Protein AF-A0AAU4EL22-F1 (afdb_monomer_lite)

Sequence (476 aa):
MTEDTVTTLRSELAGLSGSARVAPLSRLAQALAERYWRAGPGRPEALPILNDAIAAWQECLGYLREGDSVRGQVAAQLGWLLGARYGTHTEDERDREAGMRVLTEALDSPHLSKVLREMSRLQLGQLCLGRVTKVLQTPGTGMQLLSGGLAPDIRADVDRAVGCFRQVLAEGPSSDDLRSAAGSLLSAAEIMQTMVSGTGDAGIDLQGMMAAMAKLQDLQDRFGKISGAGQGRRGTASFLSFADMQSIMNVAPIDRPVAVVEQAEPSSEPALPEPPVVPEPAGGAGLRSSLHEKLSGPDPDQPVWARAADLLLPDAPGLPIDVVDELVALATMVVEAEDGDNAAAAVDRFVLAVTLNLRDRLDDDGDRADAVAGAECLLAAVRDLPTGHPGATTMLLCLGAFLDEERPFGGPLEVVAGEFADRVDAVIAAGVTDAADLAALHALRCLCRAAEAVAELRRAAVPPDYPWRNALKAAG

Radius of gyration: 27.38 Å; chains: 1; bounding box: 68×55×82 Å

Secondary structure (DSSP, 8-state):
--HHHHHHHHHHHTT--GGGGHHHHHHHHHHHHHHHHHH-TT-GGGHHHHHHHHHHHHHHHHHPPTT-TTHHHHHHHHHHHHHHHIIIII--HHHHHHHHHHHHHHHH-TT--HHHHHHHHHHHHHHHHHHHHHHHHSTTHHHHHHHH---HHHHHHHHHHHHHHHHHHHT--SSHHHHHHHHHHHHHHHHHHHHHT--TTS---HHHHHHHHHHHHHHHHHHHHHS-S---------SS-HHHHHHHHHS-GGGS-------PPPP-PPPPPPPP-PPPP--HHHHHHHHHHHT--S-TTS-HHHHHHHTTSTTSPPPPHHHHHHHHHHHHHHHHT--S-HHHHHHHHHHHHHHHHHHHTT-TT--SHHHHHHHHHHHHHHHHS-TT-TTHHHHHHGGGGG--SS-TTSTHHHHHHHHHHHHHHHHHHHH---HHHHHHHHHHHHHHHHHHHHHHHHHS---TT-TTHHHHHHH-

Foldseek 3Di:
DDPVLLVVLVVVLVPDDAQRNQVSLVVNLVVLVVVLLVVPQLDPVSLVSLVSSLVSLVVNLVRDDVPDLCNLVSLLSSLVSLLSCCQRPDVDVVSLVSSLVSLVVSLPHPNRDPQSNLVSLQSNLVSLVSVLVVCVPDPCSVVVLQPFADDPSNLVSLVSSLVSLVVCCVVPHPDPVSNVSSVLSNLLSVLSNLSRPQDPPDGGPVVSPVVSVVSVVVSVVVLVVVVPDDDDDPDPRDSDSCSVVVVVVVPDPVPDDDDDDDDDDDDDDDDDDDDPDDPPDDQLVVLVVVLQVLLDDPDNPDDSLVSLLLCLDPPHPQDDLVSLVVSLVSLVVNLVNPPDDLLVNLSSLLSNLSSLLSNLVVCPPDPLPSLQSSLVSLLSSLVSHDLPDPCNLSSLLSNVSSADPVCRLDDNLLPRLPSSLVSLVSNVVVPDPDPVSNVSSVVSSVSSVLSVVLNVLCVDPDDPPRPCVVVSVVSD

pLDDT: mean 84.06, std 18.64, range [29.12, 98.69]

Structure (mmCIF, N/CA/C/O backbone):
data_AF-A0AAU4EL22-F1
#
_entry.id   AF-A0AAU4EL22-F1
#
loop_
_atom_site.group_PDB
_atom_site.id
_atom_site.type_symbol
_atom_site.label_atom_id
_atom_site.label_alt_id
_atom_site.label_comp_id
_atom_site.label_asym_id
_atom_site.label_entity_id
_atom_site.label_seq_id
_atom_site.pdbx_PDB_ins_code
_atom_site.Cartn_x
_atom_site.Cartn_y
_atom_site.Cartn_z
_atom_site.occupancy
_atom_site.B_iso_or_equiv
_atom_site.auth_seq_id
_atom_site.auth_comp_id
_atom_site.auth_asym_id
_atom_site.auth_atom_id
_atom_site.pdbx_PDB_model_num
ATOM 1 N N . MET A 1 1 ? 13.832 -0.454 10.434 1.00 53.97 1 MET A N 1
ATOM 2 C CA . MET A 1 1 ? 13.878 -1.930 10.559 1.00 53.97 1 MET A CA 1
ATOM 3 C C . MET A 1 1 ? 15.265 -2.402 10.973 1.00 53.97 1 MET A C 1
ATOM 5 O O . MET A 1 1 ? 16.235 -2.055 10.302 1.00 53.97 1 MET A O 1
ATOM 9 N N . THR A 1 2 ? 15.352 -3.155 12.070 1.00 69.25 2 THR A N 1
ATOM 10 C CA . THR A 1 2 ? 16.604 -3.584 12.717 1.00 69.25 2 THR A CA 1
ATOM 11 C C . THR A 1 2 ? 17.014 -5.002 12.294 1.00 69.25 2 THR A C 1
ATOM 13 O O . THR A 1 2 ? 16.204 -5.778 11.789 1.00 69.25 2 THR A O 1
ATOM 16 N N . GLU A 1 3 ? 18.289 -5.350 12.488 1.00 74.25 3 GLU A N 1
ATOM 17 C CA . GLU A 1 3 ? 18.831 -6.708 12.281 1.00 74.25 3 GLU A CA 1
ATOM 18 C C . GLU A 1 3 ? 18.100 -7.775 13.122 1.00 74.25 3 GLU A C 1
ATOM 20 O O . GLU A 1 3 ? 17.961 -8.929 12.704 1.00 74.25 3 GLU A O 1
ATOM 25 N N . ASP A 1 4 ? 17.527 -7.346 14.247 1.00 84.44 4 ASP A N 1
ATOM 26 C CA . ASP A 1 4 ? 16.685 -8.158 15.120 1.00 84.44 4 ASP A CA 1
ATOM 27 C C . ASP A 1 4 ? 15.428 -8.674 14.399 1.00 84.44 4 ASP A C 1
ATOM 29 O O . ASP A 1 4 ? 15.065 -9.835 14.569 1.00 84.44 4 ASP A O 1
ATOM 33 N N . THR A 1 5 ? 14.793 -7.879 13.524 1.00 88.50 5 THR A N 1
ATOM 34 C CA . THR A 1 5 ? 13.556 -8.291 12.832 1.00 88.50 5 THR A CA 1
ATOM 35 C C . THR A 1 5 ? 13.778 -9.483 11.896 1.00 88.50 5 THR A C 1
ATOM 37 O O . THR A 1 5 ? 12.993 -10.429 11.896 1.00 88.50 5 THR A O 1
ATOM 40 N N . VAL A 1 6 ? 14.868 -9.476 11.119 1.00 93.81 6 VAL A N 1
ATOM 41 C CA . VAL A 1 6 ? 15.204 -10.578 10.194 1.00 93.81 6 VAL A CA 1
ATOM 42 C C . VAL A 1 6 ? 15.520 -11.857 10.970 1.00 93.81 6 VAL A C 1
ATOM 44 O O . VAL A 1 6 ? 15.107 -12.945 10.569 1.00 93.81 6 VAL A O 1
ATOM 47 N N . THR A 1 7 ? 16.231 -11.730 12.091 1.00 94.75 7 THR A N 1
ATOM 48 C CA . THR A 1 7 ? 16.591 -12.867 12.947 1.00 94.75 7 THR A CA 1
ATOM 49 C C . THR A 1 7 ? 15.349 -13.503 13.572 1.00 94.75 7 THR A C 1
ATOM 51 O O . THR A 1 7 ? 15.194 -14.723 13.513 1.00 94.75 7 THR A O 1
ATOM 54 N N . THR A 1 8 ? 14.425 -12.687 14.085 1.00 93.94 8 THR A N 1
ATOM 55 C CA . THR A 1 8 ? 13.147 -13.150 14.642 1.00 93.94 8 THR A CA 1
ATOM 56 C C . THR A 1 8 ? 12.303 -13.886 13.602 1.00 93.94 8 THR A C 1
ATOM 58 O O . THR A 1 8 ? 11.876 -15.008 13.860 1.00 93.94 8 THR A O 1
ATOM 61 N N . LEU A 1 9 ? 12.133 -13.323 12.400 1.00 93.88 9 LEU A N 1
ATOM 62 C CA . LEU A 1 9 ? 11.343 -13.956 11.333 1.00 93.88 9 LEU A CA 1
ATOM 63 C C . LEU A 1 9 ? 11.946 -15.291 10.869 1.00 93.88 9 LEU A C 1
ATOM 65 O O . LEU A 1 9 ? 11.223 -16.251 10.611 1.00 93.88 9 LEU A O 1
ATOM 69 N N . ARG A 1 10 ? 13.281 -15.394 10.808 1.00 97.06 10 ARG A N 1
ATOM 70 C CA . ARG A 1 10 ? 13.962 -16.668 10.518 1.00 97.06 10 ARG A CA 1
ATOM 71 C C . ARG A 1 10 ? 13.730 -17.707 11.614 1.00 97.06 10 ARG A C 1
ATOM 73 O O . ARG A 1 10 ? 13.537 -18.878 11.299 1.00 97.06 10 ARG A O 1
ATOM 80 N N . SER A 1 11 ? 13.739 -17.286 12.879 1.00 96.25 11 SER A N 1
ATOM 81 C CA . SER A 1 11 ? 13.439 -18.168 14.010 1.00 96.25 11 SER A CA 1
ATOM 82 C C . SER A 1 11 ? 11.989 -18.654 13.983 1.00 96.25 11 SER A C 1
ATOM 84 O O . SER A 1 11 ? 11.747 -19.836 14.207 1.00 96.25 11 SER A O 1
ATOM 86 N N . GLU A 1 12 ? 11.035 -17.771 13.687 1.00 94.62 12 GLU A N 1
ATOM 87 C CA . GLU A 1 12 ? 9.615 -18.110 13.532 1.00 94.62 12 GLU A CA 1
ATOM 88 C C . GLU A 1 12 ? 9.422 -19.155 12.421 1.00 94.62 12 GLU A C 1
ATOM 90 O O . GLU A 1 12 ? 8.804 -20.199 12.630 1.00 94.62 12 GLU A O 1
ATOM 95 N N . LEU A 1 13 ? 10.056 -18.938 11.265 1.00 96.88 13 LEU A N 1
ATOM 96 C CA . LEU A 1 13 ? 10.000 -19.863 10.135 1.00 96.88 13 LEU A CA 1
ATOM 97 C C . LEU A 1 13 ? 10.575 -21.249 10.438 1.00 96.88 13 LEU A C 1
ATOM 99 O O . LEU A 1 13 ? 10.161 -22.212 9.800 1.00 96.88 13 LEU A O 1
ATOM 103 N N . ALA A 1 14 ? 11.505 -21.400 11.383 1.00 95.81 14 ALA A N 1
ATOM 104 C CA . ALA A 1 14 ? 12.099 -22.704 11.686 1.00 95.81 14 ALA A CA 1
ATOM 105 C C . ALA A 1 14 ? 11.075 -23.728 12.219 1.00 95.81 14 ALA A C 1
ATOM 107 O O . ALA A 1 14 ? 11.281 -24.930 12.058 1.00 95.81 14 ALA A O 1
ATOM 108 N N . GLY A 1 15 ? 9.974 -23.265 12.824 1.00 92.25 15 GLY A N 1
ATOM 109 C CA . GLY A 1 15 ? 8.902 -24.118 13.352 1.00 92.25 15 GLY A CA 1
ATOM 110 C C . GLY A 1 15 ? 7.734 -24.361 12.391 1.00 92.25 15 GLY A C 1
ATOM 111 O O . GLY A 1 15 ? 6.829 -25.123 12.724 1.00 92.25 15 GLY A O 1
ATOM 112 N N . LEU A 1 16 ? 7.726 -23.723 11.218 1.00 95.75 16 LEU A N 1
ATOM 113 C CA . LEU A 1 16 ? 6.578 -23.704 10.308 1.00 95.75 16 LEU A CA 1
ATOM 114 C C . LEU A 1 16 ? 6.835 -24.530 9.044 1.00 95.75 16 LEU A C 1
ATOM 116 O O . LEU A 1 16 ? 7.954 -24.592 8.534 1.00 95.75 16 LEU A O 1
ATOM 120 N N . SER A 1 17 ? 5.777 -25.126 8.491 1.00 94.75 17 SER A N 1
ATOM 121 C CA . SER A 1 17 ? 5.811 -25.914 7.250 1.00 94.75 17 SER A CA 1
ATOM 122 C C . SER A 1 17 ? 4.607 -25.604 6.353 1.00 94.75 17 SER A C 1
ATOM 124 O O . SER A 1 17 ? 3.568 -25.158 6.840 1.00 94.75 17 SER A O 1
ATOM 126 N N . GLY A 1 18 ? 4.747 -25.820 5.040 1.00 93.62 18 GLY A N 1
ATOM 127 C CA . GLY A 1 18 ? 3.657 -25.636 4.075 1.00 93.62 18 GLY A CA 1
ATOM 128 C C . GLY A 1 18 ? 3.116 -24.203 4.015 1.00 93.62 18 GLY A C 1
ATOM 129 O O . GLY A 1 18 ? 3.867 -23.239 4.160 1.00 93.62 18 GLY A O 1
ATOM 130 N N . SER A 1 19 ? 1.800 -24.065 3.830 1.00 92.12 19 SER A N 1
ATOM 131 C CA . SER A 1 19 ? 1.116 -22.770 3.687 1.00 92.12 19 SER A CA 1
ATOM 132 C C . SER A 1 19 ? 1.254 -21.856 4.907 1.00 92.12 19 SER A C 1
ATOM 134 O O . SER A 1 19 ? 1.268 -20.640 4.748 1.00 92.12 19 SER A O 1
ATOM 136 N N . ALA A 1 20 ? 1.454 -22.408 6.111 1.00 93.38 20 ALA A N 1
ATOM 137 C CA . ALA A 1 20 ? 1.692 -21.614 7.319 1.00 93.38 20 ALA A CA 1
ATOM 138 C C . ALA A 1 20 ? 2.962 -20.744 7.224 1.00 93.38 20 ALA A C 1
ATOM 140 O O . ALA A 1 20 ? 3.120 -19.782 7.971 1.00 93.38 20 ALA A O 1
ATOM 141 N N . ARG A 1 21 ? 3.877 -21.057 6.294 1.00 97.38 21 ARG A N 1
ATOM 142 C CA . ARG A 1 21 ? 5.093 -20.271 6.051 1.00 97.38 21 ARG A CA 1
ATOM 143 C C . ARG A 1 21 ? 4.857 -19.029 5.194 1.00 97.38 21 ARG A C 1
ATOM 145 O O . ARG A 1 21 ? 5.726 -18.165 5.195 1.00 97.38 21 ARG A O 1
ATOM 152 N N . VAL A 1 22 ? 3.732 -18.916 4.481 1.00 94.19 22 VAL A N 1
ATOM 153 C CA . VAL A 1 22 ? 3.486 -17.846 3.493 1.00 94.19 22 VAL A CA 1
ATOM 154 C C . VAL A 1 22 ? 3.603 -16.458 4.124 1.00 94.19 22 VAL A C 1
ATOM 156 O O . VAL A 1 22 ? 4.443 -15.669 3.699 1.00 94.19 22 VAL A O 1
ATOM 159 N N . ALA A 1 23 ? 2.828 -16.160 5.171 1.00 92.56 23 ALA A N 1
ATOM 160 C CA . ALA A 1 23 ? 2.832 -14.823 5.770 1.00 92.56 23 ALA A CA 1
ATOM 161 C C . ALA A 1 23 ? 4.192 -14.441 6.405 1.00 92.56 23 ALA A C 1
ATOM 163 O O . ALA A 1 23 ? 4.689 -13.342 6.135 1.00 92.56 23 ALA A O 1
ATOM 164 N N . PRO A 1 24 ? 4.868 -15.308 7.191 1.00 94.19 24 PRO A N 1
ATOM 165 C CA . PRO A 1 24 ? 6.204 -14.995 7.704 1.00 94.19 24 PRO A CA 1
ATOM 166 C C . PRO A 1 24 ? 7.282 -14.906 6.609 1.00 94.19 24 PRO A C 1
ATOM 168 O O . PRO A 1 24 ? 8.168 -14.057 6.714 1.00 94.19 24 PRO A O 1
ATOM 171 N N . LEU A 1 25 ? 7.203 -15.711 5.537 1.00 97.50 25 LEU A N 1
ATOM 172 C CA . LEU A 1 25 ? 8.111 -15.600 4.385 1.00 97.50 25 LEU A CA 1
ATOM 173 C C . LEU A 1 25 ? 7.936 -14.270 3.658 1.00 97.50 25 LEU A C 1
ATOM 175 O O . LEU A 1 25 ? 8.937 -13.626 3.357 1.00 97.50 25 LEU A O 1
ATOM 179 N N . SER A 1 26 ? 6.697 -13.833 3.424 1.00 94.62 26 SER A N 1
ATOM 180 C CA . SER A 1 26 ? 6.417 -12.535 2.805 1.00 94.62 26 SER A CA 1
ATOM 181 C C . SER A 1 26 ? 7.006 -11.385 3.625 1.00 94.62 26 SER A C 1
ATOM 183 O O . SER A 1 26 ? 7.714 -10.537 3.082 1.00 94.62 26 SER A O 1
ATOM 185 N N . ARG A 1 27 ? 6.814 -11.396 4.954 1.00 94.38 27 ARG A N 1
ATOM 186 C CA . ARG A 1 27 ? 7.414 -10.402 5.865 1.00 94.38 27 ARG A CA 1
ATOM 187 C C . ARG A 1 27 ? 8.945 -10.443 5.839 1.00 94.38 27 ARG A C 1
ATOM 189 O O . ARG A 1 27 ? 9.586 -9.394 5.789 1.00 94.38 27 ARG A O 1
ATOM 196 N N . LEU A 1 28 ? 9.547 -11.636 5.842 1.00 97.38 28 LEU A N 1
ATOM 197 C CA . LEU A 1 28 ? 11.003 -11.799 5.760 1.00 97.38 28 LEU A CA 1
ATOM 198 C C . LEU A 1 28 ? 11.554 -11.274 4.430 1.00 97.38 28 LEU A C 1
ATOM 200 O O . LEU A 1 28 ? 12.569 -10.578 4.409 1.00 97.38 28 LEU A O 1
ATOM 204 N N . ALA A 1 29 ? 10.895 -11.601 3.325 1.00 96.69 29 ALA A N 1
ATOM 205 C CA . ALA A 1 29 ? 11.317 -11.200 1.997 1.00 96.69 29 ALA A CA 1
ATOM 206 C C . ALA A 1 29 ? 11.227 -9.676 1.814 1.00 96.69 29 ALA A C 1
ATOM 208 O O . ALA A 1 29 ? 12.183 -9.066 1.333 1.00 96.69 29 ALA A O 1
ATOM 209 N N . GLN A 1 30 ? 10.146 -9.050 2.296 1.00 94.12 30 GLN A N 1
ATOM 210 C CA . GLN A 1 30 ? 9.985 -7.593 2.358 1.00 94.12 30 GLN A CA 1
ATOM 211 C C . GLN A 1 30 ? 11.117 -6.940 3.172 1.00 94.12 30 GLN A C 1
ATOM 213 O O . GLN A 1 30 ? 11.813 -6.048 2.685 1.00 94.12 30 GLN A O 1
ATOM 218 N N . ALA A 1 31 ? 11.369 -7.446 4.384 1.00 92.25 31 ALA A N 1
ATOM 219 C CA . ALA A 1 31 ? 12.418 -6.963 5.280 1.00 92.25 31 ALA A CA 1
ATOM 220 C C . ALA A 1 31 ? 13.816 -6.990 4.639 1.00 92.25 31 ALA A C 1
ATOM 222 O O . ALA A 1 31 ? 14.610 -6.052 4.782 1.00 92.25 31 ALA A O 1
ATOM 223 N N . LEU A 1 32 ? 14.129 -8.082 3.937 1.00 96.62 32 LEU A N 1
ATOM 224 C CA . LEU A 1 32 ? 15.395 -8.257 3.232 1.00 96.62 32 LEU A CA 1
ATOM 225 C C . LEU A 1 32 ? 15.481 -7.353 1.998 1.00 96.62 32 LEU A C 1
ATOM 227 O O . LEU A 1 32 ? 16.521 -6.730 1.789 1.00 96.62 32 LEU A O 1
ATOM 231 N N . ALA A 1 33 ? 14.400 -7.219 1.225 1.00 93.56 33 ALA A N 1
ATOM 232 C CA . ALA A 1 33 ? 14.339 -6.318 0.077 1.00 93.56 33 ALA A CA 1
ATOM 233 C C . ALA A 1 33 ? 14.597 -4.860 0.492 1.00 93.56 33 ALA A C 1
ATOM 235 O O . ALA A 1 33 ? 15.442 -4.188 -0.096 1.00 93.56 33 ALA A O 1
ATOM 236 N N . GLU A 1 34 ? 13.969 -4.377 1.564 1.00 89.81 34 GLU A N 1
ATOM 237 C CA . GLU A 1 34 ? 14.242 -3.032 2.078 1.00 89.81 34 GLU A CA 1
ATOM 238 C C . GLU A 1 34 ? 15.695 -2.853 2.539 1.00 89.81 34 GLU A C 1
ATOM 240 O O . GLU A 1 34 ? 16.305 -1.805 2.311 1.00 89.81 34 GLU A O 1
ATOM 245 N N . ARG A 1 35 ? 16.271 -3.867 3.202 1.00 91.94 35 ARG A N 1
ATOM 246 C CA . ARG A 1 35 ? 17.680 -3.832 3.622 1.00 91.94 35 ARG A CA 1
ATOM 247 C C . ARG A 1 35 ? 18.609 -3.793 2.405 1.00 91.94 35 ARG A C 1
ATOM 249 O O . ARG A 1 35 ? 19.608 -3.080 2.449 1.00 91.94 35 ARG A O 1
ATOM 256 N N . TYR A 1 36 ? 18.272 -4.507 1.332 1.00 93.94 36 TYR A N 1
ATOM 257 C CA . TYR A 1 36 ? 18.989 -4.458 0.061 1.00 93.94 36 TYR A CA 1
ATOM 258 C C . TYR A 1 36 ? 18.979 -3.045 -0.542 1.00 93.94 36 TYR A C 1
ATOM 260 O O . TYR A 1 36 ? 20.046 -2.501 -0.836 1.00 93.94 36 TYR A O 1
ATOM 268 N N . TRP A 1 37 ? 17.806 -2.413 -0.654 1.00 89.06 37 TRP A N 1
ATOM 269 C CA . TRP A 1 37 ? 17.695 -1.055 -1.197 1.00 89.06 37 TRP A CA 1
ATOM 270 C C . TRP A 1 37 ? 18.460 -0.030 -0.354 1.00 89.06 37 TRP A C 1
ATOM 272 O O . TRP A 1 37 ? 19.157 0.817 -0.910 1.00 89.06 37 TRP A O 1
ATOM 282 N N . ARG A 1 38 ? 18.427 -0.165 0.980 1.00 86.88 38 ARG A N 1
ATOM 283 C CA . ARG A 1 38 ? 19.215 0.670 1.904 1.00 86.88 38 ARG A CA 1
ATOM 284 C C . ARG A 1 38 ? 20.723 0.450 1.790 1.00 86.88 38 ARG A C 1
ATOM 286 O O . ARG A 1 38 ? 21.483 1.409 1.891 1.00 86.88 38 ARG A O 1
ATOM 293 N N . ALA A 1 39 ? 21.170 -0.791 1.594 1.00 89.44 39 ALA A N 1
ATOM 294 C CA . ALA A 1 39 ? 22.585 -1.088 1.362 1.00 89.44 39 ALA A CA 1
ATOM 295 C C . ALA A 1 39 ? 23.075 -0.485 0.032 1.00 89.44 39 ALA A C 1
ATOM 297 O O . ALA A 1 39 ? 24.229 -0.071 -0.074 1.00 89.44 39 ALA A O 1
ATOM 298 N N . GLY A 1 40 ? 22.177 -0.373 -0.948 1.00 84.50 40 GLY A N 1
ATOM 299 C CA . GLY A 1 40 ? 22.418 0.259 -2.235 1.00 84.50 40 GLY A CA 1
ATOM 300 C C . GLY A 1 40 ? 22.636 -0.775 -3.346 1.00 84.50 40 GLY A C 1
ATOM 301 O O . GLY A 1 40 ? 23.567 -1.582 -3.257 1.00 84.50 40 GLY A O 1
ATOM 302 N N . PRO A 1 41 ? 21.839 -0.737 -4.430 1.00 85.69 41 PRO A N 1
ATOM 303 C CA . PRO A 1 41 ? 22.018 -1.611 -5.588 1.00 85.69 41 PRO A CA 1
ATOM 304 C C . PRO A 1 41 ? 23.427 -1.562 -6.191 1.00 85.69 41 PRO A C 1
ATOM 306 O O . PRO A 1 41 ? 24.105 -0.528 -6.179 1.00 85.69 41 PRO A O 1
ATOM 309 N N . GLY A 1 42 ? 23.878 -2.708 -6.706 1.00 86.56 42 GLY A N 1
ATOM 310 C CA . GLY A 1 42 ? 25.212 -2.894 -7.286 1.00 86.56 42 GLY A CA 1
ATOM 311 C C . GLY A 1 42 ? 26.382 -2.840 -6.298 1.00 86.56 42 GLY A C 1
ATOM 312 O O . GLY A 1 42 ? 27.538 -2.907 -6.717 1.00 86.56 42 GLY A O 1
ATOM 313 N N . ARG A 1 43 ? 26.135 -2.707 -4.987 1.00 91.94 43 ARG A N 1
ATOM 314 C CA . ARG A 1 43 ? 27.192 -2.881 -3.984 1.00 91.94 43 ARG A CA 1
ATOM 315 C C . ARG A 1 43 ? 27.424 -4.371 -3.693 1.00 91.94 43 ARG A C 1
ATOM 317 O O . ARG A 1 43 ? 26.441 -5.072 -3.441 1.00 91.94 43 ARG A O 1
ATOM 324 N N . PRO A 1 44 ? 28.680 -4.862 -3.671 1.00 95.12 44 PRO A N 1
ATOM 325 C CA . PRO A 1 44 ? 28.969 -6.273 -3.405 1.00 95.12 44 PRO A CA 1
ATOM 326 C C . PRO A 1 44 ? 28.371 -6.788 -2.089 1.00 95.12 44 PRO A C 1
ATOM 328 O O . PRO A 1 44 ? 27.863 -7.905 -2.038 1.00 95.12 44 PRO A O 1
ATOM 331 N N . GLU A 1 45 ? 28.367 -5.965 -1.038 1.00 94.25 45 GLU A N 1
ATOM 332 C CA . GLU A 1 45 ? 27.791 -6.300 0.268 1.00 94.25 45 GLU A CA 1
ATOM 333 C C . GLU A 1 45 ? 26.258 -6.435 0.260 1.00 94.25 45 GLU A C 1
ATOM 335 O O . GLU A 1 45 ? 25.692 -7.070 1.150 1.00 94.25 45 GLU A O 1
ATOM 340 N N . ALA A 1 46 ? 25.577 -5.871 -0.742 1.00 93.56 46 ALA A N 1
ATOM 341 C CA . ALA A 1 46 ? 24.125 -5.928 -0.870 1.00 93.56 46 ALA A CA 1
ATOM 342 C C . ALA A 1 46 ? 23.647 -7.215 -1.573 1.00 93.56 46 ALA A C 1
ATOM 344 O O . ALA A 1 46 ? 22.511 -7.642 -1.366 1.00 93.56 46 ALA A O 1
ATOM 345 N N . LEU A 1 47 ? 24.504 -7.864 -2.372 1.00 96.88 47 LEU A N 1
ATOM 346 C CA . LEU A 1 47 ? 24.145 -9.054 -3.152 1.00 96.88 47 LEU A CA 1
ATOM 347 C C . LEU A 1 47 ? 23.680 -10.247 -2.290 1.00 96.88 47 LEU A C 1
ATOM 349 O O . LEU A 1 47 ? 22.657 -10.841 -2.631 1.00 96.88 47 LEU A O 1
ATOM 353 N N . PRO A 1 48 ? 24.340 -10.609 -1.169 1.00 98.12 48 PRO A N 1
ATOM 354 C CA . PRO A 1 48 ? 23.846 -11.687 -0.310 1.00 98.12 48 PRO A CA 1
ATOM 355 C C . PRO A 1 48 ? 22.439 -11.409 0.237 1.00 98.12 48 PRO A C 1
ATOM 357 O O . PRO A 1 48 ? 21.605 -12.306 0.271 1.00 98.12 48 PRO A O 1
ATOM 360 N N . ILE A 1 49 ? 22.147 -10.152 0.587 1.00 97.56 49 ILE A N 1
ATOM 361 C CA . ILE A 1 49 ? 20.838 -9.729 1.106 1.00 97.56 49 ILE A CA 1
ATOM 362 C C . ILE A 1 49 ? 19.761 -9.879 0.023 1.00 97.56 49 ILE A C 1
ATOM 364 O O . ILE A 1 49 ? 18.677 -10.393 0.293 1.00 97.56 49 ILE A O 1
ATOM 368 N N . LEU A 1 50 ? 20.075 -9.477 -1.213 1.00 97.81 50 LEU A N 1
ATOM 369 C CA . LEU A 1 50 ? 19.189 -9.654 -2.364 1.00 97.81 50 LEU A CA 1
ATOM 370 C C . LEU A 1 50 ? 18.916 -11.133 -2.654 1.00 97.81 50 LEU A C 1
ATOM 372 O O . LEU A 1 50 ? 17.777 -11.507 -2.921 1.00 97.81 50 LEU A O 1
ATOM 376 N N . ASN A 1 51 ? 19.945 -11.980 -2.587 1.00 98.56 51 ASN A N 1
ATOM 377 C CA . ASN A 1 51 ? 19.797 -13.419 -2.793 1.00 98.56 51 ASN A CA 1
ATOM 378 C C . ASN A 1 51 ? 18.870 -14.048 -1.748 1.00 98.56 51 ASN A C 1
ATOM 380 O O . ASN A 1 51 ? 17.997 -14.830 -2.119 1.00 98.56 51 ASN A O 1
ATOM 384 N N . ASP A 1 52 ? 19.016 -13.665 -0.478 1.00 98.38 52 ASP A N 1
ATOM 385 C CA . ASP A 1 52 ? 18.138 -14.132 0.596 1.00 98.38 52 ASP A CA 1
ATOM 386 C C . ASP A 1 52 ? 16.686 -13.660 0.385 1.00 98.38 52 ASP A C 1
ATOM 388 O O . ASP A 1 52 ? 15.751 -14.434 0.595 1.00 98.38 52 ASP A O 1
ATOM 392 N N . ALA A 1 53 ? 16.478 -12.416 -0.067 1.00 98.25 53 ALA A N 1
ATOM 393 C CA . ALA A 1 53 ? 15.146 -11.885 -0.375 1.00 98.25 53 ALA A CA 1
ATOM 394 C C . ALA A 1 53 ? 14.477 -12.641 -1.538 1.00 98.25 53 ALA A C 1
ATOM 396 O O . ALA A 1 53 ? 13.308 -13.015 -1.449 1.00 98.25 53 ALA A O 1
ATOM 397 N N . ILE A 1 54 ? 15.230 -12.904 -2.613 1.00 98.62 54 ILE A N 1
ATOM 398 C CA . ILE A 1 54 ? 14.767 -13.689 -3.766 1.00 98.62 54 ILE A CA 1
ATOM 399 C C . ILE A 1 54 ? 14.395 -15.106 -3.327 1.00 98.62 54 ILE A C 1
ATOM 401 O O . ILE A 1 54 ? 13.327 -15.584 -3.696 1.00 98.62 54 ILE A O 1
ATOM 405 N N . ALA A 1 55 ? 15.235 -15.760 -2.520 1.00 98.62 55 ALA A N 1
ATOM 406 C CA . ALA A 1 55 ? 14.965 -17.108 -2.027 1.00 98.62 55 ALA A CA 1
ATOM 407 C C . ALA A 1 55 ? 13.677 -17.162 -1.187 1.00 98.62 55 ALA A C 1
ATOM 409 O O . ALA A 1 55 ? 12.856 -18.056 -1.385 1.00 98.62 55 ALA A O 1
ATOM 410 N N . ALA A 1 56 ? 13.460 -16.181 -0.305 1.00 98.44 56 ALA A N 1
ATOM 411 C CA . ALA A 1 56 ? 12.251 -16.104 0.511 1.00 98.44 56 ALA A CA 1
ATOM 412 C C . ALA A 1 56 ? 10.981 -15.888 -0.336 1.00 98.44 56 ALA A C 1
ATOM 414 O O . ALA A 1 56 ? 9.981 -16.574 -0.120 1.00 98.44 56 ALA A O 1
ATOM 415 N N . TRP A 1 57 ? 11.019 -15.003 -1.342 1.00 98.38 57 TRP A N 1
ATOM 416 C CA . TRP A 1 57 ? 9.885 -14.819 -2.257 1.00 98.38 57 TRP A CA 1
ATOM 417 C C . TRP A 1 57 ? 9.635 -16.030 -3.162 1.00 98.38 57 TRP A C 1
ATOM 419 O O . TRP A 1 57 ? 8.481 -16.368 -3.410 1.00 98.38 57 TRP A O 1
ATOM 429 N N . GLN A 1 58 ? 10.688 -16.706 -3.631 1.00 98.69 58 GLN A N 1
ATOM 430 C CA . GLN A 1 58 ? 10.564 -17.950 -4.398 1.00 98.69 58 GLN A CA 1
ATOM 431 C C . GLN A 1 58 ? 9.894 -19.049 -3.578 1.00 98.69 58 GLN A C 1
ATOM 433 O O . GLN A 1 58 ? 8.998 -19.726 -4.079 1.00 98.69 58 GLN A O 1
ATOM 438 N N . GLU A 1 59 ? 10.303 -19.211 -2.318 1.00 98.31 59 GLU A N 1
ATOM 439 C CA . GLU A 1 59 ? 9.684 -20.179 -1.417 1.00 98.31 59 GLU A CA 1
ATOM 440 C C . GLU A 1 59 ? 8.216 -19.817 -1.148 1.00 98.31 59 GLU A C 1
ATOM 442 O O . GLU A 1 59 ? 7.345 -20.678 -1.255 1.00 98.31 59 GLU A O 1
ATOM 447 N N . CYS A 1 60 ? 7.928 -18.537 -0.885 1.00 97.94 60 CYS A N 1
ATOM 448 C CA . CYS A 1 60 ? 6.566 -18.043 -0.680 1.00 97.94 60 CYS A CA 1
ATOM 449 C C . CYS A 1 60 ? 5.664 -18.352 -1.886 1.00 97.94 60 CYS A C 1
ATOM 451 O O . CYS A 1 60 ? 4.609 -18.967 -1.731 1.00 97.94 60 CYS A O 1
ATOM 453 N N . LEU A 1 61 ? 6.116 -18.019 -3.102 1.00 97.75 61 LEU A N 1
ATOM 454 C CA . LEU A 1 61 ? 5.381 -18.290 -4.340 1.00 97.75 61 LEU A CA 1
ATOM 455 C C . LEU A 1 61 ? 5.136 -19.792 -4.566 1.00 97.75 61 LEU A C 1
ATOM 457 O O . LEU A 1 61 ? 4.123 -20.169 -5.156 1.00 97.75 61 LEU A O 1
ATOM 461 N N . GLY A 1 62 ? 6.044 -20.649 -4.089 1.00 97.88 62 GLY A N 1
ATOM 462 C CA . GLY A 1 62 ? 5.925 -22.105 -4.169 1.00 97.88 62 GLY A CA 1
ATOM 463 C C . GLY A 1 62 ? 4.814 -22.703 -3.299 1.00 97.88 62 GLY A C 1
ATOM 464 O O . GLY A 1 62 ? 4.357 -23.807 -3.590 1.00 97.88 62 GLY A O 1
ATOM 465 N N . TYR A 1 63 ? 4.357 -21.993 -2.261 1.00 97.69 63 TYR A N 1
ATOM 466 C CA . TYR A 1 63 ? 3.245 -22.438 -1.410 1.00 97.69 63 TYR A CA 1
ATOM 467 C C . TYR A 1 63 ? 1.875 -21.920 -1.854 1.00 97.69 63 TYR A C 1
ATOM 469 O O . TYR A 1 63 ? 0.860 -22.463 -1.418 1.00 97.69 63 TYR A O 1
ATOM 477 N N . LEU A 1 64 ? 1.838 -20.894 -2.705 1.00 95.94 64 LEU A N 1
ATOM 478 C CA . LEU A 1 64 ? 0.600 -20.305 -3.211 1.00 95.94 64 LEU A CA 1
ATOM 479 C C . LEU A 1 64 ? 0.042 -21.125 -4.379 1.00 95.94 64 LEU A C 1
ATOM 481 O O . LEU A 1 64 ? 0.794 -21.630 -5.211 1.00 95.94 64 LEU A O 1
ATOM 485 N N . ARG A 1 65 ? -1.278 -21.235 -4.483 1.00 95.25 65 ARG A N 1
ATOM 486 C CA . ARG A 1 65 ? -1.989 -21.908 -5.578 1.00 95.25 65 ARG A CA 1
ATOM 487 C C . ARG A 1 65 ? -2.393 -20.922 -6.667 1.00 95.25 65 ARG A C 1
ATOM 489 O O . ARG A 1 65 ? -2.505 -19.720 -6.436 1.00 95.25 65 ARG A O 1
ATOM 496 N N . GLU A 1 66 ? -2.643 -21.446 -7.863 1.00 92.69 66 GLU A N 1
ATOM 497 C CA . GLU A 1 66 ? -3.334 -20.688 -8.908 1.00 92.69 66 GLU A CA 1
ATOM 498 C C . GLU A 1 66 ? -4.703 -20.231 -8.376 1.00 92.69 66 GLU A C 1
ATOM 500 O O . GLU A 1 66 ? -5.484 -21.047 -7.889 1.00 92.69 66 GLU A O 1
ATOM 505 N N . GLY A 1 67 ? -4.966 -18.924 -8.432 1.00 88.94 67 GLY A N 1
ATOM 506 C CA . GLY A 1 67 ? -6.186 -18.306 -7.901 1.00 88.94 67 GLY A CA 1
ATOM 507 C C . GLY A 1 67 ? -6.049 -17.658 -6.519 1.00 88.94 67 GLY A C 1
ATOM 508 O O . GLY A 1 67 ? -6.926 -16.880 -6.156 1.00 88.94 67 GLY A O 1
ATOM 509 N N . ASP A 1 68 ? -4.962 -17.895 -5.773 1.00 91.56 68 ASP A N 1
ATOM 510 C CA . ASP A 1 68 ? -4.740 -17.188 -4.505 1.00 91.56 68 ASP A CA 1
ATOM 511 C C . ASP A 1 68 ? -4.588 -15.678 -4.760 1.00 91.56 68 ASP A C 1
ATOM 513 O O . ASP A 1 68 ? -3.768 -15.252 -5.583 1.00 91.56 68 ASP A O 1
ATOM 517 N N . SER A 1 69 ? -5.344 -14.857 -4.023 1.00 91.56 69 SER A N 1
ATOM 518 C CA . SER A 1 69 ? -5.435 -13.402 -4.239 1.00 91.56 69 SER A CA 1
ATOM 519 C C . SER A 1 69 ? -4.077 -12.695 -4.180 1.00 91.56 69 SER A C 1
ATOM 521 O O . SER A 1 69 ? -3.789 -11.804 -4.979 1.00 91.56 69 SER A O 1
ATOM 523 N N . VAL A 1 70 ? -3.194 -13.151 -3.292 1.00 92.56 70 VAL A N 1
ATOM 524 C CA . VAL A 1 70 ? -1.860 -12.571 -3.075 1.00 92.56 70 VAL A CA 1
ATOM 525 C C . VAL A 1 70 ? -0.794 -13.074 -4.056 1.00 92.56 70 VAL A C 1
ATOM 527 O O . VAL A 1 70 ? 0.295 -12.500 -4.124 1.00 92.56 70 VAL A O 1
ATOM 530 N N . ARG A 1 71 ? -1.070 -14.119 -4.854 1.00 97.06 71 ARG A N 1
ATOM 531 C CA . ARG A 1 71 ? -0.070 -14.745 -5.741 1.00 97.06 71 ARG A CA 1
ATOM 532 C C . ARG A 1 71 ? 0.502 -13.771 -6.761 1.00 97.06 71 ARG A C 1
ATOM 534 O O . ARG A 1 71 ? 1.717 -13.726 -6.945 1.00 97.06 71 ARG A O 1
ATOM 541 N N . GLY A 1 72 ? -0.356 -12.953 -7.370 1.00 96.31 72 GLY A N 1
ATOM 542 C CA . GLY A 1 72 ? 0.073 -11.943 -8.340 1.00 96.31 72 GLY A CA 1
ATOM 543 C C . GLY A 1 72 ? 1.036 -10.920 -7.732 1.00 96.31 72 GLY A C 1
ATOM 544 O O . GLY A 1 72 ? 2.053 -10.589 -8.336 1.00 96.31 72 GLY A O 1
ATOM 545 N N . GLN A 1 73 ? 0.762 -10.466 -6.506 1.00 96.69 73 GLN A N 1
ATOM 546 C CA . GLN A 1 73 ? 1.627 -9.525 -5.794 1.00 96.69 73 GLN A CA 1
ATOM 547 C C . GLN A 1 73 ? 2.985 -10.150 -5.458 1.00 96.69 73 GLN A C 1
ATOM 549 O O . GLN A 1 73 ? 4.019 -9.527 -5.694 1.00 96.69 73 GLN A O 1
ATOM 554 N N . VAL A 1 74 ? 3.004 -11.390 -4.961 1.00 97.50 74 VAL A N 1
ATOM 555 C CA . VAL A 1 74 ? 4.250 -12.115 -4.663 1.00 97.50 74 VAL A CA 1
ATOM 556 C C . VAL A 1 74 ? 5.090 -12.325 -5.927 1.00 97.50 74 VAL A C 1
ATOM 558 O O . VAL A 1 74 ? 6.300 -12.082 -5.914 1.00 97.50 74 VAL A O 1
ATOM 561 N N . ALA A 1 75 ? 4.458 -12.714 -7.036 1.00 98.44 75 ALA A N 1
ATOM 562 C CA . ALA A 1 75 ? 5.126 -12.888 -8.323 1.00 98.44 75 ALA A CA 1
ATOM 563 C C . ALA A 1 75 ? 5.720 -11.567 -8.852 1.00 98.44 75 ALA A C 1
ATOM 565 O O . ALA A 1 75 ? 6.859 -11.556 -9.330 1.00 98.44 75 ALA A O 1
ATOM 566 N N . ALA A 1 76 ? 5.007 -10.443 -8.693 1.00 97.44 76 ALA A N 1
ATOM 567 C CA . ALA A 1 76 ? 5.505 -9.116 -9.058 1.00 97.44 76 ALA A CA 1
ATOM 568 C C . ALA A 1 76 ? 6.766 -8.739 -8.262 1.00 97.44 76 ALA A C 1
ATOM 570 O O . ALA A 1 76 ? 7.788 -8.385 -8.855 1.00 97.44 76 ALA A O 1
ATOM 571 N N . GLN A 1 77 ? 6.725 -8.884 -6.932 1.00 97.75 77 GLN A N 1
ATOM 572 C CA . GLN A 1 77 ? 7.859 -8.575 -6.052 1.00 97.75 77 GLN A CA 1
ATOM 573 C C . GLN A 1 77 ? 9.084 -9.440 -6.373 1.00 97.75 77 GLN A C 1
ATOM 575 O O . GLN A 1 77 ? 10.202 -8.931 -6.490 1.00 97.75 77 GLN A O 1
ATOM 580 N N . LEU A 1 78 ? 8.880 -10.744 -6.587 1.00 98.56 78 LEU A N 1
ATOM 581 C CA . LEU A 1 78 ? 9.949 -11.647 -7.005 1.00 98.56 78 LEU A CA 1
ATOM 582 C C . LEU A 1 78 ? 10.566 -11.212 -8.343 1.00 98.56 78 LEU A C 1
ATOM 584 O O . LEU A 1 78 ? 11.791 -11.165 -8.484 1.00 98.56 78 LEU A O 1
ATOM 588 N N . GLY A 1 79 ? 9.725 -10.864 -9.315 1.00 97.94 79 GLY A N 1
ATOM 589 C CA . GLY A 1 79 ? 10.151 -10.396 -10.630 1.00 97.94 79 GLY A CA 1
ATOM 590 C C . GLY A 1 79 ? 11.012 -9.141 -10.580 1.00 97.94 79 GLY A C 1
ATOM 591 O O . GLY A 1 79 ? 12.022 -9.052 -11.282 1.00 97.94 79 GLY A O 1
ATOM 592 N N . TRP A 1 80 ? 10.664 -8.197 -9.705 1.00 95.75 80 TRP A N 1
ATOM 593 C CA . TRP A 1 80 ? 11.446 -6.981 -9.486 1.00 95.75 80 TRP A CA 1
ATOM 594 C C . TRP A 1 80 ? 12.832 -7.276 -8.918 1.00 95.75 80 TRP A C 1
ATOM 596 O O . TRP A 1 80 ? 13.825 -6.763 -9.435 1.00 95.75 80 TRP A O 1
ATOM 606 N N . LEU A 1 81 ? 12.934 -8.135 -7.899 1.00 97.50 81 LEU A N 1
ATOM 607 C CA . LEU A 1 81 ? 14.229 -8.473 -7.301 1.00 97.50 81 LEU A CA 1
ATOM 608 C C . LEU A 1 81 ? 15.134 -9.254 -8.261 1.00 97.50 81 LEU A C 1
ATOM 610 O O . LEU A 1 81 ? 16.339 -8.997 -8.310 1.00 97.50 81 LEU A O 1
ATOM 614 N N . LEU A 1 82 ? 14.566 -10.156 -9.066 1.00 98.38 82 LEU A N 1
ATOM 615 C CA . LEU A 1 82 ? 15.300 -10.840 -10.136 1.00 98.38 82 LEU A CA 1
ATOM 616 C C . LEU A 1 82 ? 15.821 -9.841 -11.176 1.00 98.38 82 LEU A C 1
ATOM 618 O O . LEU A 1 82 ? 16.993 -9.894 -11.551 1.00 98.38 82 LEU A O 1
ATOM 622 N N . GLY A 1 83 ? 14.990 -8.874 -11.576 1.00 95.56 83 GLY A N 1
ATOM 623 C CA . GLY A 1 83 ? 15.405 -7.789 -12.461 1.00 95.56 83 GLY A CA 1
ATOM 624 C C . GLY A 1 83 ? 16.516 -6.919 -11.870 1.00 95.56 83 GLY A C 1
ATOM 625 O O . GLY A 1 83 ? 17.465 -6.573 -12.575 1.00 95.56 83 GLY A O 1
ATOM 626 N N . ALA A 1 84 ? 16.457 -6.627 -10.570 1.00 94.44 84 ALA A N 1
ATOM 627 C CA . ALA A 1 84 ? 17.509 -5.904 -9.863 1.00 94.44 84 ALA A CA 1
ATOM 628 C C . ALA A 1 84 ? 18.826 -6.696 -9.830 1.00 94.44 84 ALA A C 1
ATOM 630 O O . ALA A 1 84 ? 19.888 -6.119 -10.082 1.00 94.44 84 ALA A O 1
ATOM 631 N N . ARG A 1 85 ? 18.777 -8.011 -9.566 1.00 96.88 85 ARG A N 1
ATOM 632 C CA . ARG A 1 85 ? 19.972 -8.872 -9.561 1.00 96.88 85 ARG A CA 1
ATOM 633 C C . ARG A 1 85 ? 20.622 -8.926 -10.939 1.00 96.88 85 ARG A C 1
ATOM 635 O O . ARG A 1 85 ? 21.824 -8.679 -11.042 1.00 96.88 85 ARG A O 1
ATOM 642 N N . TYR A 1 86 ? 19.811 -9.132 -11.977 1.00 95.19 86 TYR A N 1
ATOM 643 C CA . TYR A 1 86 ? 20.251 -9.092 -13.368 1.00 95.19 86 TYR A CA 1
ATOM 644 C C . TYR A 1 86 ? 20.906 -7.749 -13.719 1.00 95.19 86 TYR A C 1
ATOM 646 O O . TYR A 1 86 ? 22.053 -7.722 -14.153 1.00 95.19 86 TYR A O 1
ATOM 654 N N . GLY A 1 87 ? 20.213 -6.630 -13.495 1.00 89.12 87 GLY A N 1
ATOM 655 C CA . GLY A 1 87 ? 20.658 -5.319 -13.975 1.00 89.12 87 GLY A CA 1
ATOM 656 C C . GLY A 1 87 ? 21.804 -4.685 -13.185 1.00 89.12 87 GLY A C 1
ATOM 657 O O . GLY A 1 87 ? 22.462 -3.786 -13.703 1.00 89.12 87 GLY A O 1
ATOM 658 N N . THR A 1 88 ? 22.035 -5.104 -11.935 1.00 91.12 88 THR A N 1
ATOM 659 C CA . THR A 1 88 ? 22.996 -4.417 -11.050 1.00 91.12 88 THR A CA 1
ATOM 660 C C . THR A 1 88 ? 24.105 -5.297 -10.481 1.00 91.12 88 THR A C 1
ATOM 662 O O . THR A 1 88 ? 25.093 -4.741 -10.008 1.00 91.12 88 THR A O 1
ATOM 665 N N . HIS A 1 89 ? 23.993 -6.632 -10.540 1.00 91.25 89 HIS A N 1
ATOM 666 C CA . HIS A 1 89 ? 24.984 -7.530 -9.926 1.00 91.25 89 HIS A CA 1
ATOM 667 C C . HIS A 1 89 ? 25.549 -8.586 -10.867 1.00 91.25 89 HIS A C 1
ATOM 669 O O . HIS A 1 89 ? 26.764 -8.755 -10.912 1.00 91.25 89 HIS A O 1
ATOM 675 N N . THR A 1 90 ? 24.692 -9.345 -11.555 1.00 90.44 90 THR A N 1
ATOM 676 C CA . THR A 1 90 ? 25.121 -10.590 -12.215 1.00 90.44 90 THR A CA 1
ATOM 677 C C . THR A 1 90 ? 25.121 -10.508 -13.733 1.00 90.44 90 THR A C 1
ATOM 679 O O . THR A 1 90 ? 25.939 -11.172 -14.365 1.00 90.44 90 THR A O 1
ATOM 682 N N . GLU A 1 91 ? 24.195 -9.744 -14.320 1.00 89.44 91 GLU A N 1
ATOM 683 C CA . GLU A 1 91 ? 23.836 -9.826 -15.741 1.00 89.44 91 GLU A CA 1
ATOM 684 C C . GLU A 1 91 ? 23.583 -11.268 -16.230 1.00 89.44 91 GLU A C 1
ATOM 686 O O . GLU A 1 91 ? 23.780 -11.574 -17.412 1.00 89.44 91 GLU A O 1
ATOM 691 N N . ASP A 1 92 ? 23.179 -12.164 -15.319 1.00 93.88 92 ASP A N 1
ATOM 692 C CA . ASP A 1 92 ? 22.887 -13.563 -15.622 1.00 93.88 92 ASP A CA 1
ATOM 693 C C . ASP A 1 92 ? 21.529 -13.660 -16.316 1.00 93.88 92 ASP A C 1
ATOM 695 O O . ASP A 1 92 ? 20.487 -13.317 -15.754 1.00 93.88 92 ASP A O 1
ATOM 699 N N . GLU A 1 93 ? 21.540 -14.160 -17.545 1.00 94.38 93 GLU A N 1
ATOM 700 C CA . GLU A 1 93 ? 20.354 -14.283 -18.386 1.00 94.38 93 GLU A CA 1
ATOM 701 C C . GLU A 1 93 ? 19.244 -15.120 -17.728 1.00 94.38 93 GLU A C 1
ATOM 703 O O . GLU A 1 93 ? 18.059 -14.857 -17.934 1.00 94.38 93 GLU A O 1
ATOM 708 N N . ARG A 1 94 ? 19.608 -16.070 -16.855 1.00 96.94 94 ARG A N 1
ATOM 709 C CA . ARG A 1 94 ? 18.640 -16.883 -16.105 1.00 96.94 94 ARG A CA 1
ATOM 710 C C . ARG A 1 94 ? 17.775 -16.039 -15.172 1.00 96.94 94 ARG A C 1
ATOM 712 O O . ARG A 1 94 ? 16.593 -16.343 -15.014 1.00 96.94 94 ARG A O 1
ATOM 719 N N . ASP A 1 95 ? 18.335 -14.985 -14.579 1.00 97.00 95 ASP A N 1
ATOM 720 C CA . ASP A 1 95 ? 17.586 -14.059 -13.724 1.00 97.00 95 ASP A CA 1
ATOM 721 C C . ASP A 1 95 ? 16.622 -13.210 -14.546 1.00 97.00 95 ASP A C 1
ATOM 723 O O . ASP A 1 95 ? 15.475 -13.016 -14.143 1.00 97.00 95 ASP A O 1
ATOM 727 N N . ARG A 1 96 ? 17.059 -12.755 -15.727 1.00 96.19 96 ARG A N 1
ATOM 728 C CA . ARG A 1 96 ? 16.212 -12.005 -16.660 1.00 96.19 96 ARG A CA 1
ATOM 729 C C . ARG A 1 96 ? 15.014 -12.842 -17.096 1.00 96.19 96 ARG A C 1
ATOM 731 O O . ARG A 1 96 ? 13.877 -12.400 -16.953 1.00 96.19 96 ARG A O 1
ATOM 738 N N . GLU A 1 97 ? 15.255 -14.060 -17.573 1.00 97.62 97 GLU A N 1
ATOM 739 C CA . GLU A 1 97 ? 14.200 -14.975 -18.016 1.00 97.62 97 GLU A CA 1
ATOM 740 C C . GLU A 1 97 ? 13.251 -15.354 -16.875 1.00 97.62 97 GLU A C 1
ATOM 742 O O . GLU A 1 97 ? 12.031 -15.328 -17.049 1.00 97.62 97 GLU A O 1
ATOM 747 N N . ALA A 1 98 ? 13.788 -15.674 -15.692 1.00 98.25 98 ALA A N 1
ATOM 748 C CA . ALA A 1 98 ? 12.971 -15.971 -14.520 1.00 98.25 98 ALA A CA 1
ATOM 749 C C . ALA A 1 98 ? 12.114 -14.766 -14.112 1.00 98.25 98 ALA A C 1
ATOM 751 O O . ALA A 1 98 ? 10.918 -14.938 -13.882 1.00 98.25 98 ALA A O 1
ATOM 752 N N . GLY A 1 99 ? 12.694 -13.561 -14.097 1.00 97.94 99 GLY A N 1
ATOM 753 C CA . GLY A 1 99 ? 11.994 -12.311 -13.809 1.00 97.94 99 GLY A CA 1
ATOM 754 C C . GLY A 1 99 ? 10.870 -12.033 -14.806 1.00 97.94 99 GLY A C 1
ATOM 755 O O . GLY A 1 99 ? 9.747 -11.743 -14.404 1.00 97.94 99 GLY A O 1
ATOM 756 N N . MET A 1 100 ? 11.127 -12.204 -16.106 1.00 98.31 100 MET A N 1
ATOM 757 C CA . MET A 1 100 ? 10.107 -12.041 -17.146 1.00 98.31 100 MET A CA 1
ATOM 758 C C . MET A 1 100 ? 8.947 -13.029 -16.987 1.00 98.31 100 MET A C 1
ATOM 760 O O . MET A 1 100 ? 7.794 -12.637 -17.173 1.00 98.31 100 MET A O 1
ATOM 764 N N . ARG A 1 101 ? 9.230 -14.294 -16.641 1.00 98.50 101 ARG A N 1
ATOM 765 C CA . ARG A 1 101 ? 8.184 -15.303 -16.406 1.00 98.50 101 ARG A CA 1
ATOM 766 C C . ARG A 1 101 ? 7.278 -14.912 -15.242 1.00 98.50 101 ARG A C 1
ATOM 768 O O . ARG A 1 101 ? 6.072 -14.840 -15.440 1.00 98.50 101 ARG A O 1
ATOM 775 N N . VAL A 1 102 ? 7.844 -14.599 -14.075 1.00 98.44 102 VAL A N 1
ATOM 776 C CA . VAL A 1 102 ? 7.033 -14.273 -12.886 1.00 98.44 102 VAL A CA 1
ATOM 777 C C . VAL A 1 102 ? 6.325 -12.918 -13.006 1.00 98.44 102 VAL A C 1
ATOM 779 O O . VAL A 1 102 ? 5.225 -12.764 -12.494 1.00 98.44 102 VAL A O 1
ATOM 782 N N . LEU A 1 103 ? 6.882 -11.945 -13.741 1.00 98.50 103 LEU A N 1
ATOM 783 C CA . LEU A 1 103 ? 6.165 -10.698 -14.046 1.00 98.50 103 LEU A CA 1
ATOM 784 C C . LEU A 1 103 ? 5.000 -10.925 -15.007 1.00 98.50 103 LEU A C 1
ATOM 786 O O . LEU A 1 103 ? 3.968 -10.282 -14.864 1.00 98.50 103 LEU A O 1
ATOM 790 N N . THR A 1 104 ? 5.152 -11.828 -15.978 1.00 98.44 104 THR A N 1
ATOM 791 C CA . THR A 1 104 ? 4.039 -12.206 -16.862 1.00 98.44 104 THR A CA 1
ATOM 792 C C . THR A 1 104 ? 2.929 -12.863 -16.042 1.00 98.44 104 THR A C 1
ATOM 794 O O . THR A 1 104 ? 1.789 -12.426 -16.116 1.00 98.44 104 THR A O 1
ATOM 797 N N . GLU A 1 105 ? 3.286 -13.809 -15.171 1.00 97.75 105 GLU A N 1
ATOM 798 C CA . GLU A 1 105 ? 2.346 -14.442 -14.239 1.00 97.75 105 GLU A CA 1
ATOM 799 C C . GLU A 1 105 ? 1.637 -13.422 -13.332 1.00 97.75 105 GLU A C 1
ATOM 801 O O . GLU A 1 105 ? 0.429 -13.503 -13.126 1.00 97.75 105 GLU A O 1
ATOM 806 N N . ALA A 1 106 ? 2.363 -12.426 -12.815 1.00 98.06 106 ALA A N 1
ATOM 807 C CA . ALA A 1 106 ? 1.768 -11.363 -12.016 1.00 98.06 106 ALA A CA 1
ATOM 808 C C . ALA A 1 106 ? 0.706 -10.575 -12.799 1.00 98.06 106 ALA A C 1
ATOM 810 O O . ALA A 1 106 ? -0.367 -10.293 -12.266 1.00 98.06 106 ALA A O 1
ATOM 811 N N . LEU A 1 107 ? 0.992 -10.235 -14.060 1.00 97.94 107 LEU A N 1
ATOM 812 C CA . LEU A 1 107 ? 0.094 -9.471 -14.932 1.00 97.94 107 LEU A CA 1
ATOM 813 C C . LEU A 1 107 ? -1.170 -10.244 -15.331 1.00 97.94 107 LEU A C 1
ATOM 815 O O . LEU A 1 107 ? -2.193 -9.610 -15.597 1.00 97.94 107 LEU A O 1
ATOM 819 N N . ASP A 1 108 ? -1.111 -11.575 -15.324 1.00 97.56 108 ASP A N 1
ATOM 820 C CA . ASP A 1 108 ? -2.264 -12.449 -15.564 1.00 97.56 108 ASP A CA 1
ATOM 821 C C . ASP A 1 108 ? -3.195 -12.547 -14.338 1.00 97.56 108 ASP A C 1
ATOM 823 O O . ASP A 1 108 ? -4.329 -13.014 -14.451 1.00 97.56 108 ASP A O 1
ATOM 827 N N . SER A 1 109 ? -2.762 -12.076 -13.160 1.00 96.31 109 SER A N 1
ATOM 828 C CA . SER A 1 109 ? -3.584 -12.110 -11.948 1.00 96.31 109 SER A CA 1
ATOM 829 C C . SER A 1 109 ? -4.726 -11.078 -11.989 1.00 96.31 109 SER A C 1
ATOM 831 O O . SER A 1 109 ? -4.479 -9.876 -12.169 1.00 96.31 109 SER A O 1
ATOM 833 N N . PRO A 1 110 ? -5.986 -11.490 -11.734 1.00 94.44 110 PRO A N 1
ATOM 834 C CA . PRO A 1 110 ? -7.113 -10.562 -11.649 1.00 94.44 110 PRO A CA 1
ATOM 835 C C . PRO A 1 110 ? -7.055 -9.680 -10.393 1.00 94.44 110 PRO A C 1
ATOM 837 O O . PRO A 1 110 ? -7.612 -8.588 -10.393 1.00 94.44 110 PRO A O 1
ATOM 840 N N . HIS A 1 111 ? -6.343 -10.117 -9.350 1.00 90.31 111 HIS A N 1
ATOM 841 C CA . HIS A 1 111 ? -6.260 -9.428 -8.058 1.00 90.31 111 HIS A CA 1
ATOM 842 C C . HIS A 1 111 ? -5.088 -8.440 -7.963 1.00 90.31 111 HIS A C 1
ATOM 844 O O . HIS A 1 111 ? -4.908 -7.790 -6.936 1.00 90.31 111 HIS A O 1
ATOM 850 N N . LEU A 1 112 ? -4.265 -8.314 -9.013 1.00 94.62 112 LEU A N 1
ATOM 851 C CA . LEU A 1 112 ? -3.148 -7.374 -8.997 1.00 94.62 112 LEU A CA 1
ATOM 852 C C . LEU A 1 112 ? -3.659 -5.932 -9.106 1.00 94.62 112 LEU A C 1
ATOM 854 O O . LEU A 1 112 ? -4.280 -5.571 -10.113 1.00 94.62 112 LEU A O 1
ATOM 858 N N . SER A 1 113 ? -3.341 -5.113 -8.098 1.00 92.50 113 SER A N 1
ATOM 859 C CA . SER A 1 113 ? -3.704 -3.693 -8.063 1.00 92.50 113 SER A CA 1
ATOM 860 C C . SER A 1 113 ? -3.187 -2.939 -9.293 1.00 92.50 113 SER A C 1
ATOM 862 O O . SER A 1 113 ? -2.167 -3.304 -9.890 1.00 92.50 113 SER A O 1
ATOM 864 N N . LYS A 1 114 ? -3.878 -1.856 -9.670 1.00 94.00 114 LYS A N 1
ATOM 865 C CA . LYS A 1 114 ? -3.538 -1.048 -10.853 1.00 94.00 114 LYS A CA 1
ATOM 866 C C . LYS A 1 114 ? -2.074 -0.591 -10.840 1.00 94.00 114 LYS A C 1
ATOM 868 O O . LYS A 1 114 ? -1.352 -0.834 -11.803 1.00 94.00 114 LYS A O 1
ATOM 873 N N . VAL A 1 115 ? -1.614 -0.023 -9.724 1.00 90.75 115 VAL A N 1
ATOM 874 C CA . VAL A 1 115 ? -0.233 0.467 -9.568 1.00 90.75 115 VAL A CA 1
ATOM 875 C C . VAL A 1 115 ? 0.787 -0.663 -9.747 1.00 90.75 115 VAL A C 1
ATOM 877 O O . VAL A 1 115 ? 1.753 -0.521 -10.497 1.00 90.75 115 VAL A O 1
ATOM 880 N N . LEU A 1 116 ? 0.570 -1.820 -9.108 1.00 92.62 116 LEU A N 1
ATOM 881 C CA . LEU A 1 116 ? 1.482 -2.961 -9.234 1.00 92.62 116 LEU A CA 1
ATOM 882 C C . LEU A 1 116 ? 1.496 -3.533 -10.653 1.00 92.62 116 LEU A C 1
ATOM 884 O O . LEU A 1 116 ? 2.546 -3.977 -11.124 1.00 92.62 116 LEU A O 1
ATOM 888 N N . ARG A 1 117 ? 0.360 -3.500 -11.354 1.00 97.50 117 ARG A N 1
ATOM 889 C CA . ARG A 1 117 ? 0.246 -3.914 -12.755 1.00 97.50 117 ARG A CA 1
ATOM 890 C C . ARG A 1 117 ? 1.042 -2.992 -13.675 1.00 97.50 117 ARG A C 1
ATOM 892 O O . ARG A 1 117 ? 1.833 -3.475 -14.483 1.00 97.50 117 ARG A O 1
ATOM 899 N N . GLU A 1 118 ? 0.890 -1.679 -13.527 1.00 95.94 118 GLU A N 1
ATOM 900 C CA . GLU A 1 118 ? 1.653 -0.681 -14.287 1.00 95.94 118 GLU A CA 1
ATOM 901 C C . GLU A 1 118 ? 3.162 -0.843 -14.064 1.00 95.94 118 GLU A C 1
ATOM 903 O O . GLU A 1 118 ? 3.929 -0.972 -15.022 1.00 95.94 118 GLU A O 1
ATOM 908 N N . MET A 1 119 ? 3.582 -0.955 -12.803 1.00 93.44 119 MET A N 1
ATOM 909 C CA . MET A 1 119 ? 4.981 -1.167 -12.430 1.00 93.44 119 MET A CA 1
ATOM 910 C C . MET A 1 119 ? 5.540 -2.496 -12.951 1.00 93.44 119 MET A C 1
ATOM 912 O O . MET A 1 119 ? 6.666 -2.550 -13.446 1.00 93.44 119 MET A O 1
ATOM 916 N N . SER A 1 120 ? 4.751 -3.573 -12.909 1.00 97.50 120 SER A N 1
ATOM 917 C CA . SER A 1 120 ? 5.155 -4.876 -13.450 1.00 97.50 120 SER A CA 1
ATOM 918 C C . SER A 1 120 ? 5.339 -4.833 -14.967 1.00 97.50 120 SER A C 1
ATOM 920 O O . SER A 1 120 ? 6.305 -5.406 -15.473 1.00 97.50 120 SER A O 1
ATOM 922 N N . ARG A 1 121 ? 4.488 -4.097 -15.700 1.00 98.06 121 ARG A N 1
ATOM 923 C CA . ARG A 1 121 ? 4.677 -3.863 -17.143 1.00 98.06 121 ARG A CA 1
ATOM 924 C C . ARG A 1 121 ? 5.927 -3.040 -17.429 1.00 98.06 121 ARG A C 1
ATOM 926 O O . ARG A 1 121 ? 6.680 -3.395 -18.336 1.00 98.06 121 ARG A O 1
ATOM 933 N N . LEU A 1 122 ? 6.175 -1.978 -16.659 1.00 95.81 122 LEU A N 1
ATOM 934 C CA . LEU A 1 122 ? 7.385 -1.167 -16.812 1.00 95.81 122 LEU A CA 1
ATOM 935 C C . LEU A 1 122 ? 8.643 -2.020 -16.607 1.00 95.81 122 LEU A C 1
ATOM 937 O O . LEU A 1 122 ? 9.526 -2.032 -17.467 1.00 95.81 122 LEU A O 1
ATOM 941 N N . GLN A 1 123 ? 8.694 -2.798 -15.524 1.00 96.31 123 GLN A N 1
ATOM 942 C CA . GLN A 1 123 ? 9.830 -3.670 -15.237 1.00 96.31 123 GLN A CA 1
ATOM 943 C C . GLN A 1 123 ? 10.003 -4.760 -16.305 1.00 96.31 123 GLN A C 1
ATOM 945 O O . GLN A 1 123 ? 11.128 -5.046 -16.721 1.00 96.31 123 GLN A O 1
ATOM 950 N N . LEU A 1 124 ? 8.908 -5.355 -16.786 1.00 98.00 124 LEU A N 1
ATOM 951 C CA . LEU A 1 124 ? 8.949 -6.352 -17.855 1.00 98.00 124 LEU A CA 1
ATOM 952 C C . LEU A 1 124 ? 9.540 -5.760 -19.142 1.00 98.00 124 LEU A C 1
ATOM 954 O O . LEU A 1 124 ? 10.418 -6.373 -19.756 1.00 98.00 124 LEU A O 1
ATOM 958 N N . GLY A 1 125 ? 9.117 -4.551 -19.520 1.00 97.31 125 GLY A N 1
ATOM 959 C CA . GLY A 1 125 ? 9.676 -3.833 -20.663 1.00 97.31 125 GLY A CA 1
ATOM 960 C C . GLY A 1 125 ? 11.166 -3.527 -20.489 1.00 97.31 125 GLY A C 1
ATOM 961 O O . GLY A 1 125 ? 11.953 -3.741 -21.410 1.00 97.31 125 GLY A O 1
ATOM 962 N N . GLN A 1 126 ? 11.591 -3.116 -19.291 1.00 95.19 126 GLN A N 1
ATOM 963 C CA . GLN A 1 126 ? 13.007 -2.885 -18.985 1.00 95.19 126 GLN A CA 1
ATOM 964 C C . GLN A 1 126 ? 13.852 -4.161 -19.075 1.00 95.19 126 GLN A C 1
ATOM 966 O O . GLN A 1 126 ? 14.950 -4.118 -19.631 1.00 95.19 126 GLN A O 1
ATOM 971 N N . LEU A 1 127 ? 13.353 -5.307 -18.594 1.00 95.88 127 LEU A N 1
ATOM 972 C CA . LEU A 1 127 ? 14.054 -6.590 -18.736 1.00 95.88 127 LEU A CA 1
ATOM 973 C C . LEU A 1 127 ? 14.212 -7.000 -20.204 1.00 95.88 127 LEU A C 1
ATOM 975 O O . LEU A 1 127 ? 15.252 -7.545 -20.578 1.00 95.88 127 LEU A O 1
ATOM 979 N N . CYS A 1 128 ? 13.228 -6.698 -21.053 1.00 96.12 128 CYS A N 1
ATOM 980 C CA . CYS A 1 128 ? 13.350 -6.906 -22.494 1.00 96.12 128 CYS A CA 1
ATOM 981 C C . CYS A 1 128 ? 14.453 -6.008 -23.090 1.00 96.12 128 CYS A C 1
ATOM 983 O O . CYS A 1 128 ? 15.348 -6.493 -23.782 1.00 96.12 128 CYS A O 1
ATOM 985 N N . LEU A 1 129 ? 14.467 -4.712 -22.750 1.00 93.62 129 LEU A N 1
ATOM 986 C CA . LEU A 1 129 ? 15.494 -3.777 -23.234 1.00 93.62 129 LEU A CA 1
ATOM 987 C C . LEU A 1 129 ? 16.898 -4.043 -22.675 1.00 93.62 129 LEU A C 1
ATOM 989 O O . LEU A 1 129 ? 17.891 -3.673 -23.307 1.00 93.62 129 LEU A O 1
ATOM 993 N N . GLY A 1 130 ? 17.014 -4.680 -21.509 1.00 89.19 130 GLY A N 1
ATOM 994 C CA . GLY A 1 130 ? 18.302 -4.975 -20.882 1.00 89.19 130 GLY A CA 1
ATOM 995 C C . GLY A 1 130 ? 19.210 -5.817 -21.781 1.00 89.19 130 GLY A C 1
ATOM 996 O O . GLY A 1 130 ? 20.391 -5.502 -21.938 1.00 89.19 130 GLY A O 1
ATOM 997 N N . ARG A 1 131 ? 18.656 -6.844 -22.440 1.00 88.38 131 ARG A N 1
ATOM 998 C CA . ARG A 1 131 ? 19.405 -7.685 -23.389 1.00 88.38 131 ARG A CA 1
ATOM 999 C C . ARG A 1 131 ? 19.837 -6.895 -24.626 1.00 88.38 131 ARG A C 1
ATOM 1001 O O . ARG A 1 131 ? 20.985 -6.992 -25.053 1.00 88.38 131 ARG A O 1
ATOM 1008 N N . VAL A 1 132 ? 18.939 -6.068 -25.161 1.00 87.81 132 VAL A N 1
ATOM 1009 C CA . VAL A 1 132 ? 19.196 -5.203 -26.326 1.00 87.81 132 VAL A CA 1
ATOM 1010 C C . VAL A 1 132 ? 20.352 -4.248 -26.034 1.00 87.81 132 VAL A C 1
ATOM 1012 O O . VAL A 1 132 ? 21.298 -4.146 -26.812 1.00 87.81 132 VAL A O 1
ATOM 1015 N N . THR A 1 133 ? 20.314 -3.599 -24.871 1.00 85.88 133 THR A N 1
ATOM 1016 C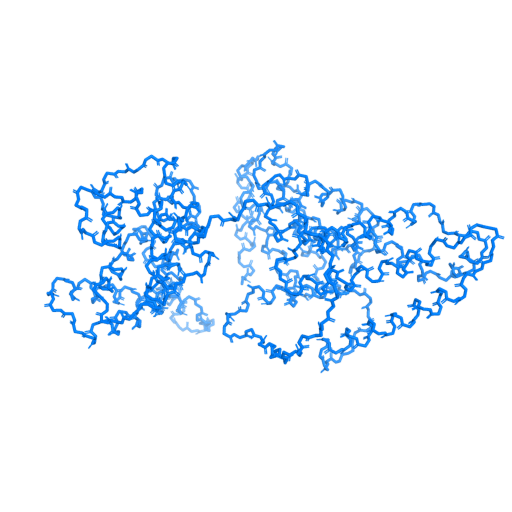 CA . THR A 1 133 ? 21.336 -2.642 -24.435 1.00 85.88 133 THR A CA 1
ATOM 1017 C C . THR A 1 133 ? 22.707 -3.309 -24.320 1.00 85.88 133 THR A C 1
ATOM 1019 O O . THR A 1 133 ? 23.691 -2.773 -24.826 1.00 85.88 133 THR A O 1
ATOM 1022 N N . LYS A 1 134 ? 22.775 -4.512 -23.736 1.00 85.00 134 LYS A N 1
ATOM 1023 C CA . LYS A 1 134 ? 24.018 -5.292 -23.619 1.00 85.00 134 LYS A CA 1
ATOM 1024 C C . LYS A 1 134 ? 24.603 -5.668 -24.981 1.00 85.00 134 LYS A C 1
ATOM 1026 O O . LYS A 1 134 ? 25.807 -5.538 -25.209 1.00 85.00 134 LYS A O 1
ATOM 1031 N N . VAL A 1 135 ? 23.749 -6.083 -25.915 1.00 85.75 135 VAL A N 1
ATOM 1032 C CA . VAL A 1 135 ? 24.163 -6.379 -27.292 1.00 85.75 135 VAL A CA 1
ATOM 1033 C C . VAL A 1 135 ? 24.739 -5.127 -27.954 1.00 85.75 135 VAL A C 1
ATOM 1035 O O . VAL A 1 135 ? 25.842 -5.187 -28.491 1.00 85.75 135 VAL A O 1
ATOM 1038 N N . LEU A 1 136 ? 24.071 -3.976 -27.843 1.00 82.19 136 LEU A N 1
ATOM 1039 C CA . LEU A 1 136 ? 24.551 -2.706 -28.405 1.00 82.19 136 LEU A CA 1
ATOM 1040 C C . LEU A 1 136 ? 25.876 -2.223 -27.793 1.00 82.19 136 LEU A C 1
ATOM 1042 O O . LEU A 1 136 ? 26.664 -1.578 -28.481 1.00 82.19 136 LEU A O 1
ATOM 1046 N N . GLN A 1 137 ? 26.144 -2.545 -26.526 1.00 82.12 137 GLN A N 1
ATOM 1047 C CA . GLN A 1 137 ? 27.402 -2.213 -25.848 1.00 82.12 137 GLN A CA 1
ATOM 1048 C C . GLN A 1 137 ? 28.562 -3.153 -26.207 1.00 82.12 137 GLN A C 1
ATOM 1050 O O . GLN A 1 137 ? 29.721 -2.831 -25.937 1.00 82.12 137 GLN A O 1
ATOM 1055 N N . THR A 1 138 ? 28.280 -4.310 -26.810 1.00 84.69 138 THR A N 1
ATOM 1056 C CA . THR A 1 138 ? 29.316 -5.284 -27.161 1.00 84.69 138 THR A CA 1
ATOM 1057 C C . THR A 1 138 ? 30.154 -4.762 -28.344 1.00 84.69 138 THR A C 1
ATOM 1059 O O . THR A 1 138 ? 29.600 -4.360 -29.373 1.00 84.69 138 THR A O 1
ATOM 1062 N N . PRO A 1 139 ? 31.498 -4.742 -28.246 1.00 83.50 139 PRO A N 1
ATOM 1063 C CA . PRO A 1 139 ? 32.352 -4.304 -29.347 1.00 83.50 139 PRO A CA 1
ATOM 1064 C C . PRO A 1 139 ? 32.102 -5.125 -30.618 1.00 83.50 139 PRO A C 1
ATOM 1066 O O . PRO A 1 139 ? 32.114 -6.352 -30.587 1.00 83.50 139 PRO A O 1
ATOM 1069 N N . GLY A 1 140 ? 31.901 -4.450 -31.751 1.00 79.31 140 GLY A N 1
ATOM 1070 C CA . GLY A 1 140 ? 31.663 -5.100 -33.045 1.00 79.31 140 GLY A CA 1
ATOM 1071 C C . GLY A 1 140 ? 30.188 -5.299 -33.408 1.00 79.31 140 GLY A C 1
ATOM 1072 O O . GLY A 1 140 ? 29.900 -5.492 -34.589 1.00 79.31 140 GLY A O 1
ATOM 1073 N N . THR A 1 141 ? 29.245 -5.131 -32.473 1.00 78.19 141 THR A N 1
ATOM 1074 C CA . THR A 1 141 ? 27.800 -5.175 -32.780 1.00 78.19 141 THR A CA 1
ATOM 1075 C C . THR A 1 141 ? 27.398 -4.108 -33.793 1.00 78.19 141 THR A C 1
ATOM 1077 O O . THR A 1 141 ? 26.553 -4.354 -34.647 1.00 78.19 141 THR A O 1
ATOM 1080 N N . GLY A 1 142 ? 28.068 -2.949 -33.774 1.00 69.88 142 GLY A N 1
ATOM 1081 C CA . GLY A 1 142 ? 27.916 -1.925 -34.807 1.00 69.88 142 GLY A CA 1
ATOM 1082 C C . GLY A 1 142 ? 28.129 -2.489 -36.215 1.00 69.88 142 GLY A C 1
ATOM 1083 O O . GLY A 1 142 ? 27.286 -2.295 -37.072 1.00 69.88 142 GLY A O 1
ATOM 1084 N N . MET A 1 143 ? 29.178 -3.284 -36.450 1.00 73.56 143 MET A N 1
ATOM 1085 C CA . MET A 1 143 ? 29.411 -3.920 -37.757 1.00 73.56 143 MET A CA 1
ATOM 1086 C C . MET A 1 143 ? 28.379 -5.008 -38.090 1.00 73.56 143 MET A C 1
ATOM 1088 O O . MET A 1 143 ? 28.041 -5.181 -39.259 1.00 73.56 143 MET A O 1
ATOM 1092 N N . GLN A 1 144 ? 27.842 -5.720 -37.093 1.00 72.69 144 GLN A N 1
ATOM 1093 C CA . GLN A 1 144 ? 26.755 -6.692 -37.301 1.00 72.69 144 GLN A CA 1
ATOM 1094 C C . GLN A 1 144 ? 25.437 -6.015 -37.694 1.00 72.69 144 GLN A C 1
ATOM 1096 O O . GLN A 1 144 ? 24.770 -6.456 -38.627 1.00 72.69 144 GLN A O 1
ATOM 1101 N N . LEU A 1 145 ? 25.109 -4.890 -37.056 1.00 73.25 145 LEU A N 1
ATOM 1102 C CA . LEU A 1 145 ? 23.982 -4.046 -37.448 1.00 73.25 145 LEU A CA 1
ATOM 1103 C C . LEU A 1 145 ? 24.116 -3.570 -38.902 1.00 73.25 145 LEU A C 1
ATOM 1105 O O . LEU A 1 145 ? 23.135 -3.610 -39.639 1.00 73.25 145 LEU A O 1
ATOM 1109 N N . LEU A 1 146 ? 25.329 -3.197 -39.333 1.00 68.62 146 LEU A N 1
ATOM 1110 C CA . LEU A 1 146 ? 25.603 -2.761 -40.710 1.00 68.62 146 LEU A CA 1
ATOM 1111 C C . LEU A 1 146 ? 25.546 -3.909 -41.747 1.00 68.62 146 LEU A C 1
ATOM 1113 O O . LEU A 1 146 ? 25.374 -3.628 -42.929 1.00 68.62 146 LEU A O 1
ATOM 1117 N N . SER A 1 147 ? 25.727 -5.175 -41.342 1.00 68.44 147 SER A N 1
ATOM 1118 C CA . SER A 1 147 ? 25.956 -6.315 -42.259 1.00 68.44 147 SER A CA 1
ATOM 1119 C C . SER A 1 147 ? 24.801 -7.309 -42.403 1.00 68.44 147 SER A C 1
ATOM 1121 O O . SER A 1 147 ? 24.883 -8.191 -43.256 1.00 68.44 147 SER A O 1
ATOM 1123 N N . GLY A 1 148 ? 23.720 -7.185 -41.632 1.00 63.53 148 GLY A N 1
ATOM 1124 C CA . GLY A 1 148 ? 22.579 -8.096 -41.798 1.00 63.53 148 GLY A CA 1
ATOM 1125 C C . GLY A 1 148 ? 21.479 -8.037 -40.742 1.00 63.53 148 GLY A C 1
ATOM 1126 O O . GLY A 1 148 ? 20.619 -8.914 -40.734 1.00 63.53 148 GLY A O 1
ATOM 1127 N N . GLY A 1 149 ? 21.477 -7.023 -39.871 1.00 66.50 149 GLY A N 1
ATOM 1128 C CA . GLY A 1 149 ? 20.486 -6.887 -38.804 1.00 66.50 149 GLY A CA 1
ATOM 1129 C C . GLY A 1 149 ? 20.772 -7.762 -37.576 1.00 66.50 149 GLY A C 1
ATOM 1130 O O . GLY A 1 149 ? 21.621 -8.650 -37.584 1.00 66.50 149 GLY A O 1
ATOM 1131 N N . LEU A 1 150 ? 20.080 -7.465 -36.474 1.00 74.56 150 LEU A N 1
ATOM 1132 C CA . LEU A 1 150 ? 20.181 -8.227 -35.223 1.00 74.56 150 LEU A CA 1
ATOM 1133 C C . LEU A 1 150 ? 19.370 -9.526 -35.285 1.00 74.56 150 LEU A C 1
ATOM 1135 O O . LEU A 1 150 ? 18.438 -9.655 -36.079 1.00 74.56 150 LEU A O 1
ATOM 1139 N N . ALA A 1 151 ? 19.701 -10.472 -34.399 1.00 81.88 151 ALA A N 1
ATOM 1140 C CA . ALA A 1 151 ? 18.959 -11.721 -34.258 1.00 81.88 151 ALA A CA 1
ATOM 1141 C C . ALA A 1 151 ? 17.450 -11.458 -34.026 1.00 81.88 151 ALA A C 1
ATOM 1143 O O . ALA A 1 151 ? 17.115 -10.527 -33.284 1.00 81.88 151 ALA A O 1
ATOM 1144 N N . PRO A 1 152 ? 16.542 -12.278 -34.598 1.00 85.50 152 PRO A N 1
ATOM 1145 C CA . PRO A 1 152 ? 15.090 -12.098 -34.480 1.00 85.50 152 PRO A CA 1
ATOM 1146 C C . PRO A 1 152 ? 14.598 -11.929 -33.038 1.00 85.50 152 PRO A C 1
ATOM 1148 O O . PRO A 1 152 ? 13.723 -11.107 -32.775 1.00 85.50 152 PRO A O 1
ATOM 1151 N N . ASP A 1 153 ? 15.218 -12.637 -32.094 1.00 87.12 153 ASP A N 1
ATOM 1152 C CA . ASP A 1 153 ? 14.852 -12.576 -30.679 1.00 87.12 153 ASP A CA 1
ATOM 1153 C C . ASP A 1 153 ? 15.091 -11.185 -30.070 1.00 87.12 153 ASP A C 1
ATOM 1155 O O . ASP A 1 153 ? 14.321 -10.740 -29.223 1.00 87.12 153 ASP A O 1
ATOM 1159 N N . ILE A 1 154 ? 16.130 -10.465 -30.513 1.00 89.75 154 ILE A N 1
ATOM 1160 C CA . ILE A 1 154 ? 16.421 -9.102 -30.038 1.00 89.75 154 ILE A CA 1
ATOM 1161 C C . ILE A 1 154 ? 15.341 -8.133 -30.515 1.00 89.75 154 ILE A C 1
ATOM 1163 O O . ILE A 1 154 ? 14.920 -7.262 -29.759 1.00 89.75 154 ILE A O 1
ATOM 1167 N N . ARG A 1 155 ? 14.855 -8.308 -31.749 1.00 89.94 155 ARG A N 1
ATOM 1168 C CA . ARG A 1 155 ? 13.730 -7.527 -32.273 1.00 89.94 155 ARG A CA 1
ATOM 1169 C C . ARG A 1 155 ? 12.453 -7.806 -31.482 1.00 89.94 155 ARG A C 1
ATOM 1171 O O . ARG A 1 155 ? 11.805 -6.860 -31.050 1.00 89.94 155 ARG A O 1
ATOM 1178 N N . ALA A 1 156 ? 12.157 -9.079 -31.220 1.00 93.44 156 ALA A N 1
ATOM 1179 C CA . ALA A 1 156 ? 10.991 -9.474 -30.433 1.00 93.44 156 ALA A CA 1
ATOM 1180 C C . ALA A 1 156 ? 11.001 -8.868 -29.016 1.00 93.44 156 ALA A C 1
ATOM 1182 O O . ALA A 1 156 ? 9.959 -8.430 -28.531 1.00 93.44 156 ALA A O 1
ATOM 1183 N N . ASP A 1 157 ? 12.167 -8.782 -28.369 1.00 94.44 157 ASP A N 1
ATOM 1184 C CA . ASP A 1 157 ? 12.293 -8.118 -27.066 1.00 94.44 157 ASP A CA 1
ATOM 1185 C C . ASP A 1 157 ? 11.996 -6.618 -27.148 1.00 94.44 157 ASP A C 1
ATOM 1187 O O . ASP A 1 157 ? 11.286 -6.084 -26.295 1.00 94.44 157 ASP A O 1
ATOM 1191 N N . VAL A 1 158 ? 12.510 -5.924 -28.167 1.00 95.19 158 VAL A N 1
ATOM 1192 C CA . VAL A 1 158 ? 12.217 -4.497 -28.347 1.00 95.19 158 VAL A CA 1
ATOM 1193 C C . VAL A 1 158 ? 10.726 -4.277 -28.589 1.00 95.19 158 VAL A C 1
ATOM 1195 O O . VAL A 1 158 ? 10.123 -3.434 -27.927 1.00 95.19 158 VAL A O 1
ATOM 1198 N N . ASP A 1 159 ? 10.113 -5.064 -29.472 1.00 95.69 159 ASP A N 1
ATOM 1199 C CA . ASP A 1 159 ? 8.681 -4.969 -29.768 1.00 95.69 159 ASP A CA 1
ATOM 1200 C C . ASP A 1 159 ? 7.836 -5.224 -28.512 1.00 95.69 159 ASP A C 1
ATOM 1202 O O . ASP A 1 159 ? 6.881 -4.493 -28.229 1.00 95.69 159 ASP A O 1
ATOM 1206 N N . ARG A 1 160 ? 8.231 -6.212 -27.699 1.00 97.25 160 ARG A N 1
ATOM 1207 C CA . ARG A 1 160 ? 7.584 -6.503 -26.418 1.00 97.25 160 ARG A CA 1
ATOM 1208 C C . ARG A 1 160 ? 7.736 -5.350 -25.425 1.00 97.25 160 ARG A C 1
ATOM 1210 O O . ARG A 1 160 ? 6.762 -5.009 -24.754 1.00 97.25 160 ARG A O 1
ATOM 1217 N N . ALA A 1 161 ? 8.911 -4.728 -25.344 1.00 97.44 161 ALA A N 1
ATOM 1218 C CA . ALA A 1 161 ? 9.133 -3.565 -24.487 1.00 97.44 161 ALA A CA 1
ATOM 1219 C C . ALA A 1 161 ? 8.245 -2.380 -24.892 1.00 97.44 161 ALA A C 1
ATOM 1221 O O . ALA A 1 161 ? 7.556 -1.808 -24.048 1.00 97.44 161 ALA A O 1
ATOM 1222 N N . VAL A 1 162 ? 8.205 -2.064 -26.191 1.00 97.62 162 VAL A N 1
ATOM 1223 C CA . VAL A 1 162 ? 7.336 -1.026 -26.767 1.00 97.62 162 VAL A CA 1
ATOM 1224 C C . VAL A 1 162 ? 5.871 -1.292 -26.411 1.00 97.62 162 VAL A C 1
ATOM 1226 O O . VAL A 1 162 ? 5.178 -0.386 -25.947 1.00 97.62 162 VAL A O 1
ATOM 1229 N N . GLY A 1 163 ? 5.408 -2.536 -26.575 1.00 98.00 163 GLY A N 1
ATOM 1230 C CA . GLY A 1 163 ? 4.053 -2.949 -26.205 1.00 98.00 163 GLY A CA 1
ATOM 1231 C C . GLY A 1 163 ? 3.742 -2.709 -24.725 1.00 98.00 163 GLY A C 1
ATOM 1232 O O . GLY A 1 163 ? 2.711 -2.116 -24.410 1.00 98.00 163 GLY A O 1
ATOM 1233 N N . CYS A 1 164 ? 4.659 -3.083 -23.825 1.00 97.94 164 CYS A N 1
ATOM 1234 C CA . CYS A 1 164 ? 4.493 -2.875 -22.384 1.00 97.94 164 CYS A CA 1
ATOM 1235 C C . CYS A 1 164 ? 4.333 -1.388 -22.033 1.00 97.94 164 CYS A C 1
ATOM 1237 O O . CYS A 1 164 ? 3.409 -1.025 -21.305 1.00 97.94 164 CYS A O 1
ATOM 1239 N N . PHE A 1 165 ? 5.201 -0.520 -22.562 1.00 97.81 165 PHE A N 1
ATOM 1240 C CA . PHE A 1 165 ? 5.172 0.909 -22.233 1.00 97.81 165 PHE A CA 1
ATOM 1241 C C . PHE A 1 165 ? 3.973 1.637 -22.852 1.00 97.81 165 PHE A C 1
ATOM 1243 O O . PHE A 1 165 ? 3.349 2.459 -22.182 1.00 97.81 165 PHE A O 1
ATOM 1250 N N . ARG A 1 166 ? 3.593 1.302 -24.095 1.00 98.31 166 ARG A N 1
ATOM 1251 C CA . ARG A 1 166 ? 2.374 1.845 -24.722 1.00 98.31 166 ARG A CA 1
ATOM 1252 C C . ARG A 1 166 ? 1.125 1.466 -23.947 1.00 98.31 166 ARG A C 1
ATOM 1254 O O . ARG A 1 166 ? 0.254 2.309 -23.778 1.00 98.31 166 ARG A O 1
ATOM 1261 N N . GLN A 1 167 ? 1.048 0.228 -23.464 1.00 97.81 167 GLN A N 1
ATOM 1262 C CA . GLN A 1 167 ? -0.105 -0.227 -22.697 1.00 97.81 167 GLN A CA 1
ATOM 1263 C C . GLN A 1 167 ? -0.278 0.567 -21.396 1.00 97.81 167 GLN A C 1
ATOM 1265 O O . GLN A 1 167 ? -1.393 0.975 -21.092 1.00 97.81 167 GLN A O 1
ATOM 1270 N N . VAL A 1 168 ? 0.811 0.858 -20.674 1.00 96.88 168 VAL A N 1
ATOM 1271 C CA . VAL A 1 168 ? 0.756 1.706 -19.466 1.00 96.88 168 VAL A CA 1
ATOM 1272 C C . VAL A 1 168 ? 0.216 3.102 -19.790 1.00 96.88 168 VAL A C 1
ATOM 1274 O O . VAL A 1 168 ? -0.646 3.607 -19.079 1.00 96.88 168 VAL A O 1
ATOM 1277 N N . LEU A 1 169 ? 0.673 3.719 -20.883 1.00 97.19 169 LEU A N 1
ATOM 1278 C CA . LEU A 1 169 ? 0.191 5.043 -21.292 1.00 97.19 169 LEU A CA 1
ATOM 1279 C C . LEU A 1 169 ? -1.271 5.026 -21.765 1.00 97.19 169 LEU A C 1
ATOM 1281 O O . LEU A 1 169 ? -2.008 5.966 -21.477 1.00 97.19 169 LEU A O 1
ATOM 1285 N N . ALA A 1 170 ? -1.692 3.973 -22.469 1.00 97.25 170 ALA A N 1
ATOM 1286 C CA . ALA A 1 170 ? -3.046 3.839 -23.002 1.00 97.2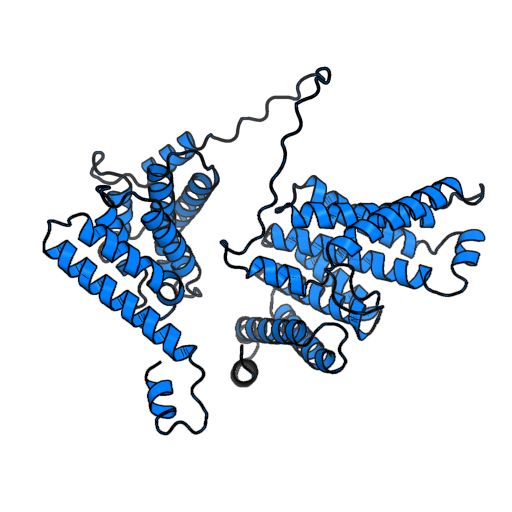5 170 ALA A CA 1
ATOM 1287 C C . ALA A 1 170 ? -4.104 3.598 -21.912 1.00 97.25 170 ALA A C 1
ATOM 1289 O O . ALA A 1 170 ? -5.226 4.074 -22.041 1.00 97.25 170 ALA A O 1
ATOM 1290 N N . GLU A 1 171 ? -3.753 2.886 -20.838 1.00 94.00 171 GLU A N 1
ATOM 1291 C CA . GLU A 1 171 ? -4.657 2.592 -19.714 1.00 94.00 171 GLU A CA 1
ATOM 1292 C C . GLU A 1 171 ? -4.813 3.773 -18.729 1.00 94.00 171 GLU A C 1
ATOM 1294 O O . GLU A 1 171 ? -5.600 3.691 -17.785 1.00 94.00 171 GLU A O 1
ATOM 1299 N N . GLY A 1 172 ? -4.097 4.882 -18.950 1.00 92.50 172 GLY A N 1
ATOM 1300 C CA . GLY A 1 172 ? -4.115 6.053 -18.073 1.00 92.50 172 GLY A CA 1
ATOM 1301 C C . GLY A 1 172 ? -3.319 5.812 -16.782 1.00 92.50 172 GLY A C 1
ATOM 1302 O O . GLY A 1 172 ? -3.906 5.335 -15.805 1.00 92.50 172 GLY A O 1
ATOM 1303 N N . PRO A 1 173 ? -2.014 6.164 -16.750 1.00 93.25 173 PRO A N 1
ATOM 1304 C CA . PRO A 1 173 ? -1.127 5.901 -15.613 1.00 93.25 173 PRO A CA 1
ATOM 1305 C C . PRO A 1 173 ? -1.663 6.471 -14.301 1.00 93.25 173 PRO A C 1
ATOM 1307 O O . PRO A 1 173 ? -2.212 7.576 -14.297 1.00 93.25 173 PRO A O 1
ATOM 1310 N N . SER A 1 174 ? -1.454 5.761 -13.189 1.00 86.69 174 SER A N 1
ATOM 1311 C CA . SER A 1 174 ? -1.968 6.168 -11.875 1.00 86.69 174 SER A CA 1
ATOM 1312 C C . SER A 1 174 ? -1.286 7.409 -11.286 1.00 86.69 174 SER A C 1
ATOM 1314 O O . SER A 1 174 ? -1.770 7.954 -10.299 1.00 86.69 174 SER A O 1
ATOM 1316 N N . SER A 1 175 ? -0.155 7.847 -11.846 1.00 87.38 175 SER A N 1
ATOM 1317 C CA . SER A 1 175 ? 0.539 9.074 -11.447 1.00 87.38 175 SER A CA 1
ATOM 1318 C C . SER A 1 175 ? 1.278 9.729 -12.616 1.00 87.38 175 SER A C 1
ATOM 1320 O O . SER A 1 175 ? 1.608 9.082 -13.617 1.00 87.38 175 SER A O 1
ATOM 1322 N N . ASP A 1 176 ? 1.582 11.019 -12.473 1.00 84.69 176 ASP A N 1
ATOM 1323 C CA . ASP A 1 176 ? 2.375 11.769 -13.453 1.00 84.69 176 ASP A CA 1
ATOM 1324 C C . ASP A 1 176 ? 3.810 11.242 -13.564 1.00 84.69 176 ASP A C 1
ATOM 1326 O O . ASP A 1 176 ? 4.357 11.174 -14.666 1.00 84.69 176 ASP A O 1
ATOM 1330 N N . ASP A 1 177 ? 4.390 10.778 -12.455 1.00 80.69 177 ASP A N 1
ATOM 1331 C CA . ASP A 1 177 ? 5.709 10.143 -12.445 1.00 80.69 177 ASP A CA 1
ATOM 1332 C C . ASP A 1 177 ? 5.718 8.863 -13.284 1.00 80.69 177 ASP A C 1
ATOM 1334 O O . ASP A 1 177 ? 6.621 8.658 -14.098 1.00 80.69 177 ASP A O 1
ATOM 1338 N N . LEU A 1 178 ? 4.688 8.018 -13.149 1.00 82.75 178 LEU A N 1
ATOM 1339 C CA . LEU A 1 178 ? 4.550 6.805 -13.957 1.00 82.75 178 LEU A CA 1
ATOM 1340 C C . LEU A 1 178 ? 4.313 7.133 -15.426 1.00 82.75 178 LEU A C 1
ATOM 1342 O O . LEU A 1 178 ? 4.910 6.495 -16.295 1.00 82.75 178 LEU A O 1
ATOM 1346 N N . ARG A 1 179 ? 3.509 8.161 -15.720 1.00 92.12 179 ARG A N 1
ATOM 1347 C CA . ARG A 1 179 ? 3.319 8.657 -17.089 1.00 92.12 179 ARG A CA 1
ATOM 1348 C C . ARG A 1 179 ? 4.639 9.122 -17.700 1.00 92.12 179 ARG A C 1
ATOM 1350 O O . ARG A 1 179 ? 4.968 8.733 -18.821 1.00 92.12 179 ARG A O 1
ATOM 1357 N N . SER A 1 180 ? 5.409 9.914 -16.960 1.00 83.06 180 SER A N 1
ATOM 1358 C CA . SER A 1 180 ? 6.711 10.437 -17.380 1.00 83.06 180 SER A CA 1
ATOM 1359 C C . SER A 1 180 ? 7.735 9.316 -17.597 1.00 83.06 180 SER A C 1
ATOM 1361 O O . SER A 1 180 ? 8.397 9.259 -18.641 1.00 83.06 180 SER A O 1
ATOM 1363 N N . ALA A 1 181 ? 7.819 8.368 -16.658 1.00 81.56 181 ALA A N 1
ATOM 1364 C CA . ALA A 1 181 ? 8.702 7.210 -16.748 1.00 81.56 181 ALA A CA 1
ATOM 1365 C C . ALA A 1 181 ? 8.342 6.312 -17.942 1.00 81.56 181 ALA A C 1
ATOM 1367 O O . ALA A 1 181 ? 9.216 5.980 -18.746 1.00 81.56 181 ALA A O 1
ATOM 1368 N N . ALA A 1 182 ? 7.060 5.972 -18.110 1.00 92.00 182 ALA A N 1
ATOM 1369 C CA . ALA A 1 182 ? 6.576 5.165 -19.228 1.00 92.00 182 ALA A CA 1
ATOM 1370 C C . ALA A 1 182 ? 6.818 5.852 -20.580 1.00 92.00 182 ALA A C 1
ATOM 1372 O O . ALA A 1 182 ? 7.292 5.205 -21.512 1.00 92.00 182 ALA A O 1
ATOM 1373 N N . GLY A 1 183 ? 6.572 7.163 -20.685 1.00 90.31 183 GLY A N 1
ATOM 1374 C CA . GLY A 1 183 ? 6.840 7.943 -21.898 1.00 90.31 183 GLY A CA 1
ATOM 1375 C C . GLY A 1 183 ? 8.325 7.995 -22.264 1.00 90.31 183 GLY A C 1
ATOM 1376 O O . GLY A 1 183 ? 8.692 7.835 -23.432 1.00 90.31 183 GLY A O 1
ATOM 1377 N N . SER A 1 184 ? 9.193 8.148 -21.262 1.00 84.69 184 SER A N 1
ATOM 1378 C CA . SER A 1 184 ? 10.648 8.155 -21.454 1.00 84.69 184 SER A CA 1
ATOM 1379 C C . SER A 1 184 ? 11.166 6.786 -21.903 1.00 84.69 184 SER A C 1
ATOM 1381 O O . SER A 1 184 ? 11.937 6.694 -22.861 1.00 84.69 184 SER A O 1
ATOM 1383 N N . LEU A 1 185 ? 10.704 5.710 -21.260 1.00 88.81 185 LEU A N 1
ATOM 1384 C CA . LEU A 1 185 ? 11.074 4.338 -21.613 1.00 88.81 185 LEU A CA 1
ATOM 1385 C C . LEU A 1 185 ? 10.519 3.921 -22.978 1.00 88.81 185 LEU A C 1
ATOM 1387 O O . LEU A 1 185 ? 11.238 3.285 -23.747 1.00 88.81 185 LEU A O 1
ATOM 1391 N N . LEU A 1 186 ? 9.293 4.328 -23.319 1.00 95.31 186 LEU A N 1
ATOM 1392 C CA . LEU A 1 186 ? 8.726 4.122 -24.650 1.00 95.31 186 LEU A CA 1
ATOM 1393 C C . LEU A 1 186 ? 9.574 4.810 -25.718 1.00 95.31 186 LEU A C 1
ATOM 1395 O O . LEU A 1 186 ? 9.952 4.177 -26.700 1.00 95.31 186 LEU A O 1
ATOM 1399 N N . SER A 1 187 ? 9.932 6.075 -25.494 1.00 88.62 187 SER A N 1
ATOM 1400 C CA . SER A 1 187 ? 10.774 6.831 -26.424 1.00 88.62 187 SER A CA 1
ATOM 1401 C C . SER A 1 187 ? 12.119 6.133 -26.650 1.00 88.62 187 SER A C 1
ATOM 1403 O O . SER A 1 187 ? 12.562 5.992 -27.791 1.00 88.62 187 SER A O 1
ATOM 1405 N N . ALA A 1 188 ? 12.752 5.638 -25.581 1.00 87.19 188 ALA A N 1
ATOM 1406 C CA . ALA A 1 188 ? 13.983 4.855 -25.674 1.00 87.19 188 ALA A CA 1
ATOM 1407 C C . ALA A 1 188 ? 13.782 3.528 -26.431 1.00 87.19 188 ALA A C 1
ATOM 1409 O O . ALA A 1 188 ? 14.606 3.169 -27.275 1.00 87.19 188 ALA A O 1
ATOM 1410 N N . ALA A 1 189 ? 12.682 2.818 -26.173 1.00 93.25 189 ALA A N 1
ATOM 1411 C CA . ALA A 1 189 ? 12.359 1.560 -26.840 1.00 93.25 189 ALA A CA 1
ATOM 1412 C C . ALA A 1 189 ? 12.120 1.751 -28.347 1.00 93.25 189 ALA A C 1
ATOM 1414 O O . ALA A 1 189 ? 12.626 0.968 -29.142 1.00 93.25 189 ALA A O 1
ATOM 1415 N N . GLU A 1 190 ? 11.422 2.811 -28.762 1.00 92.00 190 GLU A N 1
ATOM 1416 C CA . GLU A 1 190 ? 11.156 3.135 -30.175 1.00 92.00 190 GLU A CA 1
ATOM 1417 C C . GLU A 1 190 ? 12.424 3.540 -30.938 1.00 92.00 190 GLU A C 1
ATOM 1419 O O . GLU A 1 190 ? 12.599 3.200 -32.112 1.00 92.00 190 GLU A O 1
ATOM 1424 N N . ILE A 1 191 ? 13.355 4.220 -30.263 1.00 86.31 191 ILE A N 1
ATOM 1425 C CA . ILE A 1 191 ? 14.697 4.472 -30.798 1.00 86.31 191 ILE A CA 1
ATOM 1426 C C . ILE A 1 191 ? 15.411 3.143 -31.061 1.00 86.31 191 ILE A C 1
ATOM 1428 O O . ILE A 1 191 ? 15.916 2.921 -32.163 1.00 86.31 191 ILE A O 1
ATOM 1432 N N . MET A 1 192 ? 15.419 2.235 -30.079 1.00 87.38 192 MET A N 1
ATOM 1433 C CA . MET A 1 192 ? 16.003 0.902 -30.254 1.00 87.38 192 MET A CA 1
ATOM 1434 C C . MET A 1 192 ? 15.291 0.119 -31.359 1.00 87.38 192 MET A C 1
ATOM 1436 O O . MET A 1 192 ? 15.958 -0.509 -32.176 1.00 87.38 192 MET A O 1
ATOM 1440 N N . GLN A 1 193 ? 13.966 0.222 -31.454 1.00 88.94 193 GLN A N 1
ATOM 1441 C CA . GLN A 1 193 ? 13.163 -0.434 -32.484 1.00 88.94 193 GLN A CA 1
ATOM 1442 C C . GLN A 1 193 ? 13.577 0.033 -33.873 1.00 88.94 193 GLN A C 1
ATOM 1444 O O . GLN A 1 193 ? 13.775 -0.794 -34.758 1.00 88.94 193 GLN A O 1
ATOM 1449 N N . THR A 1 194 ? 13.791 1.336 -34.044 1.00 83.94 194 THR A N 1
ATOM 1450 C CA . THR A 1 194 ? 14.267 1.925 -35.302 1.00 83.94 194 THR A CA 1
ATOM 1451 C C . THR A 1 194 ? 15.658 1.401 -35.669 1.00 83.94 194 THR A C 1
ATOM 1453 O O . THR A 1 194 ? 15.880 0.987 -36.804 1.00 83.94 194 THR A O 1
ATOM 1456 N N . MET A 1 195 ? 16.581 1.330 -34.701 1.00 80.31 195 MET A N 1
ATOM 1457 C CA . MET A 1 195 ? 17.930 0.784 -34.917 1.00 80.31 195 MET A CA 1
ATOM 1458 C C . MET A 1 195 ? 17.920 -0.712 -35.280 1.00 80.31 195 MET A C 1
ATOM 1460 O O . MET A 1 195 ? 18.712 -1.153 -36.109 1.00 80.31 195 MET A O 1
ATOM 1464 N N . VAL A 1 196 ? 17.028 -1.500 -34.672 1.00 81.25 196 VAL A N 1
ATOM 1465 C CA . VAL A 1 196 ? 16.933 -2.960 -34.868 1.00 81.25 196 VAL A CA 1
ATOM 1466 C C . VAL A 1 196 ? 16.107 -3.336 -36.111 1.00 81.25 196 VAL A C 1
ATOM 1468 O O . VAL A 1 196 ? 16.270 -4.426 -36.672 1.00 81.25 196 VAL A O 1
ATOM 1471 N N . SER A 1 197 ? 15.225 -2.448 -36.570 1.00 76.62 197 SER A N 1
ATOM 1472 C CA . SER A 1 197 ? 14.336 -2.678 -37.720 1.00 76.62 197 SER A CA 1
ATOM 1473 C C . SER A 1 197 ? 14.968 -2.358 -39.071 1.00 76.62 197 SER A C 1
ATOM 1475 O O . SER A 1 197 ? 14.262 -2.471 -40.070 1.00 76.62 197 SER A O 1
ATOM 1477 N N . GLY A 1 198 ? 16.264 -2.002 -39.109 1.00 67.44 198 GLY A N 1
ATOM 1478 C CA . GLY A 1 198 ? 17.020 -1.701 -40.329 1.00 67.44 198 GLY A CA 1
ATOM 1479 C C . GLY A 1 198 ? 16.554 -2.549 -41.512 1.00 67.44 198 GLY A C 1
ATOM 1480 O O . GLY A 1 198 ? 16.612 -3.781 -41.475 1.00 67.44 198 GLY A O 1
ATOM 1481 N N . THR A 1 199 ? 15.979 -1.863 -42.499 1.00 54.16 199 THR A N 1
ATOM 1482 C CA . THR A 1 199 ? 15.263 -2.448 -43.629 1.00 54.16 199 THR A CA 1
ATOM 1483 C C . THR A 1 199 ? 16.167 -3.405 -44.387 1.00 54.16 199 THR A C 1
ATOM 1485 O O . THR A 1 199 ? 17.213 -3.002 -44.897 1.00 54.16 199 THR A O 1
ATOM 1488 N N . GLY A 1 200 ? 15.744 -4.668 -44.477 1.00 51.31 200 GLY A N 1
ATOM 1489 C CA . GLY A 1 200 ? 16.342 -5.636 -45.391 1.00 51.31 200 GLY A CA 1
ATOM 1490 C C . GLY A 1 200 ? 16.486 -5.036 -46.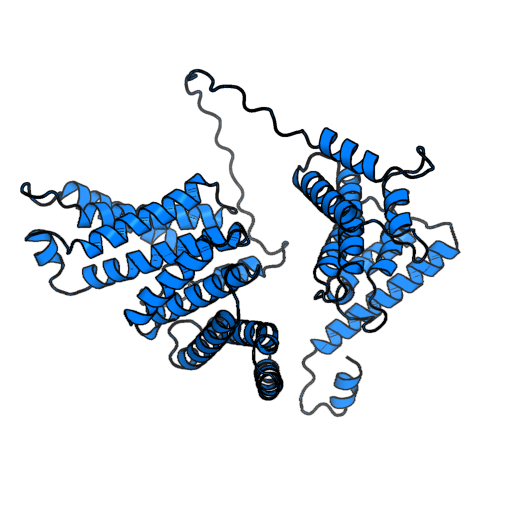794 1.00 51.31 200 GLY A C 1
ATOM 1491 O O . GLY A 1 200 ? 15.601 -4.327 -47.270 1.00 51.31 200 GLY A O 1
ATOM 1492 N N . ASP A 1 201 ? 17.639 -5.294 -47.405 1.00 49.00 201 ASP A N 1
ATOM 1493 C CA . ASP A 1 201 ? 18.071 -4.935 -48.763 1.00 49.00 201 ASP A CA 1
ATOM 1494 C C . ASP A 1 201 ? 18.344 -3.458 -49.115 1.00 49.00 201 ASP A C 1
ATOM 1496 O O . ASP A 1 201 ? 18.996 -3.213 -50.131 1.00 49.00 201 ASP A O 1
ATOM 1500 N N . ALA A 1 202 ? 17.973 -2.466 -48.297 1.00 48.59 202 ALA A N 1
ATOM 1501 C CA . ALA A 1 202 ? 18.096 -1.045 -48.671 1.00 48.59 202 ALA A CA 1
ATOM 1502 C C . ALA A 1 202 ? 18.933 -0.187 -47.704 1.00 48.59 202 ALA A C 1
ATOM 1504 O O . ALA A 1 202 ? 18.566 0.939 -47.393 1.00 48.59 202 ALA A O 1
ATOM 1505 N N . GLY A 1 203 ? 20.089 -0.684 -47.257 1.00 53.97 203 GLY A N 1
ATOM 1506 C CA . GLY A 1 203 ? 21.075 0.130 -46.537 1.00 53.97 203 GLY A CA 1
ATOM 1507 C C . GLY A 1 203 ? 20.623 0.654 -45.165 1.00 53.97 203 GLY A C 1
ATOM 1508 O O . GLY A 1 203 ? 19.504 0.451 -44.703 1.00 53.97 203 GLY A O 1
ATOM 1509 N N . ILE A 1 204 ? 21.555 1.296 -44.466 1.00 57.19 204 ILE A N 1
ATOM 1510 C CA . ILE A 1 204 ? 21.328 1.852 -43.129 1.00 57.19 204 ILE A CA 1
ATOM 1511 C C . ILE A 1 204 ? 20.543 3.153 -43.249 1.00 57.19 204 ILE A C 1
ATOM 1513 O O . ILE A 1 204 ? 20.988 4.074 -43.937 1.00 57.19 204 ILE A O 1
ATOM 1517 N N . ASP A 1 205 ? 19.433 3.262 -42.518 1.00 66.31 205 ASP A N 1
ATOM 1518 C CA . ASP A 1 205 ? 18.729 4.529 -42.328 1.00 66.31 205 ASP A CA 1
ATOM 1519 C C . ASP A 1 205 ? 19.549 5.457 -41.412 1.00 66.31 205 ASP A C 1
ATOM 1521 O O . ASP A 1 205 ? 19.328 5.576 -40.204 1.00 66.31 205 ASP A O 1
ATOM 1525 N N . LEU A 1 206 ? 20.556 6.107 -42.003 1.00 67.38 206 LEU A N 1
ATOM 1526 C CA . LEU A 1 206 ? 21.396 7.107 -41.339 1.00 67.38 206 LEU A CA 1
ATOM 1527 C C . LEU A 1 206 ? 20.560 8.259 -40.764 1.00 67.38 206 LEU A C 1
ATOM 1529 O O . LEU A 1 206 ? 20.949 8.848 -39.755 1.00 67.38 206 LEU A O 1
ATOM 1533 N N . GLN A 1 207 ? 19.419 8.574 -41.379 1.00 68.62 207 GLN A N 1
ATOM 1534 C CA . GLN A 1 207 ? 18.532 9.634 -40.919 1.00 68.62 207 GLN A CA 1
ATOM 1535 C C . GLN A 1 207 ? 17.776 9.204 -39.655 1.00 68.62 207 GLN A C 1
ATOM 1537 O O . GLN A 1 207 ? 17.765 9.952 -38.675 1.00 68.62 207 GLN A O 1
ATOM 1542 N N . GLY A 1 208 ? 17.248 7.979 -39.625 1.00 68.50 208 GLY A N 1
ATOM 1543 C CA . GLY A 1 208 ? 16.674 7.353 -38.433 1.00 68.50 208 GLY A CA 1
ATOM 1544 C C . GLY A 1 208 ? 17.684 7.228 -37.289 1.00 68.50 208 GLY A C 1
ATOM 1545 O O . GLY A 1 208 ? 17.362 7.547 -36.145 1.00 68.50 208 GLY A O 1
ATOM 1546 N N . MET A 1 209 ? 18.939 6.873 -37.590 1.00 66.94 209 MET A N 1
ATOM 1547 C CA . MET A 1 209 ? 20.015 6.812 -36.592 1.00 66.94 209 MET A CA 1
ATOM 1548 C C . MET A 1 209 ? 20.372 8.196 -36.019 1.00 66.94 209 MET A C 1
ATOM 1550 O O . MET A 1 209 ? 20.568 8.330 -34.810 1.00 66.94 209 MET A O 1
ATOM 1554 N N . MET A 1 210 ? 20.427 9.245 -36.849 1.00 70.38 210 MET A N 1
ATOM 1555 C CA . MET A 1 210 ? 20.646 10.618 -36.370 1.00 70.38 210 MET A CA 1
ATOM 1556 C C . MET A 1 210 ? 19.476 11.122 -35.515 1.00 70.38 210 MET A C 1
ATOM 1558 O O . MET A 1 210 ? 19.706 11.720 -34.464 1.00 70.38 210 MET A O 1
ATOM 1562 N N . ALA A 1 211 ? 18.232 10.839 -35.914 1.00 70.44 211 ALA A N 1
ATOM 1563 C CA . ALA A 1 211 ? 17.046 11.179 -35.128 1.00 70.44 211 ALA A CA 1
ATOM 1564 C C . ALA A 1 211 ? 17.027 10.445 -33.774 1.00 70.44 211 ALA A C 1
ATOM 1566 O O . ALA A 1 211 ? 16.709 11.039 -32.743 1.00 70.44 211 ALA A O 1
ATOM 1567 N N . ALA A 1 212 ? 17.431 9.174 -33.762 1.00 65.94 212 ALA A N 1
ATOM 1568 C CA . ALA A 1 212 ? 17.614 8.377 -32.556 1.00 65.94 212 ALA A CA 1
ATOM 1569 C C . ALA A 1 212 ? 18.666 8.975 -31.607 1.00 65.94 212 ALA A C 1
ATOM 1571 O O . ALA A 1 212 ? 18.400 9.122 -30.415 1.00 65.94 212 ALA A O 1
ATOM 1572 N N . MET A 1 213 ? 19.836 9.360 -32.128 1.00 69.19 213 MET A N 1
ATOM 1573 C CA . MET A 1 213 ? 20.906 9.992 -31.344 1.00 69.19 213 MET A CA 1
ATOM 1574 C C . MET A 1 213 ? 20.473 11.338 -30.749 1.00 69.19 213 MET A C 1
ATOM 1576 O O . MET A 1 213 ? 20.754 11.599 -29.581 1.00 69.19 213 MET A O 1
ATOM 1580 N N . ALA A 1 214 ? 19.738 12.156 -31.508 1.00 72.12 214 ALA A N 1
ATOM 1581 C CA . ALA A 1 214 ? 19.196 13.424 -31.018 1.00 72.12 214 ALA A CA 1
ATOM 1582 C C . ALA A 1 214 ? 18.196 13.220 -29.864 1.00 72.12 214 ALA A C 1
ATOM 1584 O O . ALA A 1 214 ? 18.266 13.914 -28.852 1.00 72.12 214 ALA A O 1
ATOM 1585 N N . LYS A 1 215 ? 17.308 12.222 -29.967 1.00 67.75 215 LYS A N 1
ATOM 1586 C CA . LYS A 1 215 ? 16.391 11.868 -28.870 1.00 67.75 215 LYS A CA 1
ATOM 1587 C C . LYS A 1 215 ? 17.125 11.300 -27.649 1.00 67.75 215 LYS A C 1
ATOM 1589 O O . LYS A 1 215 ? 16.727 11.57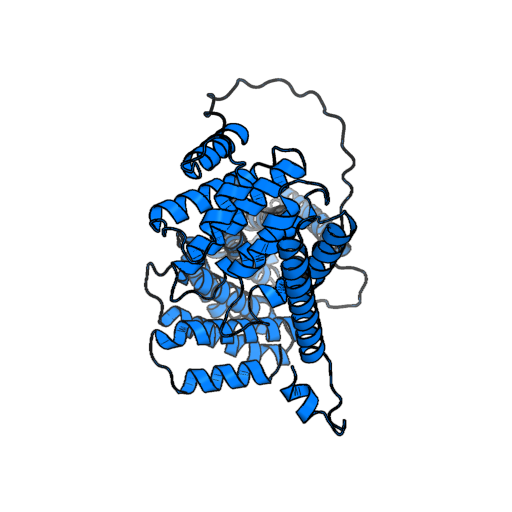4 -26.524 1.00 67.75 215 LYS A O 1
ATOM 1594 N N . LEU A 1 216 ? 18.193 10.525 -27.853 1.00 62.91 216 LEU A N 1
ATOM 1595 C CA . LEU A 1 216 ? 19.047 10.019 -26.771 1.00 62.91 216 LEU A CA 1
ATOM 1596 C C . LEU A 1 216 ? 19.733 11.156 -26.005 1.00 62.91 216 LEU A C 1
ATOM 1598 O O . LEU A 1 216 ? 19.831 11.075 -24.784 1.00 62.91 216 LEU A O 1
ATOM 1602 N N . GLN A 1 217 ? 20.169 12.209 -26.700 1.00 68.25 217 GLN A N 1
ATOM 1603 C CA . GLN A 1 217 ? 20.720 13.415 -26.074 1.00 68.25 217 GLN A CA 1
ATOM 1604 C C . GLN A 1 217 ? 19.659 14.176 -25.267 1.00 68.25 217 GLN A C 1
ATOM 1606 O O . GLN A 1 217 ? 19.905 14.473 -24.103 1.00 68.25 217 GLN A O 1
ATOM 1611 N N . ASP A 1 218 ? 18.462 14.403 -25.823 1.00 70.19 218 ASP A N 1
ATOM 1612 C CA . ASP A 1 218 ? 17.345 15.026 -25.082 1.00 70.19 218 ASP A CA 1
ATOM 1613 C C . ASP A 1 218 ? 16.979 14.215 -23.828 1.00 70.19 218 ASP A C 1
ATOM 1615 O O . ASP A 1 218 ? 16.778 14.755 -22.741 1.00 70.19 218 ASP A O 1
ATOM 1619 N N . LEU A 1 219 ? 16.971 12.887 -23.951 1.00 64.69 219 LEU A N 1
ATOM 1620 C CA . LEU A 1 219 ? 16.731 11.986 -22.834 1.00 64.69 219 LEU A CA 1
ATOM 1621 C C . LEU A 1 219 ? 17.847 12.103 -21.778 1.00 64.69 219 LEU A C 1
ATOM 1623 O O . LEU A 1 219 ? 17.548 12.274 -20.598 1.00 64.69 219 LEU A O 1
ATOM 1627 N N . GLN A 1 220 ? 19.123 12.089 -22.176 1.00 62.12 220 GLN A N 1
ATOM 1628 C CA . GLN A 1 220 ? 20.256 12.308 -21.264 1.00 62.12 220 GLN A CA 1
ATOM 1629 C C . GLN A 1 220 ? 20.174 13.658 -20.539 1.00 62.12 220 GLN A C 1
ATOM 1631 O O . GLN A 1 220 ? 20.422 13.708 -19.334 1.00 62.12 220 GLN A O 1
ATOM 1636 N N . ASP A 1 221 ? 19.768 14.723 -21.229 1.00 68.00 221 ASP A N 1
ATOM 1637 C CA . ASP A 1 221 ? 19.603 16.056 -20.644 1.00 68.00 221 ASP A CA 1
ATOM 1638 C C . ASP A 1 221 ? 18.458 16.107 -19.624 1.00 68.00 221 ASP A C 1
ATOM 1640 O O . ASP A 1 221 ? 18.575 16.763 -18.585 1.00 68.00 221 ASP A O 1
ATOM 1644 N N . ARG A 1 222 ? 17.356 15.391 -19.876 1.00 63.84 222 ARG A N 1
ATOM 1645 C CA . ARG A 1 222 ? 16.238 15.269 -18.925 1.00 63.84 222 ARG A CA 1
ATOM 1646 C C . ARG A 1 222 ? 16.643 14.486 -17.677 1.00 63.84 222 ARG A C 1
ATOM 1648 O O . ARG A 1 222 ? 16.412 14.954 -16.564 1.00 63.84 222 ARG A O 1
ATOM 1655 N N . PHE A 1 223 ? 17.308 13.344 -17.840 1.00 54.22 223 PHE A N 1
ATOM 1656 C CA . PHE A 1 223 ? 17.752 12.519 -16.710 1.00 54.22 223 PHE A CA 1
ATOM 1657 C C . PHE A 1 223 ? 18.890 13.164 -15.907 1.00 54.22 223 PHE A C 1
ATOM 1659 O O . PHE A 1 223 ? 18.930 13.035 -14.680 1.00 54.22 223 PHE A O 1
ATOM 1666 N N . GLY A 1 224 ? 19.779 13.911 -16.566 1.00 52.44 224 GLY A N 1
ATOM 1667 C CA . GLY A 1 224 ? 20.844 14.669 -15.909 1.00 52.44 224 GLY A CA 1
ATOM 1668 C C . GLY A 1 224 ? 20.328 15.780 -14.989 1.00 52.44 224 GLY A C 1
ATOM 1669 O O . GLY A 1 224 ? 20.990 16.111 -14.010 1.00 52.44 224 GLY A O 1
ATOM 1670 N N . LYS A 1 225 ? 19.132 16.322 -15.259 1.00 55.22 225 LYS A N 1
ATOM 1671 C CA . LYS A 1 225 ? 18.482 17.340 -14.414 1.00 55.22 225 LYS A CA 1
ATOM 1672 C C . LYS A 1 225 ? 17.767 16.749 -13.198 1.00 55.22 225 LYS A C 1
ATOM 1674 O O . LYS A 1 225 ? 17.724 17.398 -12.160 1.00 55.22 225 LYS A O 1
ATOM 1679 N N . ILE A 1 226 ? 17.235 15.533 -13.320 1.00 44.47 226 ILE A N 1
ATOM 1680 C CA . ILE A 1 226 ? 16.535 14.825 -12.234 1.00 44.47 226 ILE A CA 1
ATOM 1681 C C . ILE A 1 226 ? 17.539 14.261 -11.212 1.00 44.47 226 ILE A C 1
ATOM 1683 O O . ILE A 1 226 ? 17.288 14.257 -10.012 1.00 44.47 226 ILE A O 1
ATOM 1687 N N . SER A 1 227 ? 18.721 13.851 -11.676 1.00 44.59 227 SER A N 1
ATOM 1688 C CA . SER A 1 227 ? 19.766 13.211 -10.863 1.00 44.59 227 SER A CA 1
ATOM 1689 C C . SER A 1 227 ? 20.675 14.239 -10.168 1.00 44.59 227 SER A C 1
ATOM 1691 O O . SER A 1 227 ? 21.874 14.271 -10.442 1.00 44.59 227 SER A O 1
ATOM 1693 N N . GLY A 1 228 ? 20.094 15.115 -9.337 1.00 36.25 228 GLY A N 1
ATOM 1694 C CA . GLY A 1 228 ? 20.713 16.303 -8.723 1.00 36.25 228 GLY A CA 1
ATOM 1695 C C . GLY A 1 228 ? 22.223 16.240 -8.422 1.00 36.25 228 GLY A C 1
ATOM 1696 O O . GLY A 1 228 ? 22.768 15.210 -8.035 1.00 36.25 228 GLY A O 1
ATOM 1697 N N . ALA A 1 229 ? 22.894 17.387 -8.590 1.00 35.56 229 ALA A N 1
ATOM 1698 C CA . ALA A 1 229 ? 24.338 17.619 -8.467 1.00 35.56 229 ALA A CA 1
ATOM 1699 C C . ALA A 1 229 ? 25.009 16.916 -7.261 1.00 35.56 229 ALA A C 1
ATOM 1701 O O . ALA A 1 229 ? 25.187 17.499 -6.195 1.00 35.56 229 ALA A O 1
ATOM 1702 N N . GLY A 1 230 ? 25.423 15.662 -7.455 1.00 33.69 230 GLY A N 1
ATOM 1703 C CA . GLY A 1 230 ? 25.980 14.806 -6.410 1.00 33.69 230 GLY A CA 1
ATOM 1704 C C . GLY A 1 230 ? 26.824 13.667 -6.982 1.00 33.69 230 GLY A C 1
ATOM 1705 O O . GLY A 1 230 ? 26.414 12.519 -7.017 1.00 33.69 230 GLY A O 1
ATOM 1706 N N . GLN A 1 231 ? 28.023 14.017 -7.444 1.00 35.47 231 GLN A N 1
ATOM 1707 C CA . GLN A 1 231 ? 29.240 13.195 -7.424 1.00 35.47 231 GLN A CA 1
ATOM 1708 C C . GLN A 1 231 ? 29.154 11.722 -7.901 1.00 35.47 231 GLN A C 1
ATOM 1710 O O . GLN A 1 231 ? 29.095 10.778 -7.124 1.00 35.47 231 GLN A O 1
ATOM 1715 N N . GLY A 1 232 ? 29.355 11.540 -9.210 1.00 34.75 232 GLY A N 1
ATOM 1716 C CA . GLY A 1 232 ? 30.255 10.514 -9.750 1.00 34.75 232 GLY A CA 1
ATOM 1717 C C . GLY A 1 232 ? 29.899 9.044 -9.511 1.00 34.75 232 GLY A C 1
ATOM 1718 O O . GLY A 1 232 ? 30.596 8.350 -8.777 1.00 34.75 232 GLY A O 1
ATOM 1719 N N . ARG A 1 233 ? 28.941 8.508 -10.273 1.00 37.12 233 ARG A N 1
ATOM 1720 C CA . ARG A 1 233 ? 28.882 7.066 -10.557 1.00 37.12 233 ARG A CA 1
ATOM 1721 C C . ARG A 1 233 ? 28.542 6.824 -12.027 1.00 37.12 233 ARG A C 1
ATOM 1723 O O . ARG A 1 233 ? 27.393 6.862 -12.442 1.00 37.12 233 ARG A O 1
ATOM 1730 N N . ARG A 1 234 ? 29.586 6.585 -12.830 1.00 31.72 234 ARG A N 1
ATOM 1731 C CA . ARG A 1 234 ? 29.479 6.009 -14.178 1.00 31.72 234 ARG A CA 1
ATOM 1732 C C . ARG A 1 234 ? 29.197 4.516 -14.031 1.00 31.72 234 ARG A C 1
ATOM 1734 O O . ARG A 1 234 ? 30.121 3.719 -13.925 1.00 31.72 234 ARG A O 1
ATOM 1741 N N . GLY A 1 235 ? 27.926 4.158 -13.995 1.00 33.75 235 GLY A N 1
ATOM 1742 C CA . GLY A 1 235 ? 27.463 2.788 -14.141 1.00 33.75 235 GLY A CA 1
ATOM 1743 C C . GLY A 1 235 ? 26.045 2.839 -14.674 1.00 33.75 235 GLY A C 1
ATOM 1744 O O . GLY A 1 235 ? 25.212 3.537 -14.111 1.00 33.75 235 GLY A O 1
ATOM 1745 N N . THR A 1 236 ? 25.775 2.121 -15.756 1.00 38.94 236 THR A N 1
ATOM 1746 C CA . THR A 1 236 ? 24.465 1.945 -16.408 1.00 38.94 236 THR A CA 1
ATOM 1747 C C . THR A 1 236 ? 23.450 1.185 -15.537 1.00 38.94 236 THR A C 1
ATOM 1749 O O . THR A 1 236 ? 22.542 0.543 -16.056 1.00 38.94 236 THR A O 1
ATOM 1752 N N . ALA A 1 237 ? 23.621 1.216 -14.214 1.00 37.34 237 ALA A N 1
ATOM 1753 C CA . ALA A 1 237 ? 22.836 0.473 -13.246 1.00 37.34 237 ALA A CA 1
ATOM 1754 C C . ALA A 1 237 ? 21.470 1.149 -13.076 1.00 37.34 237 ALA A C 1
ATOM 1756 O O . ALA A 1 237 ? 21.308 2.033 -12.244 1.00 37.34 237 ALA A O 1
ATOM 1757 N N . SER A 1 238 ? 20.527 0.699 -13.907 1.00 43.00 238 SER A N 1
ATOM 1758 C CA . SER A 1 238 ? 19.097 1.012 -13.928 1.00 43.00 238 SER A CA 1
ATOM 1759 C C . SER A 1 238 ? 18.748 2.492 -14.112 1.00 43.00 238 SER A C 1
ATOM 1761 O O . SER A 1 238 ? 18.932 3.319 -13.231 1.00 43.00 238 SER A O 1
ATOM 1763 N N . PHE A 1 239 ? 18.128 2.803 -15.256 1.00 38.41 239 PHE A N 1
ATOM 1764 C CA . PHE A 1 239 ? 17.574 4.117 -15.630 1.00 38.41 239 PHE A CA 1
ATOM 1765 C C . PHE A 1 239 ? 16.564 4.714 -14.624 1.00 38.41 239 PHE A C 1
ATOM 1767 O O . PHE A 1 239 ? 16.105 5.835 -14.808 1.00 38.41 239 PHE A O 1
ATOM 1774 N N . LEU A 1 240 ? 16.227 3.980 -13.563 1.00 44.88 240 LEU A N 1
ATOM 1775 C CA . LEU A 1 240 ? 15.437 4.408 -12.421 1.00 44.88 240 LEU A CA 1
ATOM 1776 C C . LEU A 1 240 ? 16.137 3.870 -11.164 1.00 44.88 240 LEU A C 1
ATOM 1778 O O . LEU A 1 240 ? 16.168 2.659 -10.929 1.00 44.88 240 LEU A O 1
ATOM 1782 N N . SER A 1 241 ? 16.720 4.755 -10.355 1.00 42.09 241 SER A N 1
ATOM 1783 C CA . SER A 1 241 ? 17.075 4.413 -8.977 1.00 42.09 241 SER A CA 1
ATOM 1784 C C . SER A 1 241 ? 15.768 4.310 -8.192 1.00 42.09 241 SER A C 1
ATOM 1786 O O . SER A 1 241 ? 15.253 5.294 -7.677 1.00 42.09 241 SER A O 1
ATOM 1788 N N . PHE A 1 242 ? 15.175 3.116 -8.130 1.00 42.28 242 PHE A N 1
ATOM 1789 C CA . PHE A 1 242 ? 13.898 2.891 -7.434 1.00 42.28 242 PHE A CA 1
ATOM 1790 C C . PHE A 1 242 ? 13.965 3.116 -5.913 1.00 42.28 242 PHE A C 1
ATOM 1792 O O . PHE A 1 242 ? 12.924 3.188 -5.262 1.00 42.28 242 PHE A O 1
ATOM 1799 N N . ALA A 1 243 ? 15.167 3.308 -5.355 1.00 40.16 243 ALA A N 1
ATOM 1800 C CA . ALA A 1 243 ? 15.334 3.847 -4.009 1.00 40.16 243 ALA A CA 1
ATOM 1801 C C . ALA A 1 243 ? 14.656 5.227 -3.861 1.00 40.16 243 ALA A C 1
ATOM 1803 O O . ALA A 1 243 ? 14.079 5.502 -2.811 1.00 40.16 243 ALA A O 1
ATOM 1804 N N . ASP A 1 244 ? 14.631 6.042 -4.924 1.00 41.19 244 ASP A N 1
ATOM 1805 C CA . ASP A 1 244 ? 13.992 7.363 -4.916 1.00 41.19 244 ASP A CA 1
ATOM 1806 C C . ASP A 1 244 ? 12.459 7.261 -4.991 1.00 41.19 244 ASP A C 1
ATOM 1808 O O . ASP A 1 244 ? 11.763 8.020 -4.320 1.00 41.19 244 ASP A O 1
ATOM 1812 N N . MET A 1 245 ? 11.912 6.268 -5.705 1.00 40.81 245 MET A N 1
ATOM 1813 C CA . MET A 1 245 ? 10.460 6.016 -5.783 1.00 40.81 245 MET A CA 1
ATOM 1814 C C . MET A 1 245 ? 9.887 5.422 -4.495 1.00 40.81 245 MET A C 1
ATOM 1816 O O . MET A 1 245 ? 8.796 5.800 -4.076 1.00 40.81 245 MET A O 1
ATOM 1820 N N . GLN A 1 246 ? 10.625 4.532 -3.825 1.00 42.22 246 GLN A N 1
ATOM 1821 C CA . GLN A 1 246 ? 10.239 4.074 -2.489 1.00 42.22 246 GLN A CA 1
ATOM 1822 C C . GLN A 1 246 ? 10.354 5.210 -1.460 1.00 42.22 246 GLN A C 1
ATOM 1824 O O . GLN A 1 246 ? 9.607 5.213 -0.486 1.00 42.22 246 GLN A O 1
ATOM 1829 N N . SER A 1 247 ? 11.225 6.200 -1.695 1.00 40.12 247 SER A N 1
ATOM 1830 C CA . SER A 1 247 ? 11.219 7.458 -0.945 1.00 40.12 247 SER A CA 1
ATOM 1831 C C . SER A 1 247 ? 9.926 8.240 -1.214 1.00 40.12 247 SER A C 1
ATOM 1833 O O . SER A 1 247 ? 9.222 8.534 -0.265 1.00 40.12 247 SER A O 1
ATOM 1835 N N . ILE A 1 248 ? 9.514 8.442 -2.472 1.00 39.97 248 ILE A N 1
ATOM 1836 C CA . ILE A 1 248 ? 8.287 9.181 -2.841 1.00 39.97 248 ILE A CA 1
ATOM 1837 C C . ILE A 1 248 ? 7.017 8.529 -2.269 1.00 39.97 248 ILE A C 1
ATOM 1839 O O . ILE A 1 248 ? 6.129 9.229 -1.783 1.00 39.97 248 ILE A O 1
ATOM 1843 N N . MET A 1 249 ? 6.944 7.194 -2.259 1.00 39.22 249 MET A N 1
ATOM 1844 C CA . MET A 1 249 ? 5.818 6.465 -1.656 1.00 39.22 249 MET A CA 1
ATOM 1845 C C . MET A 1 249 ? 5.792 6.538 -0.121 1.00 39.22 249 MET A C 1
ATOM 1847 O O . MET A 1 249 ? 4.733 6.350 0.465 1.00 39.22 249 MET A O 1
ATOM 1851 N N . ASN A 1 250 ? 6.925 6.841 0.521 1.00 41.31 250 ASN A N 1
ATOM 1852 C CA . ASN A 1 250 ? 7.053 6.984 1.976 1.00 41.31 250 ASN A CA 1
ATOM 1853 C C . ASN A 1 250 ? 7.294 8.441 2.427 1.00 41.31 250 ASN A C 1
ATOM 1855 O O . ASN A 1 250 ? 7.547 8.685 3.606 1.00 41.31 250 ASN A O 1
ATOM 1859 N N . VAL A 1 251 ? 7.245 9.412 1.508 1.00 36.25 251 VAL A N 1
ATOM 1860 C CA . VAL A 1 251 ? 7.351 10.843 1.808 1.00 36.25 251 VAL A CA 1
ATOM 1861 C C . VAL A 1 251 ? 6.005 11.303 2.354 1.00 36.25 251 VAL A C 1
ATOM 1863 O O . VAL A 1 251 ? 4.963 11.119 1.708 1.00 36.25 251 VAL A O 1
ATOM 1866 N N . ALA A 1 252 ? 6.045 11.903 3.548 1.00 32.88 252 ALA A N 1
ATOM 1867 C CA . ALA A 1 252 ? 4.889 12.531 4.166 1.00 32.88 252 ALA A CA 1
ATOM 1868 C C . ALA A 1 252 ? 4.237 13.489 3.150 1.00 32.88 252 ALA A C 1
ATOM 1870 O O . ALA A 1 252 ? 4.960 14.216 2.469 1.00 32.88 252 ALA A O 1
ATOM 1871 N N . PRO A 1 253 ? 2.899 13.514 3.011 1.00 41.88 253 PRO A N 1
ATOM 1872 C CA . PRO A 1 253 ? 2.218 14.300 1.977 1.00 41.88 253 PRO A CA 1
ATOM 1873 C C . PRO A 1 253 ? 2.638 15.779 1.903 1.00 41.88 253 PRO A C 1
ATOM 1875 O O . PRO A 1 253 ? 2.599 16.369 0.829 1.00 41.88 253 PRO A O 1
ATOM 1878 N N . ILE A 1 254 ? 3.082 16.347 3.028 1.00 36.84 254 ILE A N 1
ATOM 1879 C CA . ILE A 1 254 ? 3.555 17.732 3.180 1.00 36.84 254 ILE A CA 1
ATOM 1880 C C . ILE A 1 254 ? 4.907 17.976 2.488 1.00 36.84 254 ILE A C 1
ATOM 1882 O O . ILE A 1 254 ? 5.160 19.078 2.009 1.00 36.84 254 ILE A O 1
ATOM 1886 N N . ASP A 1 255 ? 5.759 16.958 2.403 1.00 35.72 255 ASP A N 1
ATOM 1887 C CA . ASP A 1 255 ? 7.135 17.081 1.915 1.00 35.72 255 ASP A CA 1
ATOM 1888 C C . ASP A 1 255 ? 7.268 16.728 0.422 1.00 35.72 255 ASP A C 1
ATOM 1890 O O . ASP A 1 255 ? 8.373 16.647 -0.122 1.00 35.72 255 ASP A O 1
ATOM 1894 N N . ARG A 1 256 ? 6.142 16.513 -0.270 1.00 43.38 256 ARG A N 1
ATOM 1895 C CA . ARG A 1 256 ? 6.127 16.237 -1.710 1.00 43.38 256 ARG A CA 1
ATOM 1896 C C . ARG A 1 256 ? 6.369 17.540 -2.486 1.00 43.38 256 ARG A C 1
ATOM 1898 O O . ARG A 1 256 ? 5.650 18.515 -2.266 1.00 43.38 256 ARG A O 1
ATOM 1905 N N . PRO A 1 257 ? 7.347 17.598 -3.407 1.00 35.16 257 PRO A N 1
ATOM 1906 C CA . PRO A 1 257 ? 7.586 18.801 -4.194 1.00 35.16 257 PRO A CA 1
ATOM 1907 C C . PRO A 1 257 ? 6.376 19.113 -5.090 1.00 35.16 257 PRO A C 1
ATOM 1909 O O . PRO A 1 257 ? 6.008 18.321 -5.953 1.00 35.16 257 PRO A O 1
ATOM 1912 N N . VAL A 1 258 ? 5.767 20.286 -4.890 1.00 34.34 258 VAL A N 1
ATOM 1913 C CA . VAL A 1 258 ? 4.650 20.791 -5.703 1.00 34.34 258 VAL A CA 1
ATOM 1914 C C . VAL A 1 258 ? 5.206 21.463 -6.960 1.00 34.34 258 VAL A C 1
ATOM 1916 O O . VAL A 1 258 ? 5.883 22.489 -6.876 1.00 34.34 258 VAL A O 1
ATOM 1919 N N . ALA A 1 259 ? 4.917 20.901 -8.135 1.00 33.12 259 ALA A N 1
ATOM 1920 C CA . ALA A 1 259 ? 5.202 21.546 -9.412 1.00 33.12 259 ALA A CA 1
ATOM 1921 C C . ALA A 1 259 ? 4.088 22.550 -9.746 1.00 33.12 259 ALA A C 1
ATOM 1923 O O . ALA A 1 259 ? 2.930 22.179 -9.927 1.00 33.12 259 ALA A O 1
ATOM 1924 N N . VAL A 1 260 ? 4.442 23.833 -9.828 1.00 33.06 260 VAL A N 1
ATOM 1925 C CA . VAL A 1 260 ? 3.537 24.896 -10.282 1.00 33.06 260 VAL A CA 1
ATOM 1926 C C . VAL A 1 260 ? 3.374 24.773 -11.797 1.00 33.06 260 VAL A C 1
ATOM 1928 O O . VAL A 1 260 ? 4.331 24.978 -12.543 1.00 33.06 260 VAL A O 1
ATOM 1931 N N . VAL A 1 261 ? 2.172 24.422 -12.251 1.00 31.50 261 VAL A N 1
ATOM 1932 C CA . VAL A 1 261 ? 1.822 24.387 -13.676 1.00 31.50 261 VAL A CA 1
ATOM 1933 C C . VAL A 1 261 ? 1.367 25.782 -14.099 1.00 31.50 261 VAL A C 1
ATOM 1935 O O . VAL A 1 261 ? 0.305 26.246 -13.687 1.00 31.50 261 VAL A O 1
ATOM 1938 N N . GLU A 1 262 ? 2.160 26.454 -14.933 1.00 33.31 262 GLU A N 1
ATOM 1939 C CA . GLU A 1 262 ? 1.689 27.621 -15.683 1.00 33.31 262 GLU A CA 1
ATOM 1940 C C . GLU A 1 262 ? 0.744 27.142 -16.792 1.00 33.31 262 GLU A C 1
ATOM 1942 O O . GLU A 1 262 ? 1.117 26.377 -17.684 1.00 33.31 262 GLU A O 1
ATOM 1947 N N . GLN A 1 263 ? -0.516 27.557 -16.692 1.00 29.12 263 GLN A N 1
ATOM 1948 C CA . GLN A 1 263 ? -1.590 27.176 -17.599 1.00 29.12 263 GLN A CA 1
ATOM 1949 C C . GLN A 1 263 ? -1.383 27.867 -18.957 1.00 29.12 263 GLN A C 1
ATOM 1951 O O . GLN A 1 263 ? -1.451 29.092 -19.053 1.00 29.12 263 GLN A O 1
ATOM 1956 N N . ALA A 1 264 ? -1.114 27.096 -20.013 1.00 40.34 264 ALA A N 1
ATOM 1957 C CA . ALA A 1 264 ? -1.085 27.619 -21.377 1.00 40.34 264 ALA A CA 1
ATOM 1958 C C . ALA A 1 264 ? -2.517 27.852 -21.892 1.00 40.34 264 ALA A C 1
ATOM 1960 O O . ALA A 1 264 ? -3.390 27.000 -21.721 1.00 40.34 264 ALA A O 1
ATOM 1961 N N . GLU A 1 265 ? -2.748 29.007 -22.523 1.00 37.38 265 GLU A N 1
ATOM 1962 C CA . GLU A 1 265 ? -4.037 29.390 -23.111 1.00 37.38 265 GLU A CA 1
ATOM 1963 C C . GLU A 1 265 ? -4.490 28.402 -24.209 1.00 37.38 265 GLU A C 1
ATOM 1965 O O . GLU A 1 265 ? -3.664 27.924 -24.995 1.00 37.38 265 GLU A O 1
ATOM 1970 N N . PRO A 1 266 ? -5.799 28.096 -24.305 1.00 40.66 266 PRO A N 1
ATOM 1971 C CA . PRO A 1 266 ? -6.305 27.112 -25.252 1.00 40.66 266 PRO A CA 1
ATOM 1972 C C . PRO A 1 266 ? -6.268 27.650 -26.688 1.00 40.66 266 PRO A C 1
ATOM 1974 O O . PRO A 1 266 ? -6.936 28.627 -27.033 1.00 40.66 266 PRO A O 1
ATOM 1977 N N . SER A 1 267 ? -5.516 26.963 -27.549 1.00 37.28 267 SER A N 1
ATOM 1978 C CA . SER A 1 267 ? -5.588 27.144 -28.999 1.00 37.28 267 SER A CA 1
ATOM 1979 C C . SER A 1 267 ? -6.823 26.434 -29.554 1.00 37.28 267 SER A C 1
ATOM 1981 O O . SER A 1 267 ? -7.173 25.333 -29.134 1.00 37.28 267 SER A O 1
ATOM 1983 N N . SER A 1 268 ? -7.492 27.081 -30.504 1.00 44.12 268 SER A N 1
ATOM 1984 C CA . SER A 1 268 ? -8.730 26.611 -31.126 1.00 44.12 268 SER A CA 1
ATOM 1985 C C . SER A 1 268 ? -8.411 25.606 -32.239 1.00 44.12 268 SER A C 1
ATOM 1987 O O . SER A 1 268 ? -7.957 26.011 -33.308 1.00 44.12 268 SER A O 1
ATOM 1989 N N . GLU A 1 269 ? -8.652 24.312 -32.017 1.00 40.56 269 GLU A N 1
ATOM 1990 C CA . GLU A 1 269 ? -8.598 23.284 -33.071 1.00 40.56 269 GLU A CA 1
ATOM 1991 C C . GLU A 1 269 ? -10.017 22.942 -33.587 1.00 40.56 269 GLU A C 1
ATOM 1993 O O . GLU A 1 269 ? -10.982 23.039 -32.823 1.00 40.56 269 GLU A O 1
ATOM 1998 N N . PRO A 1 270 ? -10.199 22.585 -34.877 1.00 49.06 270 PRO A N 1
ATOM 1999 C CA . PRO A 1 270 ? -11.517 22.391 -35.475 1.00 49.06 270 PRO A CA 1
ATOM 2000 C C . PRO A 1 270 ? -12.150 21.047 -35.088 1.00 49.06 270 PRO A C 1
ATOM 2002 O O . PRO A 1 270 ? -11.489 20.011 -35.062 1.00 49.06 270 PRO A O 1
ATOM 2005 N N . ALA A 1 271 ? -13.465 21.074 -34.862 1.00 43.09 271 ALA A N 1
ATOM 2006 C CA . ALA A 1 271 ? -14.273 19.948 -34.406 1.00 43.09 271 ALA A CA 1
ATOM 2007 C C . ALA A 1 271 ? -14.277 18.746 -35.374 1.00 43.09 271 ALA A C 1
ATOM 2009 O O . ALA A 1 271 ? -14.665 18.860 -36.540 1.00 43.09 271 ALA A O 1
ATOM 2010 N N . LEU A 1 272 ? -13.914 17.577 -34.842 1.00 56.00 272 LEU A N 1
ATOM 2011 C CA . LEU A 1 272 ? -14.210 16.260 -35.411 1.00 56.00 272 LEU A CA 1
ATOM 2012 C C . LEU A 1 272 ? -15.585 15.763 -34.911 1.00 56.00 272 LEU A C 1
ATOM 2014 O O . LEU A 1 272 ? -16.035 16.195 -33.849 1.00 56.00 272 LEU A O 1
ATOM 2018 N N . PRO A 1 273 ? -16.272 14.884 -35.666 1.00 57.66 273 PRO A N 1
ATOM 2019 C CA . PRO A 1 273 ? -17.628 14.435 -35.346 1.00 57.66 273 PRO A CA 1
ATOM 2020 C C . PRO A 1 273 ? -17.683 13.587 -34.066 1.00 57.66 273 PRO A C 1
ATOM 2022 O O . PRO A 1 273 ? -16.829 12.727 -33.848 1.00 57.66 273 PRO A O 1
ATOM 2025 N N . GLU A 1 274 ? -18.711 13.836 -33.247 1.00 42.22 274 GLU A N 1
ATOM 2026 C CA . GLU A 1 274 ? -18.909 13.233 -31.924 1.00 42.22 274 GLU A CA 1
ATOM 2027 C C . GLU A 1 274 ? -19.013 11.694 -31.970 1.00 42.22 274 GLU A C 1
ATOM 2029 O O . GLU A 1 274 ? -19.810 11.148 -32.745 1.00 42.22 274 GLU A O 1
ATOM 2034 N N . PRO A 1 275 ? -18.253 10.974 -31.121 1.00 53.66 275 PRO A N 1
ATOM 2035 C CA . PRO A 1 275 ? -18.480 9.560 -30.859 1.00 53.66 275 PRO A CA 1
ATOM 2036 C C . PRO A 1 275 ? -19.802 9.341 -30.097 1.00 53.66 275 PRO A C 1
ATOM 2038 O O . PRO A 1 275 ? -20.309 10.260 -29.453 1.00 53.66 275 PRO A O 1
ATOM 2041 N N . PRO A 1 276 ? -20.368 8.120 -30.137 1.00 56.28 276 PRO A N 1
ATOM 2042 C CA . PRO A 1 276 ? -21.616 7.807 -29.449 1.00 56.28 276 PRO A CA 1
ATOM 2043 C C . PRO A 1 276 ? -21.490 8.044 -27.940 1.00 56.28 276 PRO A C 1
ATOM 2045 O O . PRO A 1 276 ? -20.513 7.623 -27.321 1.00 56.28 276 PRO A O 1
ATOM 2048 N N . VAL A 1 277 ? -22.503 8.706 -27.374 1.00 51.28 277 VAL A N 1
ATOM 2049 C CA . VAL A 1 277 ? -22.609 9.066 -25.955 1.00 51.28 277 VAL A CA 1
ATOM 2050 C C . VAL A 1 277 ? -22.479 7.809 -25.092 1.00 51.28 277 VAL A C 1
ATOM 2052 O O . VAL A 1 277 ? -23.391 6.985 -25.020 1.00 51.28 277 VAL A O 1
ATOM 2055 N N . VAL A 1 278 ? -21.320 7.659 -24.453 1.00 48.97 278 VAL A N 1
ATOM 2056 C CA . VAL A 1 278 ? -21.135 6.757 -23.313 1.00 48.97 278 VAL A CA 1
ATOM 2057 C C . VAL A 1 278 ? -22.005 7.318 -22.181 1.00 48.97 278 VAL A C 1
ATOM 2059 O O . VAL A 1 278 ? -21.959 8.532 -21.975 1.00 48.97 278 VAL A O 1
ATOM 2062 N N . PRO A 1 279 ? -22.830 6.508 -21.485 1.00 51.25 279 PRO A N 1
ATOM 2063 C CA . PRO A 1 279 ? -23.600 7.005 -20.350 1.00 51.25 279 PRO A CA 1
ATOM 2064 C C . PRO A 1 279 ? -22.642 7.677 -19.369 1.00 51.25 279 PRO A C 1
ATOM 2066 O O . PRO A 1 279 ? -21.636 7.073 -18.988 1.00 51.25 279 PRO A O 1
ATOM 2069 N N . GLU A 1 280 ? -22.927 8.934 -19.024 1.00 51.28 280 GLU A N 1
ATOM 2070 C CA . GLU A 1 280 ? -22.128 9.669 -18.049 1.00 51.28 280 GLU A CA 1
ATOM 2071 C C . GLU A 1 280 ? -22.014 8.820 -16.776 1.00 51.28 280 GLU A C 1
ATOM 2073 O O . GLU A 1 280 ? -23.022 8.253 -16.331 1.00 51.28 280 GLU A O 1
ATOM 2078 N N . PRO A 1 281 ? -20.804 8.676 -16.205 1.00 57.16 281 PRO A N 1
ATOM 2079 C CA . PRO A 1 281 ? -20.659 8.040 -14.905 1.00 57.16 281 PRO A CA 1
ATOM 2080 C C . PRO A 1 281 ? -21.621 8.727 -13.934 1.00 57.16 281 PRO A C 1
ATOM 2082 O O . PRO A 1 281 ? -21.772 9.949 -13.972 1.00 57.16 281 PRO A O 1
ATOM 2085 N N . ALA A 1 282 ? -22.321 7.939 -13.114 1.00 61.34 282 ALA A N 1
ATOM 2086 C CA . ALA A 1 282 ? -23.259 8.478 -12.139 1.00 61.34 282 ALA A CA 1
ATOM 2087 C C . ALA A 1 282 ? -22.550 9.573 -11.327 1.00 61.34 282 ALA A C 1
ATOM 2089 O O . ALA A 1 282 ? -21.577 9.285 -10.635 1.00 61.34 282 ALA A O 1
ATOM 2090 N N . GLY A 1 283 ? -22.999 10.826 -11.458 1.00 71.44 283 GLY A N 1
ATOM 2091 C CA . GLY A 1 283 ? -22.366 11.948 -10.763 1.00 71.44 283 GLY A CA 1
ATOM 2092 C C . GLY A 1 283 ? -22.353 11.725 -9.248 1.00 71.44 283 GLY A C 1
ATOM 2093 O O . GLY A 1 283 ? -23.238 11.045 -8.716 1.00 71.44 283 GLY A O 1
ATOM 2094 N N . GLY A 1 284 ? -21.385 12.318 -8.540 1.00 79.31 284 GLY A N 1
ATOM 2095 C CA . GLY A 1 284 ? -21.153 12.068 -7.109 1.00 79.31 284 GLY A CA 1
ATOM 2096 C C . GLY A 1 284 ? -22.398 12.239 -6.226 1.00 79.31 284 GLY A C 1
ATOM 2097 O O . GLY A 1 284 ? -22.588 11.513 -5.251 1.00 79.31 284 GLY A O 1
ATOM 2098 N N . ALA A 1 285 ? -23.326 13.122 -6.613 1.00 84.81 285 ALA A N 1
ATOM 2099 C CA . ALA A 1 285 ? -24.609 13.298 -5.932 1.00 84.81 285 ALA A CA 1
ATOM 2100 C C . ALA A 1 285 ? -25.490 12.029 -5.924 1.00 84.81 285 ALA A C 1
ATOM 2102 O O . ALA A 1 285 ? -26.097 11.721 -4.899 1.00 84.81 285 ALA A O 1
ATOM 2103 N N . GLY A 1 286 ? -25.547 11.277 -7.030 1.00 87.94 286 GLY A N 1
ATOM 2104 C CA . GLY A 1 286 ? -26.349 10.051 -7.125 1.00 87.94 286 GLY A CA 1
ATOM 2105 C C . GLY A 1 286 ? -25.779 8.908 -6.283 1.00 87.94 286 GLY A C 1
ATOM 2106 O O . GLY A 1 286 ? -26.526 8.180 -5.624 1.00 87.94 286 GLY A O 1
ATOM 2107 N N . LEU A 1 287 ? -24.448 8.799 -6.243 1.00 90.62 287 LEU A N 1
ATOM 2108 C CA . LEU A 1 287 ? -23.744 7.852 -5.377 1.00 90.62 287 LEU A CA 1
ATOM 2109 C C . LEU A 1 287 ? -23.987 8.174 -3.898 1.00 90.62 287 LEU A C 1
ATOM 2111 O O . LEU A 1 287 ? -24.345 7.282 -3.130 1.00 90.62 287 LEU A O 1
ATOM 2115 N N . ARG A 1 288 ? -23.898 9.456 -3.518 1.00 92.00 288 ARG A N 1
ATOM 2116 C CA . ARG A 1 288 ? -24.160 9.910 -2.145 1.00 92.00 288 ARG A CA 1
ATOM 2117 C C . ARG A 1 288 ? -25.594 9.617 -1.709 1.00 92.00 288 ARG A C 1
ATOM 2119 O O . ARG A 1 288 ? -25.804 9.099 -0.616 1.00 92.00 288 ARG A O 1
ATOM 2126 N N . SER A 1 289 ? -26.584 9.878 -2.566 1.00 90.75 289 SER A N 1
ATOM 2127 C CA . SER A 1 289 ? -27.979 9.518 -2.280 1.00 90.75 289 SER A CA 1
ATOM 2128 C C . SER A 1 289 ? -28.160 8.013 -2.073 1.00 90.75 289 SER A C 1
ATOM 2130 O O . SER A 1 289 ? -28.823 7.622 -1.117 1.00 90.75 289 SER A O 1
ATOM 2132 N N . SER A 1 290 ? -27.526 7.181 -2.904 1.00 93.06 290 SER A N 1
ATOM 2133 C CA . SER A 1 290 ? -27.605 5.715 -2.793 1.00 93.06 290 SER A CA 1
ATOM 2134 C C . SER A 1 290 ? -26.963 5.200 -1.500 1.00 93.06 290 SER A C 1
ATOM 2136 O O . SER A 1 290 ? -27.517 4.335 -0.822 1.00 93.06 290 SER A O 1
ATOM 2138 N N . LEU A 1 291 ? -25.813 5.765 -1.121 1.00 93.94 291 LEU A N 1
ATOM 2139 C CA . LEU A 1 291 ? -25.135 5.457 0.137 1.00 93.94 291 LEU A CA 1
ATOM 2140 C C . LEU A 1 291 ? -25.992 5.860 1.345 1.00 93.94 291 LEU A C 1
ATOM 2142 O O . LEU A 1 291 ? -26.192 5.066 2.261 1.00 93.94 291 LEU A O 1
ATOM 2146 N N . HIS A 1 292 ? -26.551 7.073 1.330 1.00 91.50 292 HIS A N 1
ATOM 2147 C CA . HIS A 1 292 ? -27.425 7.564 2.398 1.00 91.50 292 HIS A CA 1
ATOM 2148 C C . HIS A 1 292 ? -28.703 6.732 2.532 1.00 91.50 292 HIS A C 1
ATOM 2150 O O . HIS A 1 292 ? -29.162 6.505 3.650 1.00 91.50 292 HIS A O 1
ATOM 2156 N N . GLU A 1 293 ? -29.268 6.268 1.414 1.00 91.50 293 GLU A N 1
ATOM 2157 C CA . GLU A 1 293 ? -30.438 5.392 1.408 1.00 91.50 293 GLU A CA 1
ATOM 2158 C C . GLU A 1 293 ? -30.133 4.066 2.112 1.00 91.50 293 GLU A C 1
ATOM 2160 O O . GLU A 1 293 ? -30.897 3.656 2.984 1.00 91.50 293 GLU A O 1
ATOM 2165 N N . LYS A 1 294 ? -28.981 3.446 1.833 1.00 91.88 294 LYS A N 1
ATOM 2166 C CA . LYS A 1 294 ? -28.563 2.197 2.493 1.00 91.88 294 LYS A CA 1
ATOM 2167 C C . LYS A 1 294 ? -28.226 2.360 3.973 1.00 91.88 294 LYS A C 1
ATOM 2169 O O . LYS A 1 294 ? -28.402 1.419 4.738 1.00 91.88 294 LYS A O 1
ATOM 2174 N N . LEU A 1 295 ? -27.791 3.550 4.379 1.00 89.75 295 LEU A N 1
ATOM 2175 C CA . LEU A 1 295 ? -27.582 3.917 5.783 1.00 89.75 295 LEU A CA 1
ATOM 2176 C C . LEU A 1 295 ? -28.869 4.407 6.472 1.00 89.75 295 LEU A C 1
ATOM 2178 O O . LEU A 1 295 ? -28.808 4.929 7.587 1.00 89.75 295 LEU A O 1
ATOM 2182 N N . SER A 1 296 ? -30.036 4.311 5.824 1.00 82.25 296 SER A N 1
ATOM 2183 C CA . SER A 1 296 ? -31.293 4.778 6.415 1.00 82.25 296 SER A CA 1
ATOM 2184 C C . SER A 1 296 ? -31.670 3.936 7.629 1.00 82.25 296 SER A C 1
ATOM 2186 O O . SER A 1 296 ? -31.911 2.736 7.530 1.00 82.25 296 SER A O 1
ATOM 2188 N N . GLY A 1 297 ? -31.729 4.601 8.781 1.00 77.50 297 GLY A N 1
ATOM 2189 C CA . GLY A 1 297 ? -32.222 4.042 10.030 1.00 77.50 297 GLY A CA 1
ATOM 2190 C C . GLY A 1 297 ? -33.734 4.241 10.200 1.00 77.50 297 GLY A C 1
ATOM 2191 O O . GLY A 1 297 ? -34.407 4.767 9.311 1.00 77.50 297 GLY A O 1
ATOM 2192 N N . PRO A 1 298 ? -34.284 3.847 11.361 1.00 76.12 298 PRO A N 1
ATOM 2193 C CA . PRO A 1 298 ? -35.699 4.031 11.682 1.00 76.12 298 PRO A CA 1
ATOM 2194 C C . PRO A 1 298 ? -36.113 5.508 11.801 1.00 76.12 298 PRO A C 1
ATOM 2196 O O . PRO A 1 298 ? -37.297 5.807 11.658 1.00 76.12 298 PRO A O 1
ATOM 2199 N N . ASP A 1 299 ? -35.161 6.415 12.048 1.00 86.62 299 ASP A N 1
ATOM 2200 C CA . ASP A 1 299 ? -35.386 7.860 12.086 1.00 86.62 299 ASP A CA 1
ATOM 2201 C C . ASP A 1 299 ? -34.879 8.531 10.789 1.00 86.62 299 ASP A C 1
ATOM 2203 O O . ASP A 1 299 ? -33.664 8.664 10.590 1.00 86.62 299 ASP A O 1
ATOM 2207 N N . PRO A 1 300 ? -35.781 8.957 9.884 1.00 83.44 300 PRO A N 1
ATOM 2208 C CA . PRO A 1 300 ? -35.395 9.606 8.635 1.00 83.44 300 PRO A CA 1
ATOM 2209 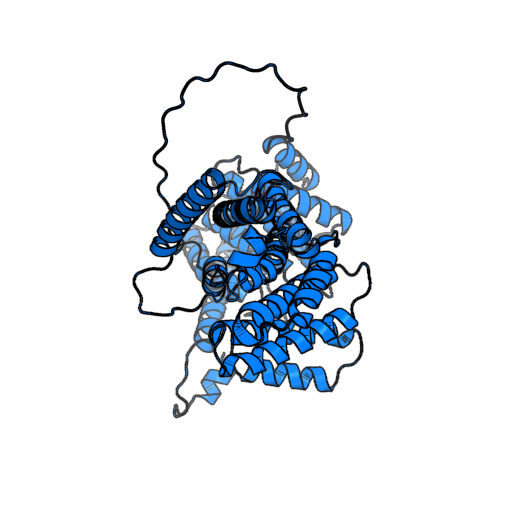C C . PRO A 1 300 ? -34.811 11.013 8.839 1.00 83.44 300 PRO A C 1
ATOM 2211 O O . PRO A 1 300 ? -34.088 11.484 7.957 1.00 83.44 300 PRO A O 1
ATOM 2214 N N . ASP A 1 301 ? -35.080 11.663 9.976 1.00 90.38 301 ASP A N 1
ATOM 2215 C CA . ASP A 1 301 ? -34.640 13.033 10.266 1.00 90.38 301 ASP A CA 1
ATOM 2216 C C . ASP A 1 301 ? -33.237 13.074 10.897 1.00 90.38 301 ASP A C 1
ATOM 2218 O O . ASP A 1 301 ? -32.585 14.123 10.929 1.00 90.38 301 ASP A O 1
ATOM 2222 N N . GLN A 1 302 ? -32.725 11.928 11.355 1.00 93.19 302 GLN A N 1
ATOM 2223 C CA . GLN A 1 302 ? -31.384 11.820 11.921 1.00 93.19 302 GLN A CA 1
ATOM 2224 C C . GLN A 1 302 ? -30.319 12.104 10.844 1.00 93.19 302 GLN A C 1
ATOM 2226 O O . GLN A 1 302 ? -30.400 11.547 9.748 1.00 93.19 302 GLN A O 1
ATOM 2231 N N . PRO A 1 303 ? -29.286 12.924 11.103 1.00 95.12 303 PRO A N 1
ATOM 2232 C CA . PRO A 1 303 ? -28.242 13.183 10.115 1.00 95.12 303 PRO A CA 1
ATOM 2233 C C . PRO A 1 303 ? -27.397 11.929 9.837 1.00 95.12 303 PRO A C 1
ATOM 2235 O O . PRO A 1 303 ? -27.177 11.108 10.726 1.00 95.12 303 PRO A O 1
ATOM 2238 N N . VAL A 1 304 ? -26.875 11.798 8.611 1.00 95.31 304 VAL A N 1
ATOM 2239 C CA . VAL A 1 304 ? -26.160 10.584 8.159 1.00 95.31 304 VAL A CA 1
ATOM 2240 C C . VAL A 1 304 ? -24.967 10.208 9.044 1.00 95.31 304 VAL A C 1
ATOM 2242 O O . VAL A 1 304 ? -24.762 9.032 9.321 1.00 95.31 304 VAL A O 1
ATOM 2245 N N . TRP A 1 305 ? -24.217 11.189 9.556 1.00 95.75 305 TRP A N 1
ATOM 2246 C CA . TRP A 1 305 ? -23.087 10.925 10.450 1.00 95.75 305 TRP A CA 1
ATOM 2247 C C . TRP A 1 305 ? -23.529 10.322 11.789 1.00 95.75 305 TRP A C 1
ATOM 2249 O O . TRP A 1 305 ? -22.798 9.525 12.361 1.00 95.75 305 TRP A O 1
ATOM 2259 N N . ALA A 1 306 ? -24.723 10.651 12.287 1.00 96.31 306 ALA A N 1
ATOM 2260 C CA . ALA A 1 306 ? -25.230 10.053 13.519 1.00 96.31 306 ALA A CA 1
ATOM 2261 C C . ALA A 1 306 ? -25.672 8.605 13.267 1.00 96.31 306 ALA A C 1
ATOM 2263 O O . ALA A 1 306 ? -25.292 7.722 14.023 1.00 96.31 306 ALA A O 1
ATOM 2264 N N . ARG A 1 307 ? -26.351 8.340 12.141 1.00 95.25 307 ARG A N 1
ATOM 2265 C CA . ARG A 1 307 ? -26.718 6.969 11.735 1.00 95.25 307 ARG A CA 1
ATOM 2266 C C . ARG A 1 307 ? -25.490 6.077 11.561 1.00 95.25 307 ARG A C 1
ATOM 2268 O O . ARG A 1 307 ? -25.483 4.935 11.999 1.00 95.25 307 ARG A O 1
ATOM 2275 N N . ALA A 1 308 ? -24.443 6.602 10.924 1.00 96.88 308 ALA A N 1
ATOM 2276 C CA . ALA A 1 308 ? -23.191 5.877 10.745 1.00 96.88 308 ALA A CA 1
ATOM 2277 C C . ALA A 1 308 ? -22.485 5.622 12.091 1.00 96.88 308 ALA A C 1
ATOM 2279 O O . ALA A 1 308 ? -21.985 4.525 12.315 1.00 96.88 308 ALA A O 1
ATOM 2280 N N . ALA A 1 309 ? -22.496 6.590 13.013 1.00 97.12 309 ALA A N 1
ATOM 2281 C CA . ALA A 1 309 ? -21.971 6.394 14.364 1.00 97.12 309 ALA A CA 1
ATOM 2282 C C . ALA A 1 309 ? -22.740 5.310 15.142 1.00 97.12 309 ALA A C 1
ATOM 2284 O O . ALA A 1 309 ? -22.118 4.502 15.830 1.00 97.12 309 ALA A O 1
ATOM 2285 N N . ASP A 1 310 ? -24.065 5.239 14.988 1.00 96.12 310 ASP A N 1
ATOM 2286 C CA . ASP A 1 310 ? -24.898 4.234 15.658 1.00 96.12 310 ASP A CA 1
ATOM 2287 C C . ASP A 1 310 ? -24.530 2.798 15.250 1.00 96.12 310 ASP A C 1
ATOM 2289 O O . ASP A 1 310 ? -24.605 1.892 16.078 1.00 96.12 310 ASP A O 1
ATOM 2293 N N . LEU A 1 311 ? -24.054 2.581 14.016 1.00 96.00 311 LEU A N 1
ATOM 2294 C CA . LEU A 1 311 ? -23.571 1.270 13.554 1.00 96.00 311 LEU A CA 1
ATOM 2295 C C . LEU A 1 311 ? -22.300 0.803 14.281 1.00 96.00 311 LEU A C 1
ATOM 2297 O O . LEU A 1 311 ? -21.993 -0.387 14.291 1.00 96.00 311 LEU A O 1
ATOM 2301 N N . LEU A 1 312 ? -21.544 1.724 14.882 1.00 96.31 312 LEU A N 1
ATOM 2302 C CA . LEU A 1 312 ? -20.310 1.401 15.594 1.00 96.31 312 LEU A CA 1
ATOM 2303 C C . LEU A 1 312 ? -20.539 1.005 17.054 1.00 96.31 312 LEU A C 1
ATOM 2305 O O . LEU A 1 312 ? -19.605 0.479 17.674 1.00 96.31 312 LEU A O 1
ATOM 2309 N N . LEU A 1 313 ? -21.742 1.229 17.592 1.00 95.19 313 LEU A N 1
ATOM 2310 C CA . LEU A 1 313 ? -22.076 0.894 18.973 1.00 95.19 313 LEU A CA 1
ATOM 2311 C C . LEU A 1 313 ? -21.920 -0.620 19.225 1.00 95.19 313 LEU A C 1
ATOM 2313 O O . LEU A 1 313 ? -22.253 -1.414 18.347 1.00 95.19 313 LEU A O 1
ATOM 2317 N N . PRO A 1 314 ? -21.456 -1.044 20.418 1.00 90.06 314 PRO A N 1
ATOM 2318 C CA . PRO A 1 314 ? -21.270 -2.465 20.733 1.00 90.06 314 PRO A CA 1
ATOM 2319 C C . PRO A 1 314 ? -22.546 -3.306 20.596 1.00 90.06 314 PRO A C 1
ATOM 2321 O O . PRO A 1 314 ? -22.482 -4.466 20.206 1.00 90.06 314 PRO A O 1
ATOM 2324 N N . ASP A 1 315 ? -23.701 -2.700 20.885 1.00 92.00 315 ASP A N 1
ATOM 2325 C CA . ASP A 1 315 ? -25.013 -3.353 20.836 1.00 92.00 315 ASP A CA 1
ATOM 2326 C C . ASP A 1 315 ? -25.738 -3.146 19.491 1.00 92.00 315 ASP A C 1
ATOM 2328 O O . ASP A 1 315 ? -26.914 -3.498 19.355 1.00 92.00 315 ASP A O 1
ATOM 2332 N N . ALA A 1 316 ? -25.074 -2.544 18.496 1.00 91.50 316 ALA A N 1
ATOM 2333 C CA . ALA A 1 316 ? -25.664 -2.340 17.181 1.00 91.50 316 ALA A CA 1
ATOM 2334 C C . ALA A 1 316 ? -25.940 -3.694 16.501 1.00 91.50 316 ALA A C 1
ATOM 2336 O O . ALA A 1 316 ? -25.107 -4.603 16.562 1.00 91.50 316 ALA A O 1
ATOM 2337 N N . PRO A 1 317 ? -27.092 -3.861 15.825 1.00 88.00 317 PRO A N 1
ATOM 2338 C CA . PRO A 1 317 ? -27.339 -5.064 15.046 1.00 88.00 317 PRO A CA 1
ATOM 2339 C C . PRO A 1 317 ? -26.290 -5.172 13.933 1.00 88.00 317 PRO A C 1
ATOM 2341 O O . PRO A 1 317 ? -26.145 -4.260 13.120 1.00 88.00 317 PRO A O 1
ATOM 2344 N N . GLY A 1 318 ? -25.566 -6.292 13.900 1.00 88.00 318 GLY A N 1
ATOM 2345 C CA . GLY A 1 318 ? -24.572 -6.554 12.863 1.00 88.00 318 GLY A CA 1
ATOM 2346 C C . GLY A 1 318 ? -25.194 -6.545 11.465 1.00 88.00 318 GLY A C 1
ATOM 2347 O O . GLY A 1 318 ? -26.310 -7.035 11.264 1.00 88.00 318 GLY A O 1
ATOM 2348 N N . LEU A 1 319 ? -24.464 -5.994 10.498 1.00 93.50 319 LEU A N 1
ATOM 2349 C CA . LEU A 1 319 ? -24.843 -6.029 9.090 1.00 93.50 319 LEU A CA 1
ATOM 2350 C C . LEU A 1 319 ? -24.276 -7.291 8.419 1.00 93.50 319 LEU A C 1
ATOM 2352 O O . LEU A 1 319 ? -23.177 -7.724 8.770 1.00 93.50 319 LEU A O 1
ATOM 2356 N N . PRO A 1 320 ? -24.991 -7.886 7.448 1.00 94.19 320 PRO A N 1
ATOM 2357 C CA . PRO A 1 320 ? -24.438 -8.947 6.612 1.00 94.19 320 PRO A CA 1
ATOM 2358 C C . PRO A 1 320 ? -23.177 -8.488 5.863 1.00 94.19 320 PRO A C 1
ATOM 2360 O O . PRO A 1 320 ? -23.100 -7.336 5.435 1.00 94.19 320 PRO A O 1
ATOM 2363 N N . ILE A 1 321 ? -22.209 -9.391 5.674 1.00 93.12 321 ILE A N 1
ATOM 2364 C CA . ILE A 1 321 ? -20.917 -9.072 5.039 1.00 93.12 321 ILE A CA 1
ATOM 2365 C C . ILE A 1 321 ? -21.067 -8.506 3.622 1.00 93.12 321 ILE A C 1
ATOM 2367 O O . ILE A 1 321 ? -20.395 -7.544 3.274 1.00 93.12 321 ILE A O 1
ATOM 2371 N N . ASP A 1 322 ? -22.010 -9.025 2.837 1.00 93.94 322 ASP A N 1
ATOM 2372 C CA . ASP A 1 322 ? -22.314 -8.547 1.487 1.00 93.94 322 ASP A CA 1
ATOM 2373 C C . ASP A 1 322 ? -22.846 -7.107 1.482 1.00 93.94 322 ASP A C 1
ATOM 2375 O O . ASP A 1 322 ? -22.520 -6.325 0.590 1.00 93.94 322 ASP A O 1
ATOM 2379 N N . VAL A 1 323 ? -23.612 -6.733 2.510 1.00 95.38 323 VAL A N 1
ATOM 2380 C CA . VAL A 1 323 ? -24.092 -5.357 2.700 1.00 95.38 323 VAL A CA 1
ATOM 2381 C C . VAL A 1 323 ? -22.944 -4.437 3.110 1.00 95.38 323 VAL A C 1
ATOM 2383 O O . VAL A 1 323 ? -22.858 -3.313 2.618 1.00 95.38 323 VAL A O 1
ATOM 2386 N N . VAL A 1 324 ? -22.054 -4.898 3.992 1.00 96.38 324 VAL A N 1
ATOM 2387 C CA . VAL A 1 324 ? -20.876 -4.124 4.408 1.00 96.38 324 VAL A CA 1
ATOM 2388 C C . VAL A 1 324 ? -19.934 -3.885 3.227 1.00 96.38 324 VAL A C 1
ATOM 2390 O O . VAL A 1 324 ? -19.532 -2.745 3.009 1.00 96.38 324 VAL A O 1
ATOM 2393 N N . ASP A 1 325 ? -19.647 -4.904 2.418 1.00 95.75 325 ASP A N 1
ATOM 2394 C CA . ASP A 1 325 ? -18.807 -4.771 1.223 1.00 95.75 325 ASP A CA 1
ATOM 2395 C C . ASP A 1 325 ? -19.400 -3.792 0.202 1.00 95.75 325 ASP A C 1
ATOM 2397 O O . ASP A 1 325 ? -18.683 -2.964 -0.368 1.00 95.75 325 ASP A O 1
ATOM 2401 N N . GLU A 1 326 ? -20.719 -3.835 -0.002 1.00 95.81 326 GLU A N 1
ATOM 2402 C CA . GLU A 1 326 ? -21.417 -2.885 -0.869 1.00 95.81 326 GLU A CA 1
ATOM 2403 C C . GLU A 1 326 ? -21.331 -1.448 -0.330 1.00 95.81 326 GLU A C 1
ATOM 2405 O O . GLU A 1 326 ? -21.094 -0.510 -1.097 1.00 95.81 326 GLU A O 1
ATOM 2410 N N . LEU A 1 327 ? -21.489 -1.262 0.985 1.00 97.00 327 LEU A N 1
ATOM 2411 C CA . LEU A 1 327 ? -21.343 0.038 1.639 1.00 97.00 327 LEU A CA 1
ATOM 2412 C C . LEU A 1 327 ? -19.915 0.580 1.523 1.00 97.00 327 LEU A C 1
ATOM 2414 O O . LEU A 1 327 ? -19.761 1.761 1.213 1.00 97.00 327 LEU A O 1
ATOM 2418 N N . VAL A 1 328 ? -18.890 -0.260 1.712 1.00 97.56 328 VAL A N 1
ATOM 2419 C CA . VAL A 1 328 ? -17.484 0.131 1.521 1.00 97.56 328 VAL A CA 1
ATOM 2420 C C . VAL A 1 328 ? -17.261 0.575 0.079 1.00 97.56 328 VAL A C 1
ATOM 2422 O O . VAL A 1 328 ? -16.760 1.673 -0.146 1.00 97.56 328 VAL A O 1
ATOM 2425 N N . ALA A 1 329 ? -17.694 -0.221 -0.903 1.00 95.62 329 ALA A N 1
ATOM 2426 C CA . ALA A 1 329 ? -17.535 0.120 -2.315 1.00 95.62 329 ALA A CA 1
ATOM 2427 C C . ALA A 1 329 ? -18.214 1.456 -2.670 1.00 95.62 329 ALA A C 1
ATOM 2429 O O . ALA A 1 329 ? -17.612 2.304 -3.331 1.00 95.62 329 ALA A O 1
ATOM 2430 N N . LEU A 1 330 ? -19.450 1.675 -2.206 1.00 95.81 330 LEU A N 1
ATOM 2431 C CA . LEU A 1 330 ? -20.172 2.931 -2.420 1.00 95.81 330 LEU A CA 1
ATOM 2432 C C . LEU A 1 330 ? -19.488 4.114 -1.730 1.00 95.81 330 LEU A C 1
ATOM 2434 O O . LEU A 1 330 ? -19.315 5.155 -2.360 1.00 95.81 330 LEU A O 1
ATOM 2438 N N . ALA A 1 331 ? -19.080 3.967 -0.469 1.00 96.56 331 ALA A N 1
ATOM 2439 C CA . ALA A 1 331 ? -18.406 5.023 0.279 1.00 96.56 331 ALA A CA 1
ATOM 2440 C C . ALA A 1 331 ? -17.057 5.401 -0.351 1.00 96.56 331 ALA A C 1
ATOM 2442 O O . ALA A 1 331 ? -16.754 6.588 -0.461 1.00 96.56 331 ALA A O 1
ATOM 2443 N N . THR A 1 332 ? -16.288 4.423 -0.844 1.00 96.06 332 THR A N 1
ATOM 2444 C CA . THR A 1 332 ? -15.051 4.674 -1.597 1.00 96.06 332 THR A CA 1
ATOM 2445 C C . THR A 1 332 ? -15.332 5.499 -2.850 1.00 96.06 332 THR A C 1
ATOM 2447 O O . THR A 1 332 ? -14.717 6.546 -3.029 1.00 96.06 332 THR A O 1
ATOM 2450 N N . MET A 1 333 ? -16.312 5.100 -3.669 1.00 93.69 333 MET A N 1
ATOM 2451 C CA . MET A 1 333 ? -16.661 5.853 -4.881 1.00 93.69 333 MET A CA 1
ATOM 2452 C C . MET A 1 333 ? -17.142 7.280 -4.575 1.00 93.69 333 MET A C 1
ATOM 2454 O O . MET A 1 333 ? -16.838 8.199 -5.331 1.00 93.69 333 MET A O 1
ATOM 2458 N N . VAL A 1 334 ? -17.882 7.490 -3.478 1.00 93.94 334 VAL A N 1
ATOM 2459 C CA . VAL A 1 334 ? -18.331 8.833 -3.063 1.00 93.94 334 VAL A CA 1
ATOM 2460 C C . VAL A 1 334 ? -17.147 9.716 -2.661 1.00 93.94 334 VAL A C 1
ATOM 2462 O O . VAL A 1 334 ? -17.098 10.874 -3.068 1.00 93.94 334 VAL A O 1
ATOM 2465 N N . VAL A 1 335 ? -16.188 9.182 -1.898 1.00 93.94 335 VAL A N 1
ATOM 2466 C CA . VAL A 1 335 ? -14.987 9.928 -1.485 1.00 93.94 335 VAL A CA 1
ATOM 2467 C C . VAL A 1 335 ? -14.086 10.251 -2.684 1.00 93.94 335 VAL A C 1
ATOM 2469 O O . VAL A 1 335 ? -13.532 11.347 -2.741 1.00 93.94 335 VAL A O 1
ATOM 2472 N N . GLU A 1 336 ? -13.965 9.339 -3.652 1.00 90.38 336 GLU A N 1
ATOM 2473 C CA . GLU A 1 336 ? -13.152 9.525 -4.865 1.00 90.38 336 GLU A CA 1
ATOM 2474 C C . GLU A 1 336 ? -13.759 10.504 -5.878 1.00 90.38 336 GLU A C 1
ATOM 2476 O O . GLU A 1 336 ? -13.029 11.081 -6.681 1.00 90.38 336 GLU A O 1
ATOM 2481 N N . ALA A 1 337 ? -15.077 10.716 -5.856 1.00 85.25 337 ALA A N 1
ATOM 2482 C CA . ALA A 1 337 ? -15.749 11.606 -6.801 1.00 85.25 337 ALA A CA 1
ATOM 2483 C C . ALA A 1 337 ? -15.442 13.106 -6.581 1.00 85.25 337 ALA A C 1
ATOM 2485 O O . ALA A 1 337 ? -15.826 13.908 -7.422 1.00 85.25 337 ALA A O 1
ATOM 2486 N N . GLU A 1 338 ? -14.785 13.488 -5.473 1.00 68.38 338 GLU A N 1
ATOM 2487 C CA . GLU A 1 338 ? -14.345 14.860 -5.121 1.00 68.38 338 GLU A CA 1
ATOM 2488 C C . GLU A 1 338 ? -15.370 15.996 -5.367 1.00 68.38 338 GLU A C 1
ATOM 2490 O O . GLU A 1 338 ? -15.013 17.153 -5.582 1.00 68.38 338 GLU A O 1
ATOM 2495 N N . ASP A 1 339 ? -16.665 15.697 -5.252 1.00 63.47 339 ASP A N 1
ATOM 2496 C CA . ASP A 1 339 ? -17.752 16.658 -5.460 1.00 63.47 339 ASP A CA 1
ATOM 2497 C C . ASP A 1 339 ? -18.375 17.079 -4.116 1.00 63.47 339 ASP A C 1
ATOM 2499 O O . ASP A 1 339 ? -19.333 16.458 -3.631 1.00 63.47 339 ASP A O 1
ATOM 2503 N N . GLY A 1 340 ? -17.861 18.141 -3.487 1.00 62.25 340 GLY A N 1
ATOM 2504 C CA . GLY A 1 340 ? -18.465 18.680 -2.263 1.00 62.25 340 GLY A CA 1
ATOM 2505 C C . GLY A 1 340 ? -17.742 19.867 -1.630 1.00 62.25 340 GLY A C 1
ATOM 2506 O O . GLY A 1 340 ? -16.581 20.143 -1.916 1.00 62.25 340 GLY A O 1
ATOM 2507 N N . ASP A 1 341 ? -18.443 20.571 -0.736 1.00 77.75 341 ASP A N 1
ATOM 2508 C CA . ASP A 1 341 ? -17.774 21.453 0.222 1.00 77.75 341 ASP A CA 1
ATOM 2509 C C . ASP A 1 341 ? -16.991 20.628 1.264 1.00 77.75 341 ASP A C 1
ATOM 2511 O O . ASP A 1 341 ? -17.206 19.422 1.429 1.00 77.75 341 ASP A O 1
ATOM 2515 N N . ASN A 1 342 ? -16.072 21.278 1.987 1.00 83.75 342 ASN A N 1
ATOM 2516 C CA . ASN A 1 342 ? -15.190 20.592 2.938 1.00 83.75 342 ASN A CA 1
ATOM 2517 C C . ASN A 1 342 ? -15.954 19.820 4.034 1.00 83.75 342 ASN A C 1
ATOM 2519 O O . ASN A 1 342 ? -15.443 18.823 4.539 1.00 83.75 342 ASN A O 1
ATOM 2523 N N . ALA A 1 343 ? -17.163 20.254 4.411 1.00 90.38 343 ALA A N 1
ATOM 2524 C CA . ALA A 1 343 ? -17.936 19.608 5.469 1.00 90.38 343 ALA A CA 1
ATOM 2525 C C . ALA A 1 343 ? -18.652 18.347 4.964 1.00 90.38 343 ALA A C 1
ATOM 2527 O O . ALA A 1 343 ? -18.635 17.325 5.648 1.00 90.38 343 ALA A O 1
ATOM 2528 N N . ALA A 1 344 ? -19.235 18.388 3.764 1.00 90.56 344 ALA A N 1
ATOM 2529 C CA . ALA A 1 344 ? -19.822 17.217 3.122 1.00 90.56 344 ALA A CA 1
ATOM 2530 C C . ALA A 1 344 ? -18.755 16.151 2.837 1.00 90.56 344 ALA A C 1
ATOM 2532 O O . ALA A 1 344 ? -18.939 14.993 3.204 1.00 90.56 344 ALA A O 1
ATOM 2533 N N . ALA A 1 345 ? -17.598 16.554 2.302 1.00 91.69 345 ALA A N 1
ATOM 2534 C CA . ALA A 1 345 ? -16.475 15.645 2.073 1.00 91.69 345 ALA A CA 1
ATOM 2535 C C . ALA A 1 345 ? -15.946 15.022 3.380 1.00 91.69 345 ALA A C 1
ATOM 2537 O O . ALA A 1 345 ? -15.593 13.843 3.414 1.00 91.69 345 ALA A O 1
ATOM 2538 N N . ALA A 1 346 ? -15.923 15.781 4.483 1.00 95.56 346 ALA A N 1
ATOM 2539 C CA . ALA A 1 346 ? -15.584 15.245 5.800 1.00 95.56 346 ALA A CA 1
ATOM 2540 C C . ALA A 1 346 ? -16.594 14.183 6.272 1.00 95.56 346 ALA A C 1
ATOM 2542 O O . ALA A 1 346 ? -16.193 13.139 6.781 1.00 95.56 346 ALA A O 1
ATOM 2543 N N . VAL A 1 347 ? -17.895 14.414 6.070 1.00 96.31 347 VAL A N 1
ATOM 2544 C CA . VAL A 1 347 ? -18.942 13.430 6.391 1.00 96.31 347 VAL A CA 1
ATOM 2545 C C . VAL A 1 347 ? -18.804 12.171 5.530 1.00 96.31 347 VAL A C 1
ATOM 2547 O O . VAL A 1 347 ? -18.890 11.071 6.069 1.00 96.31 347 VAL A O 1
ATOM 2550 N N . ASP A 1 348 ? -18.526 12.308 4.234 1.00 96.19 348 ASP A N 1
ATOM 2551 C CA . ASP A 1 348 ? -18.333 11.167 3.332 1.00 96.19 348 ASP A CA 1
ATOM 2552 C C . ASP A 1 348 ? -17.129 10.305 3.767 1.00 96.19 348 ASP A C 1
ATOM 2554 O O . ASP A 1 348 ? -17.231 9.079 3.855 1.00 96.19 348 ASP A O 1
ATOM 2558 N N . ARG A 1 349 ? -16.008 10.934 4.155 1.00 97.00 349 ARG A N 1
ATOM 2559 C CA . ARG A 1 349 ? -14.839 10.226 4.717 1.00 97.00 349 ARG A CA 1
ATOM 2560 C C . ARG A 1 349 ? -15.136 9.557 6.055 1.00 97.00 349 ARG A C 1
ATOM 2562 O O . ARG A 1 349 ? -14.634 8.465 6.312 1.00 97.00 349 ARG A O 1
ATOM 2569 N N . PHE A 1 350 ? -15.962 10.179 6.895 1.00 98.25 350 PHE A N 1
ATOM 2570 C CA . PHE A 1 350 ? -16.412 9.567 8.144 1.00 98.25 350 PHE A CA 1
ATOM 2571 C C . PHE A 1 350 ? -17.260 8.315 7.887 1.00 98.25 350 PHE A C 1
ATOM 2573 O O . PHE A 1 350 ? -17.078 7.297 8.552 1.00 98.25 350 PHE A O 1
ATOM 2580 N N . VAL A 1 351 ? -18.153 8.358 6.898 1.00 97.94 351 VAL A N 1
ATOM 2581 C CA . VAL A 1 351 ? -18.940 7.185 6.499 1.00 97.94 351 VAL A CA 1
ATOM 2582 C C . VAL A 1 351 ? -18.026 6.071 5.983 1.00 97.94 351 VAL A C 1
ATOM 2584 O O . VAL A 1 351 ? -18.176 4.928 6.411 1.00 97.94 351 VAL A O 1
ATOM 2587 N N . LEU A 1 352 ? -17.033 6.391 5.146 1.00 98.31 352 LEU A N 1
ATOM 2588 C CA . LEU A 1 352 ? -16.041 5.406 4.704 1.00 98.31 352 LEU A CA 1
ATOM 2589 C C . LEU A 1 352 ? -15.299 4.778 5.895 1.00 98.31 352 LEU A C 1
ATOM 2591 O O . LEU A 1 352 ? -15.213 3.553 5.979 1.00 98.31 352 LEU A O 1
ATOM 2595 N N . ALA A 1 353 ? -14.852 5.593 6.855 1.00 98.50 353 ALA A N 1
ATOM 2596 C CA . ALA A 1 353 ? -14.207 5.117 8.078 1.00 98.50 353 ALA A CA 1
ATOM 2597 C C . ALA A 1 353 ? -15.069 4.100 8.841 1.00 98.50 353 ALA A C 1
ATOM 2599 O O . ALA A 1 353 ? -14.583 3.034 9.221 1.00 98.50 353 ALA A O 1
ATOM 2600 N N . VAL A 1 354 ? -16.355 4.409 9.029 1.00 98.38 354 VAL A N 1
ATOM 2601 C CA . VAL A 1 354 ? -17.324 3.515 9.678 1.00 98.38 354 VAL A CA 1
ATOM 2602 C C . VAL A 1 354 ? -17.426 2.194 8.920 1.00 98.38 354 VAL A C 1
ATOM 2604 O O . VAL A 1 354 ? -17.302 1.136 9.529 1.00 98.38 354 VAL A O 1
ATOM 2607 N N . THR A 1 355 ? -17.612 2.235 7.598 1.00 98.12 355 THR A N 1
ATOM 2608 C CA . THR A 1 355 ? -17.801 1.017 6.790 1.00 98.12 355 THR A CA 1
ATOM 2609 C C . THR A 1 355 ? -16.569 0.112 6.775 1.00 98.12 355 THR A C 1
ATOM 2611 O O . THR A 1 355 ? -16.718 -1.103 6.863 1.00 98.12 355 THR A O 1
ATOM 2614 N N . LEU A 1 356 ? -15.359 0.684 6.759 1.00 97.88 356 LEU A N 1
ATOM 2615 C CA . LEU A 1 356 ? -14.114 -0.080 6.873 1.00 97.88 356 LEU A CA 1
ATOM 2616 C C . LEU A 1 356 ? -14.004 -0.772 8.235 1.00 97.88 356 LEU A C 1
ATOM 2618 O O . LEU A 1 356 ? -13.689 -1.954 8.291 1.00 97.88 356 LEU A O 1
ATOM 2622 N N . ASN A 1 357 ? -14.355 -0.088 9.329 1.00 97.31 357 ASN A N 1
ATOM 2623 C CA . ASN A 1 357 ? -14.363 -0.715 10.653 1.00 97.31 357 ASN A CA 1
ATOM 2624 C C . ASN A 1 357 ? -15.407 -1.836 10.770 1.00 97.31 357 ASN A C 1
ATOM 2626 O O . ASN A 1 357 ? -15.180 -2.839 11.438 1.00 97.31 357 ASN A O 1
ATOM 2630 N N . LEU A 1 358 ? -16.567 -1.678 10.126 1.00 96.69 358 LEU A N 1
ATOM 2631 C CA . LEU A 1 358 ? -17.570 -2.741 10.072 1.00 96.69 358 LEU A CA 1
ATOM 2632 C C . LEU A 1 358 ? -17.052 -3.963 9.309 1.00 96.69 358 LEU A C 1
ATOM 2634 O O . LEU A 1 358 ? -17.324 -5.080 9.738 1.00 96.69 358 LEU A O 1
ATOM 2638 N N . ARG A 1 359 ? -16.303 -3.761 8.216 1.00 96.06 359 ARG A N 1
ATOM 2639 C CA . ARG A 1 359 ? -15.695 -4.861 7.456 1.00 96.06 359 ARG A CA 1
ATOM 2640 C C . ARG A 1 359 ? -14.621 -5.569 8.271 1.00 96.06 359 ARG A C 1
ATOM 2642 O O . ARG A 1 359 ? -14.640 -6.789 8.350 1.00 96.06 359 ARG A O 1
ATOM 2649 N N . ASP A 1 360 ? -13.774 -4.801 8.949 1.00 95.06 360 ASP A N 1
ATOM 2650 C CA . ASP A 1 360 ? -12.730 -5.316 9.835 1.00 95.06 360 ASP A CA 1
ATOM 2651 C C . ASP A 1 360 ? -13.297 -6.204 10.956 1.00 95.06 360 ASP A C 1
ATOM 2653 O O . ASP A 1 360 ? -12.803 -7.298 11.195 1.00 95.06 360 ASP A O 1
ATOM 2657 N N . ARG A 1 361 ? -14.407 -5.792 11.586 1.00 93.31 361 ARG A N 1
ATOM 2658 C CA . ARG A 1 361 ? -15.104 -6.588 12.618 1.00 93.31 361 ARG A CA 1
ATOM 2659 C C . ARG A 1 361 ? -15.658 -7.922 12.114 1.00 93.31 361 ARG A C 1
ATOM 2661 O O . ARG A 1 361 ? -15.999 -8.768 12.934 1.00 93.31 361 ARG A O 1
ATOM 2668 N N . LEU A 1 362 ? -15.843 -8.071 10.804 1.00 92.56 362 LEU A N 1
ATOM 2669 C CA . LEU A 1 362 ? -16.306 -9.309 10.178 1.00 92.56 362 LEU A CA 1
ATOM 2670 C C . LEU A 1 362 ? -15.140 -10.183 9.686 1.00 92.56 362 LEU A C 1
ATOM 2672 O O . LEU A 1 362 ? -15.380 -11.324 9.288 1.00 92.56 362 LEU A O 1
ATOM 2676 N N . ASP A 1 363 ? -13.907 -9.668 9.713 1.00 89.12 363 ASP A N 1
ATOM 2677 C CA . ASP A 1 363 ? -12.686 -10.355 9.293 1.00 89.12 363 ASP A CA 1
ATOM 2678 C C . ASP A 1 363 ? -11.869 -10.823 10.512 1.00 89.12 363 ASP A C 1
ATOM 2680 O O . ASP A 1 363 ? -10.855 -10.231 10.883 1.00 89.12 363 ASP A O 1
ATOM 2684 N N . ASP A 1 364 ? -12.321 -11.910 11.148 1.00 76.69 364 ASP A N 1
ATOM 2685 C CA . ASP A 1 364 ? -11.722 -12.467 12.376 1.00 76.69 364 ASP A CA 1
ATOM 2686 C C . ASP A 1 364 ? -10.239 -12.885 12.222 1.00 76.69 364 ASP A C 1
ATOM 2688 O O . ASP A 1 364 ? -9.510 -12.964 13.213 1.00 76.69 364 ASP A O 1
ATOM 2692 N N . ASP A 1 365 ? -9.783 -13.155 10.992 1.00 74.94 365 ASP A N 1
ATOM 2693 C CA . ASP A 1 365 ? -8.410 -13.579 10.674 1.00 74.94 365 ASP A CA 1
ATOM 2694 C C . ASP A 1 365 ? -7.557 -12.439 10.066 1.00 74.94 365 ASP A C 1
ATOM 2696 O O . ASP A 1 365 ? -6.395 -12.654 9.690 1.00 74.94 365 ASP A O 1
ATOM 2700 N N . GLY A 1 366 ? -8.128 -11.235 9.955 1.00 74.56 366 GLY A N 1
ATOM 2701 C CA . GLY A 1 366 ? -7.542 -10.081 9.284 1.00 74.56 366 GLY A CA 1
ATOM 2702 C C . GLY A 1 366 ? -6.343 -9.472 10.013 1.00 74.56 366 GLY A C 1
ATOM 2703 O O . GLY A 1 366 ? -6.201 -9.521 11.234 1.00 74.56 366 GLY A O 1
ATOM 2704 N N . ASP A 1 367 ? -5.462 -8.814 9.261 1.00 83.31 367 ASP A N 1
ATOM 2705 C CA . ASP A 1 367 ? -4.297 -8.092 9.792 1.00 83.31 367 ASP A CA 1
ATOM 2706 C C . ASP A 1 367 ? -4.635 -6.695 10.349 1.00 83.31 367 ASP A C 1
ATOM 2708 O O . ASP A 1 367 ? -3.731 -5.902 10.634 1.00 83.31 367 ASP A O 1
ATOM 2712 N N . ARG A 1 368 ? -5.930 -6.407 10.535 1.00 90.31 368 ARG A N 1
ATOM 2713 C CA . ARG A 1 368 ? -6.483 -5.118 10.972 1.00 90.31 368 ARG A CA 1
ATOM 2714 C C . ARG A 1 368 ? -6.221 -3.966 9.990 1.00 90.31 368 ARG A C 1
ATOM 2716 O O . ARG A 1 368 ? -6.270 -2.796 10.385 1.00 90.31 368 ARG A O 1
ATOM 2723 N N . ALA A 1 369 ? -5.911 -4.260 8.721 1.00 89.75 369 ALA A N 1
ATOM 2724 C CA . ALA A 1 369 ? -5.652 -3.235 7.708 1.00 89.75 369 ALA A CA 1
ATOM 2725 C C . ALA A 1 369 ? -6.851 -2.296 7.507 1.00 89.75 369 ALA A C 1
ATOM 2727 O O . ALA A 1 369 ? -6.663 -1.087 7.356 1.00 89.75 369 ALA A O 1
ATOM 2728 N N . ASP A 1 370 ? -8.071 -2.827 7.569 1.00 94.50 370 ASP A N 1
ATOM 2729 C CA . ASP A 1 370 ? -9.289 -2.037 7.411 1.00 94.50 370 ASP A CA 1
ATOM 2730 C C . ASP A 1 370 ? -9.558 -1.130 8.610 1.00 94.50 370 ASP A C 1
ATOM 2732 O O . ASP A 1 370 ? -9.907 0.036 8.421 1.00 94.50 370 ASP A O 1
ATOM 2736 N N . ALA A 1 371 ? -9.314 -1.594 9.839 1.00 94.81 371 ALA A N 1
ATOM 2737 C CA . ALA A 1 371 ? -9.367 -0.724 11.011 1.00 94.81 371 ALA A CA 1
ATOM 2738 C C . ALA A 1 371 ? -8.340 0.419 10.929 1.00 94.81 371 ALA A C 1
ATOM 2740 O O . ALA A 1 371 ? -8.649 1.552 11.305 1.00 94.81 371 ALA A O 1
ATOM 2741 N N . VAL A 1 372 ? -7.127 0.158 10.426 1.00 95.19 372 VAL A N 1
ATOM 2742 C CA . VAL A 1 372 ? -6.100 1.201 10.249 1.00 95.19 372 VAL A CA 1
ATOM 2743 C C . VAL A 1 372 ? -6.529 2.210 9.181 1.00 95.19 372 VAL A C 1
ATOM 2745 O O . VAL A 1 372 ? -6.584 3.405 9.470 1.00 95.19 372 VAL A O 1
ATOM 2748 N N . ALA A 1 373 ? -6.907 1.742 7.989 1.00 95.38 373 ALA A N 1
ATOM 2749 C CA . ALA A 1 373 ? -7.372 2.605 6.902 1.00 95.38 373 ALA A CA 1
ATOM 2750 C C . ALA A 1 373 ? -8.623 3.409 7.302 1.00 95.38 373 ALA A C 1
ATOM 2752 O O . ALA A 1 373 ? -8.758 4.592 6.978 1.00 95.38 373 ALA A O 1
ATOM 2753 N N . GLY A 1 374 ? -9.531 2.789 8.058 1.00 97.69 374 GLY A N 1
ATOM 2754 C CA . GLY A 1 374 ? -10.711 3.451 8.590 1.00 97.69 374 GLY A CA 1
ATOM 2755 C C . GLY A 1 374 ? -10.366 4.532 9.617 1.00 97.69 374 GLY A C 1
ATOM 2756 O O . GLY A 1 374 ? -10.924 5.626 9.547 1.00 97.69 374 GLY A O 1
ATOM 2757 N N . ALA A 1 375 ? -9.406 4.302 10.516 1.00 97.44 375 ALA A N 1
ATOM 2758 C CA . ALA A 1 375 ? -8.962 5.328 11.458 1.00 97.44 375 ALA A CA 1
ATOM 2759 C C . ALA A 1 375 ? -8.271 6.512 10.762 1.00 97.44 375 ALA A C 1
ATOM 2761 O O . ALA A 1 375 ? -8.488 7.660 11.154 1.00 97.44 375 ALA A O 1
ATOM 2762 N N . GLU A 1 376 ? -7.494 6.271 9.703 1.00 97.44 376 GLU A N 1
ATOM 2763 C CA . GLU A 1 376 ? -6.928 7.338 8.865 1.00 97.44 376 GLU A CA 1
ATOM 2764 C C . GLU A 1 376 ? -8.031 8.162 8.180 1.00 97.44 376 GLU A C 1
ATOM 2766 O O . GLU A 1 376 ? -7.995 9.396 8.202 1.00 97.44 376 GLU A O 1
ATOM 2771 N N . CYS A 1 377 ? -9.059 7.497 7.637 1.00 97.88 377 CYS A N 1
ATOM 2772 C CA . CYS A 1 377 ? -10.233 8.167 7.073 1.00 97.88 377 CYS A CA 1
ATOM 2773 C C . CYS A 1 377 ? -10.980 8.990 8.133 1.00 97.88 377 CYS A C 1
ATOM 2775 O O . CYS A 1 377 ? -11.396 10.118 7.854 1.00 97.88 377 CYS A O 1
ATOM 2777 N N . LEU A 1 378 ? -11.107 8.467 9.358 1.00 98.38 378 LEU A N 1
ATOM 2778 C CA . LEU A 1 378 ? -11.709 9.174 10.484 1.00 98.38 378 LEU A CA 1
ATOM 2779 C C . LEU A 1 378 ? -10.902 10.424 10.845 1.00 98.38 378 LEU A C 1
ATOM 2781 O O . LEU A 1 378 ? -11.489 11.491 11.016 1.00 98.38 378 LEU A O 1
ATOM 2785 N N . LEU A 1 379 ? -9.573 10.315 10.930 1.00 97.69 379 LEU A N 1
ATOM 2786 C CA . LEU A 1 379 ? -8.691 11.450 11.200 1.00 97.69 379 LEU A CA 1
ATOM 2787 C C . LEU A 1 379 ? -8.840 12.532 10.119 1.00 97.69 379 LEU A C 1
ATOM 2789 O O . LEU A 1 379 ? -9.031 13.705 10.442 1.00 97.69 379 LEU A O 1
ATOM 2793 N N . ALA A 1 380 ? -8.823 12.140 8.842 1.00 96.38 380 ALA A N 1
ATOM 2794 C CA . ALA A 1 380 ? -9.030 13.060 7.726 1.00 96.38 380 ALA A CA 1
ATOM 2795 C C . ALA A 1 380 ? -10.403 13.751 7.799 1.00 96.38 380 ALA A C 1
ATOM 2797 O O . ALA A 1 380 ? -10.497 14.964 7.601 1.00 96.38 380 ALA A O 1
ATOM 2798 N N . ALA A 1 381 ? -11.457 13.005 8.143 1.00 97.31 381 ALA A N 1
ATOM 2799 C CA . ALA A 1 381 ? -12.794 13.549 8.343 1.00 97.31 381 ALA A CA 1
ATOM 2800 C C . ALA A 1 381 ? -12.821 14.607 9.455 1.00 97.31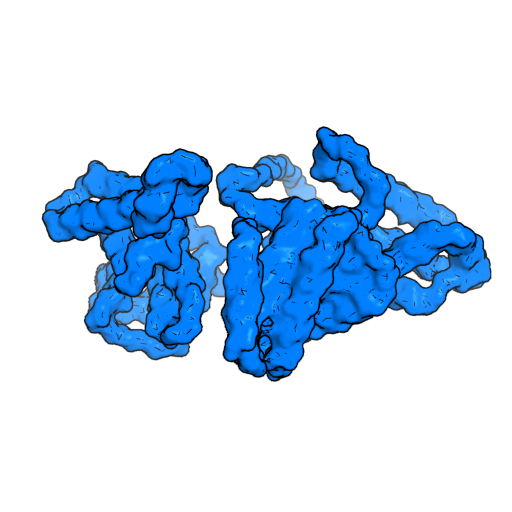 381 ALA A C 1
ATOM 2802 O O . ALA A 1 381 ? -13.256 15.737 9.228 1.00 97.31 381 ALA A O 1
ATOM 2803 N N . VAL A 1 382 ? -12.323 14.288 10.654 1.00 97.25 382 VAL A N 1
ATOM 2804 C CA . VAL A 1 382 ? -12.377 15.230 11.785 1.00 97.25 382 VAL A CA 1
ATOM 2805 C C . VAL A 1 382 ? -11.457 16.433 11.594 1.00 97.25 382 VAL A C 1
ATOM 2807 O O . VAL A 1 382 ? -11.759 17.501 12.127 1.00 97.25 382 VAL A O 1
ATOM 2810 N N . ARG A 1 383 ? -10.369 16.299 10.827 1.00 95.50 383 ARG A N 1
ATOM 2811 C CA . ARG A 1 383 ? -9.480 17.410 10.464 1.00 95.50 383 ARG A CA 1
ATOM 2812 C C . ARG A 1 383 ? -10.187 18.431 9.576 1.00 95.50 383 ARG A C 1
ATOM 2814 O O . ARG A 1 383 ? -10.110 19.628 9.850 1.00 95.50 383 ARG A O 1
ATOM 2821 N N . ASP A 1 384 ? -10.879 17.951 8.548 1.00 94.56 384 ASP A N 1
ATOM 2822 C CA . ASP A 1 384 ? -11.502 18.800 7.530 1.00 94.56 384 ASP A CA 1
ATOM 2823 C C . ASP A 1 384 ? -12.855 19.375 8.001 1.00 94.56 384 ASP A C 1
ATOM 2825 O O . ASP A 1 384 ? -13.326 20.396 7.489 1.00 94.56 384 ASP A O 1
ATOM 2829 N N . LEU A 1 385 ? -13.466 18.772 9.027 1.00 95.69 385 LEU A N 1
ATOM 2830 C CA . LEU A 1 385 ? -14.709 19.253 9.620 1.00 95.69 385 LEU A CA 1
ATOM 2831 C C . LEU A 1 385 ? -14.491 20.541 10.447 1.00 95.69 385 LEU A C 1
ATOM 2833 O O . LEU A 1 385 ? -13.565 20.614 11.262 1.00 95.69 385 LEU A O 1
ATOM 2837 N N . PRO A 1 386 ? -15.367 21.557 10.363 1.00 95.94 386 PRO A N 1
ATOM 2838 C CA . PRO A 1 386 ? -15.335 22.694 11.287 1.00 95.94 386 PRO A CA 1
ATOM 2839 C C . PRO A 1 386 ? -15.521 22.259 12.752 1.00 95.94 386 PRO A C 1
ATOM 2841 O O . PRO A 1 386 ? -16.351 21.402 13.046 1.00 95.94 386 PRO A O 1
ATOM 2844 N N . THR A 1 387 ? -14.789 22.856 13.699 1.00 94.25 387 THR A N 1
ATOM 2845 C CA . THR A 1 387 ? -14.860 22.482 15.133 1.00 94.25 387 THR A CA 1
ATOM 2846 C C . THR A 1 387 ? -16.230 22.715 15.766 1.00 94.25 387 THR A C 1
ATOM 2848 O O . THR A 1 387 ? -16.610 21.979 16.668 1.00 94.25 387 THR A O 1
ATOM 2851 N N . GLY A 1 388 ? -16.988 23.704 15.281 1.00 93.75 388 GLY A N 1
ATOM 2852 C CA . GLY A 1 388 ? -18.362 23.979 15.717 1.00 93.75 388 GLY A CA 1
ATOM 2853 C C . GLY A 1 388 ? -19.439 23.171 14.984 1.00 93.75 388 GLY A C 1
ATOM 2854 O O . GLY A 1 388 ? -20.623 23.451 15.159 1.00 93.75 388 GLY A O 1
ATOM 2855 N N . HIS A 1 389 ? -19.064 22.220 14.121 1.00 95.88 389 HIS A N 1
ATOM 2856 C CA . HIS A 1 389 ? -20.033 21.385 13.416 1.00 95.88 389 HIS A CA 1
ATOM 2857 C C . HIS A 1 389 ? -20.756 20.447 14.404 1.00 95.88 389 HIS A C 1
ATOM 2859 O O . HIS A 1 389 ? -20.089 19.833 15.239 1.00 95.88 389 HIS A O 1
ATOM 2865 N N . PRO A 1 390 ? -22.086 20.255 14.297 1.00 95.75 390 PRO A N 1
ATOM 2866 C CA . PRO A 1 390 ? -22.857 19.446 15.251 1.00 95.75 390 PRO A CA 1
ATOM 2867 C C . PRO A 1 390 ? -22.387 17.988 15.367 1.00 95.75 390 PRO A C 1
ATOM 2869 O O . PRO A 1 390 ? -22.521 17.387 16.423 1.00 95.75 390 PRO A O 1
ATOM 2872 N N . GLY A 1 391 ? -21.802 17.428 14.305 1.00 96.06 391 GLY A N 1
ATOM 2873 C CA . GLY A 1 391 ? -21.247 16.068 14.307 1.00 96.06 391 GLY A CA 1
ATOM 2874 C C . GLY A 1 391 ? -19.819 15.933 14.851 1.00 96.06 391 GLY A C 1
ATOM 2875 O O . GLY A 1 391 ? -19.330 14.813 14.952 1.00 96.06 391 GLY A O 1
ATOM 2876 N N . ALA A 1 392 ? -19.122 17.029 15.183 1.00 96.88 392 ALA A N 1
ATOM 2877 C CA . ALA A 1 392 ? -17.695 16.979 15.523 1.00 96.88 392 ALA A CA 1
ATOM 2878 C C . ALA A 1 392 ? -17.407 16.124 16.768 1.00 96.88 392 ALA A C 1
ATOM 2880 O O . ALA A 1 392 ? -16.512 15.280 16.739 1.00 96.88 392 ALA A O 1
ATOM 2881 N N . THR A 1 393 ? -18.190 16.305 17.834 1.00 98.00 393 THR A N 1
ATOM 2882 C CA . THR A 1 393 ? -18.078 15.511 19.067 1.00 98.00 393 THR A CA 1
ATOM 2883 C C . THR A 1 393 ? -18.326 14.030 18.794 1.00 98.00 393 THR A C 1
ATOM 2885 O O . THR A 1 393 ? -17.496 13.197 19.147 1.00 98.00 393 THR A O 1
ATOM 2888 N N . THR A 1 394 ? -19.421 13.698 18.106 1.00 97.75 394 THR A N 1
ATOM 2889 C CA . THR A 1 394 ? -19.794 12.310 17.801 1.00 97.75 394 THR A CA 1
ATOM 2890 C C . THR A 1 394 ? -18.727 11.595 16.977 1.00 97.75 394 THR A C 1
ATOM 2892 O O . THR A 1 394 ? -18.332 10.486 17.329 1.00 97.75 394 THR A O 1
ATOM 2895 N N . MET A 1 395 ? -18.209 12.233 15.923 1.00 98.19 395 MET A N 1
ATOM 2896 C CA . MET A 1 395 ? -17.159 11.638 15.091 1.00 98.19 395 MET A CA 1
ATOM 2897 C C . MET A 1 395 ? -15.876 11.389 15.889 1.00 98.19 395 MET A C 1
ATOM 2899 O O . MET A 1 395 ? -15.280 10.325 15.763 1.00 98.19 395 MET A O 1
ATOM 2903 N N . LEU A 1 396 ? -15.468 12.321 16.759 1.00 98.06 396 LEU A N 1
ATOM 2904 C CA . LEU A 1 396 ? -14.297 12.114 17.615 1.00 98.06 396 LEU A CA 1
ATOM 2905 C C . LEU A 1 396 ? -14.479 10.921 18.558 1.00 98.06 396 LEU A C 1
ATOM 2907 O O . LEU A 1 396 ? -13.579 10.093 18.676 1.00 98.06 396 LEU A O 1
ATOM 2911 N N . LEU A 1 397 ? -15.647 10.796 19.192 1.00 97.94 397 LEU A N 1
ATOM 2912 C CA . LEU A 1 397 ? -15.944 9.681 20.096 1.00 97.94 397 LEU A CA 1
ATOM 2913 C C . LEU A 1 397 ? -15.937 8.319 19.384 1.00 97.94 397 LEU A C 1
ATOM 2915 O O . LEU A 1 397 ? -15.597 7.311 20.005 1.00 97.94 397 LEU A O 1
ATOM 2919 N N . CYS A 1 398 ? -16.220 8.283 18.078 1.00 98.19 398 CYS A N 1
ATOM 2920 C CA . CYS A 1 398 ? -16.182 7.053 17.287 1.00 98.19 398 CYS A CA 1
ATOM 2921 C C . CYS A 1 398 ? -14.786 6.426 17.180 1.00 98.19 398 CYS A C 1
ATOM 2923 O O . CYS A 1 398 ? -14.705 5.242 16.864 1.00 98.19 398 CYS A O 1
ATOM 2925 N N . LEU A 1 399 ? -13.697 7.139 17.506 1.00 97.12 399 LEU A N 1
ATOM 2926 C CA . LEU A 1 399 ? -12.364 6.524 17.589 1.00 97.12 399 LEU A CA 1
ATOM 2927 C C . LEU A 1 399 ? -12.338 5.344 18.571 1.00 97.12 399 LEU A C 1
ATOM 2929 O O . LEU A 1 399 ? -11.613 4.380 18.343 1.00 97.12 399 LEU A O 1
ATOM 2933 N N . GLY A 1 400 ? -13.179 5.375 19.613 1.00 95.69 400 GLY A N 1
ATOM 2934 C CA . GLY A 1 400 ? -13.340 4.267 20.557 1.00 95.69 400 GLY A CA 1
ATOM 2935 C C . GLY A 1 400 ? -13.652 2.927 19.880 1.00 95.69 400 GLY A C 1
ATOM 2936 O O . GLY A 1 400 ? -13.186 1.888 20.333 1.00 95.69 400 GLY A O 1
ATOM 2937 N N . ALA A 1 401 ? -14.371 2.951 18.756 1.00 95.81 401 ALA A N 1
ATOM 2938 C CA . ALA A 1 401 ? -14.761 1.759 18.010 1.00 95.81 401 ALA A CA 1
ATOM 2939 C C . ALA A 1 401 ? -13.613 1.104 17.224 1.00 95.81 401 ALA A C 1
ATOM 2941 O O . ALA A 1 401 ? -13.786 -0.021 16.760 1.00 95.81 401 ALA A O 1
ATOM 2942 N N . PHE A 1 402 ? -12.491 1.807 17.041 1.00 95.06 402 PHE A N 1
ATOM 2943 C CA . PHE A 1 402 ? -11.292 1.328 16.341 1.00 95.06 402 PHE A CA 1
ATOM 2944 C C . PHE A 1 402 ? -10.230 0.798 17.308 1.00 95.06 402 PHE A C 1
ATOM 2946 O O . PHE A 1 402 ? -9.222 0.234 16.877 1.00 95.06 402 PHE A O 1
ATOM 2953 N N . LEU A 1 403 ? -10.428 0.999 18.612 1.00 92.12 403 LEU A N 1
ATOM 2954 C CA . LEU A 1 403 ? -9.484 0.570 19.630 1.00 92.12 403 LEU A CA 1
ATOM 2955 C C . LEU A 1 403 ? -9.415 -0.954 19.687 1.00 92.12 403 LEU A C 1
ATOM 2957 O O . LEU A 1 403 ? -10.423 -1.647 19.584 1.00 92.12 403 LEU A O 1
ATOM 2961 N N . ASP A 1 404 ? -8.199 -1.456 19.857 1.00 87.75 404 ASP A N 1
ATOM 2962 C CA . ASP A 1 404 ? -7.925 -2.862 20.118 1.00 87.75 404 ASP A CA 1
ATOM 2963 C C . ASP A 1 404 ? -7.803 -3.047 21.638 1.00 87.75 404 ASP A C 1
ATOM 2965 O O . ASP A 1 404 ? -6.929 -2.446 22.271 1.00 87.75 404 ASP A O 1
ATOM 2969 N N . GLU A 1 405 ? -8.698 -3.843 22.231 1.00 85.69 405 GLU A N 1
ATOM 2970 C CA . GLU A 1 405 ? -8.708 -4.100 23.676 1.00 85.69 405 GLU A CA 1
ATOM 2971 C C . GLU A 1 405 ? -7.451 -4.847 24.147 1.00 85.69 405 GLU A C 1
ATOM 2973 O O . GLU A 1 405 ? -6.968 -4.611 25.258 1.00 85.69 405 GLU A O 1
ATOM 2978 N N . GLU A 1 406 ? -6.883 -5.710 23.302 1.00 85.56 406 GLU A N 1
ATOM 2979 C CA . GLU A 1 406 ? -5.662 -6.456 23.608 1.00 85.56 406 GLU A CA 1
ATOM 2980 C C . GLU A 1 406 ? -4.408 -5.604 23.374 1.00 85.56 406 GLU A C 1
ATOM 2982 O O . GLU A 1 406 ? -3.372 -5.802 24.020 1.00 85.56 406 GLU A O 1
ATOM 2987 N N . ARG A 1 407 ? -4.492 -4.626 22.462 1.00 85.69 407 ARG A N 1
ATOM 2988 C CA . ARG A 1 407 ? -3.383 -3.739 22.082 1.00 85.69 407 ARG A CA 1
ATOM 2989 C C . ARG A 1 407 ? -3.797 -2.261 22.094 1.00 85.69 407 ARG A C 1
ATOM 2991 O O . ARG A 1 407 ? -3.724 -1.596 21.059 1.00 85.69 407 ARG A O 1
ATOM 2998 N N . PRO A 1 408 ? -4.073 -1.673 23.272 1.00 81.69 408 PRO A N 1
ATOM 2999 C CA . PRO A 1 408 ? -4.642 -0.325 23.395 1.00 81.69 408 PRO A CA 1
ATOM 3000 C C . PRO A 1 408 ? -3.730 0.816 22.915 1.00 81.69 408 PRO A C 1
ATOM 3002 O O . PRO A 1 408 ? -4.176 1.952 22.821 1.00 81.69 408 PRO A O 1
ATOM 3005 N N . PHE A 1 409 ? -2.454 0.545 22.624 1.00 87.62 409 PHE A N 1
ATOM 3006 C CA . PHE A 1 409 ? -1.495 1.511 22.067 1.00 87.62 409 PHE A CA 1
ATOM 3007 C C . PHE A 1 409 ? -0.903 1.054 20.721 1.00 87.62 409 PHE A C 1
ATOM 3009 O O . PHE A 1 409 ? 0.167 1.519 20.332 1.00 87.62 409 PHE A O 1
ATOM 3016 N N . GLY A 1 410 ? -1.513 0.065 20.065 1.00 84.00 410 GLY A N 1
ATOM 3017 C CA . GLY A 1 410 ? -1.064 -0.466 18.777 1.00 84.00 410 GLY A CA 1
ATOM 3018 C C . GLY A 1 410 ? -2.095 -0.263 17.670 1.00 84.00 410 GLY A C 1
ATOM 3019 O O . GLY A 1 410 ? -3.173 0.287 17.895 1.00 84.00 410 GLY A O 1
ATOM 3020 N N . GLY A 1 411 ? -1.754 -0.730 16.467 1.00 88.12 411 GLY A N 1
ATOM 3021 C CA . GLY A 1 411 ? -2.682 -0.765 15.338 1.00 88.12 411 GLY A CA 1
ATOM 3022 C C . GLY A 1 411 ? -3.148 0.644 14.944 1.00 88.12 411 GLY A C 1
ATOM 3023 O O . GLY A 1 411 ? -2.295 1.513 14.758 1.00 88.12 411 GLY A O 1
ATOM 3024 N N . PRO A 1 412 ? -4.466 0.901 14.848 1.00 91.25 412 PRO A N 1
ATOM 3025 C CA . PRO A 1 412 ? -4.991 2.191 14.396 1.00 91.25 412 PRO A CA 1
ATOM 3026 C C . PRO A 1 412 ? -4.488 3.403 15.196 1.00 91.25 412 PRO A C 1
ATOM 3028 O O . PRO A 1 412 ? -4.158 4.436 14.615 1.00 91.25 412 PRO A O 1
ATOM 3031 N N . LEU A 1 413 ? -4.362 3.284 16.525 1.00 92.12 413 LEU A N 1
ATOM 3032 C CA . LEU A 1 413 ? -3.922 4.402 17.370 1.00 92.12 413 LEU A CA 1
ATOM 3033 C C . LEU A 1 413 ? -2.470 4.815 17.129 1.00 92.12 413 LEU A C 1
ATOM 3035 O O . LEU A 1 413 ? -2.151 5.992 17.264 1.00 92.12 413 LEU A O 1
ATOM 3039 N N . GLU A 1 414 ? -1.596 3.878 16.765 1.00 88.69 414 GLU A N 1
ATOM 3040 C CA . GLU A 1 414 ? -0.184 4.181 16.501 1.00 88.69 414 GLU A CA 1
ATOM 3041 C C . GLU A 1 414 ? -0.024 5.154 15.322 1.00 88.69 414 GLU A C 1
ATOM 3043 O O . GLU A 1 414 ? 0.943 5.913 15.273 1.00 88.69 414 GLU A O 1
ATOM 3048 N N . VAL A 1 415 ? -1.004 5.166 14.412 1.00 89.31 415 VAL A N 1
ATOM 3049 C CA . VAL A 1 415 ? -1.016 6.004 13.212 1.00 89.31 415 VAL A CA 1
ATOM 3050 C C . VAL A 1 415 ? -1.645 7.372 13.474 1.00 89.31 415 VAL A C 1
ATOM 3052 O O . VAL A 1 415 ? -1.113 8.382 13.021 1.00 89.31 415 VAL A O 1
ATOM 3055 N N . VAL A 1 416 ? -2.759 7.430 14.213 1.00 95.44 416 VAL A N 1
ATOM 3056 C CA . VAL A 1 416 ? -3.591 8.651 14.267 1.00 95.44 416 VAL A CA 1
ATOM 3057 C C . VAL A 1 416 ? -3.472 9.463 15.557 1.00 95.44 416 VAL A C 1
ATOM 3059 O O . VAL A 1 416 ? -3.901 10.614 15.584 1.00 95.44 416 VAL A O 1
ATOM 3062 N N . ALA A 1 417 ? -2.909 8.903 16.632 1.00 94.12 417 ALA A N 1
ATOM 3063 C CA . ALA A 1 417 ? -3.064 9.445 17.984 1.00 94.12 417 ALA A CA 1
ATOM 3064 C C . ALA A 1 417 ? -2.634 10.914 18.166 1.00 94.12 417 ALA A C 1
ATOM 3066 O O . ALA A 1 417 ? -3.359 11.672 18.811 1.00 94.12 417 ALA A O 1
ATOM 3067 N N . GLY A 1 418 ? -1.490 11.329 17.612 1.00 92.31 418 GLY A N 1
ATOM 3068 C CA . GLY A 1 418 ? -0.967 12.690 17.811 1.00 92.31 418 GLY A CA 1
ATOM 3069 C C . GLY A 1 418 ? -1.928 13.764 17.293 1.00 92.31 418 GLY A C 1
ATOM 3070 O O . GLY A 1 418 ? -2.441 14.581 18.061 1.00 92.31 418 GLY A O 1
ATOM 3071 N N . GLU A 1 419 ? -2.261 13.700 16.001 1.00 94.06 419 GLU A N 1
ATOM 3072 C CA . GLU A 1 419 ? -3.185 14.652 15.369 1.00 94.06 419 GLU A CA 1
ATOM 3073 C C . GLU A 1 419 ? -4.609 14.547 15.937 1.00 94.06 419 GLU A C 1
ATOM 3075 O O . GLU A 1 419 ? -5.313 15.553 16.067 1.00 94.06 419 GLU A O 1
ATOM 3080 N N . PHE A 1 420 ? -5.041 13.345 16.335 1.00 96.44 420 PHE A N 1
ATOM 3081 C CA . PHE A 1 420 ? -6.356 13.164 16.944 1.00 96.44 420 PHE A CA 1
ATOM 3082 C C . PHE A 1 420 ? -6.466 13.884 18.293 1.00 96.44 420 PHE A C 1
ATOM 3084 O O . PHE A 1 420 ? -7.482 14.524 18.569 1.00 96.44 420 PHE A O 1
ATOM 3091 N N . ALA A 1 421 ? -5.420 13.830 19.126 1.00 96.62 421 ALA A N 1
ATOM 3092 C CA . ALA A 1 421 ? -5.396 14.524 20.411 1.00 96.62 421 ALA A CA 1
ATOM 3093 C C . ALA A 1 421 ? -5.512 16.047 20.240 1.00 96.62 421 ALA A C 1
ATOM 3095 O O . ALA A 1 421 ? -6.303 16.683 20.942 1.00 96.62 421 ALA A O 1
ATOM 3096 N N . ASP A 1 422 ? -4.780 16.614 19.277 1.00 95.56 422 ASP A N 1
ATOM 3097 C CA . ASP A 1 422 ? -4.854 18.039 18.937 1.00 95.56 422 ASP A CA 1
ATOM 3098 C C . ASP A 1 422 ? -6.263 18.428 18.478 1.00 95.56 422 ASP A C 1
ATOM 3100 O O . ASP A 1 422 ? -6.802 19.475 18.857 1.00 95.56 422 ASP A O 1
ATOM 3104 N N . ARG A 1 423 ? -6.906 17.553 17.699 1.00 97.00 423 ARG A N 1
ATOM 3105 C CA . ARG A 1 423 ? -8.265 17.794 17.231 1.00 97.00 423 ARG A CA 1
ATOM 3106 C C . ARG A 1 423 ? -9.295 17.748 18.360 1.00 97.00 423 ARG A C 1
ATOM 3108 O O . ARG A 1 423 ? -10.213 18.573 18.373 1.00 97.00 423 ARG A O 1
ATOM 3115 N N . VAL A 1 424 ? -9.139 16.834 19.317 1.00 97.56 424 VAL A N 1
ATOM 3116 C CA . VAL A 1 424 ? -9.983 16.790 20.518 1.00 97.56 424 VAL A CA 1
ATOM 3117 C C . VAL A 1 424 ? -9.845 18.081 21.329 1.00 97.56 424 VAL A C 1
ATOM 3119 O O . VAL A 1 424 ? -10.860 18.660 21.718 1.00 97.56 424 VAL A O 1
ATOM 3122 N N . ASP A 1 425 ? -8.620 18.578 21.532 1.00 97.62 425 ASP A N 1
ATOM 3123 C CA . ASP A 1 425 ? -8.383 19.854 22.222 1.00 97.62 425 ASP A CA 1
ATOM 3124 C C . ASP A 1 425 ? -9.104 21.022 21.522 1.00 97.62 425 ASP A C 1
ATOM 3126 O O . ASP A 1 425 ? -9.753 21.839 22.183 1.00 97.62 425 ASP A O 1
ATOM 3130 N N . ALA A 1 426 ? -9.069 21.069 20.186 1.00 96.94 426 ALA A N 1
ATOM 3131 C CA . ALA A 1 426 ? -9.739 22.105 19.401 1.00 96.94 426 ALA A CA 1
ATOM 3132 C C . ALA A 1 426 ? -11.276 22.070 19.528 1.00 96.94 426 ALA A C 1
ATOM 3134 O O . ALA A 1 426 ? -11.907 23.126 19.615 1.00 96.94 426 ALA A O 1
ATOM 3135 N N . VAL A 1 427 ? -11.888 20.881 19.563 1.00 97.06 427 VAL A N 1
ATOM 3136 C CA . VAL A 1 427 ? -13.346 20.733 19.743 1.00 97.06 427 VAL A CA 1
ATOM 3137 C C . VAL A 1 427 ? -13.768 21.067 21.174 1.00 97.06 427 VAL A C 1
ATOM 3139 O O . VAL A 1 427 ? -14.745 21.789 21.364 1.00 97.06 427 VAL A O 1
ATOM 3142 N N . ILE A 1 428 ? -13.002 20.642 22.184 1.00 97.38 428 ILE A N 1
ATOM 3143 C CA . ILE A 1 428 ? -13.251 21.031 23.582 1.00 97.38 428 ILE A CA 1
ATOM 3144 C C . ILE A 1 428 ? -13.200 22.557 23.726 1.00 97.38 428 ILE A C 1
ATOM 3146 O O . ILE A 1 428 ? -14.101 23.150 24.323 1.00 97.38 428 ILE A O 1
ATOM 3150 N N . ALA A 1 429 ? -12.191 23.204 23.134 1.00 96.69 429 ALA A N 1
ATOM 3151 C CA . ALA A 1 429 ? -12.044 24.658 23.155 1.00 96.69 429 ALA A CA 1
ATOM 3152 C C . ALA A 1 429 ? -13.179 25.398 22.423 1.00 96.69 429 ALA A C 1
ATOM 3154 O O . ALA A 1 429 ? -13.501 26.528 22.790 1.00 96.69 429 ALA A O 1
ATOM 3155 N N . ALA A 1 430 ? -13.803 24.772 21.419 1.00 95.81 430 ALA A N 1
ATOM 3156 C CA . ALA A 1 430 ? -14.952 25.329 20.704 1.00 95.81 430 ALA A CA 1
ATOM 3157 C C . ALA A 1 430 ? -16.257 25.318 21.530 1.00 95.81 430 ALA A C 1
ATOM 3159 O O . ALA A 1 430 ? -17.191 26.039 21.180 1.00 95.81 430 ALA A O 1
ATOM 3160 N N . GLY A 1 431 ? -16.306 24.571 22.641 1.00 93.44 431 GLY A N 1
ATOM 3161 C CA . GLY A 1 431 ? -17.381 24.643 23.634 1.00 93.44 431 GLY A CA 1
ATOM 3162 C C . GLY A 1 431 ? -18.321 23.437 23.647 1.00 93.44 431 GLY A C 1
ATOM 3163 O O . GLY A 1 431 ? -19.497 23.559 23.309 1.00 93.44 431 GLY A O 1
ATOM 3164 N N . VAL A 1 432 ? -17.825 22.283 24.106 1.00 95.25 432 VAL A N 1
ATOM 3165 C CA . VAL A 1 432 ? -18.656 21.098 24.396 1.00 95.25 432 VAL A CA 1
ATOM 3166 C C . VAL A 1 432 ? -19.461 21.342 25.675 1.00 95.25 432 VAL A C 1
ATOM 3168 O O . VAL A 1 432 ? -18.893 21.649 26.722 1.00 95.25 432 VAL A O 1
ATOM 3171 N N . THR A 1 433 ? -20.789 21.242 25.583 1.00 93.50 433 THR A N 1
ATOM 3172 C CA . THR A 1 433 ? -21.705 21.601 26.683 1.00 93.50 433 THR A CA 1
ATOM 3173 C C . THR A 1 433 ? -22.198 20.405 27.489 1.00 93.50 433 THR A C 1
ATOM 3175 O O . THR A 1 433 ? -22.482 20.563 28.677 1.00 93.50 433 THR A O 1
ATOM 3178 N N . ASP A 1 434 ? -22.278 19.222 26.878 1.00 97.12 434 ASP A N 1
ATOM 3179 C CA . ASP A 1 434 ? -22.634 17.996 27.583 1.00 97.12 434 ASP A CA 1
ATOM 3180 C C . ASP A 1 434 ? -21.451 17.484 28.423 1.00 97.12 434 ASP A C 1
ATOM 3182 O O . ASP A 1 434 ? -20.311 17.390 27.959 1.00 97.12 434 ASP A O 1
ATOM 3186 N N . ALA A 1 435 ? -21.715 17.186 29.696 1.00 96.62 435 ALA A N 1
ATOM 3187 C CA . ALA A 1 435 ? -20.676 16.807 30.648 1.00 96.62 435 ALA A CA 1
ATOM 3188 C C . ALA A 1 435 ? -20.135 15.387 30.410 1.00 96.62 435 ALA A C 1
ATOM 3190 O O . ALA A 1 435 ? -18.967 15.131 30.713 1.00 96.62 435 ALA A O 1
ATOM 3191 N N . ALA A 1 436 ? -20.962 14.473 29.895 1.00 96.38 436 ALA A N 1
ATOM 3192 C CA . ALA A 1 436 ? -20.543 13.111 29.590 1.00 96.38 436 ALA A CA 1
ATOM 3193 C C . ALA A 1 436 ? -19.659 13.099 28.339 1.00 96.38 436 ALA A C 1
ATOM 3195 O O . ALA A 1 436 ? -18.574 12.515 28.373 1.00 96.38 436 ALA A O 1
ATOM 3196 N N . ASP A 1 437 ? -20.055 13.835 27.299 1.00 96.56 437 ASP A N 1
ATOM 3197 C CA . ASP A 1 437 ? -19.250 14.013 26.089 1.00 96.56 437 ASP A CA 1
ATOM 3198 C C . ASP A 1 437 ? -17.898 14.656 26.403 1.00 96.56 437 ASP A C 1
ATOM 3200 O O . ASP A 1 437 ? -16.855 14.184 25.949 1.00 96.56 437 ASP A O 1
ATOM 3204 N N . LEU A 1 438 ? -17.884 15.703 27.237 1.00 97.19 438 LEU A N 1
ATOM 3205 C CA . LEU A 1 438 ? -16.643 16.353 27.656 1.00 97.19 438 LEU A CA 1
ATOM 3206 C C . LEU A 1 438 ? -15.717 15.385 28.409 1.00 97.19 438 LEU A C 1
ATOM 3208 O O . LEU A 1 438 ? -14.508 15.364 28.165 1.00 97.19 438 LEU A O 1
ATOM 3212 N N . ALA A 1 439 ? -16.265 14.567 29.311 1.00 97.62 439 ALA A N 1
ATOM 3213 C CA . ALA A 1 439 ? -15.491 13.565 30.039 1.00 97.62 439 ALA A CA 1
ATOM 3214 C C . ALA A 1 439 ? -14.929 12.479 29.104 1.00 97.62 439 ALA A C 1
ATOM 3216 O O . ALA A 1 439 ? -13.757 12.114 29.228 1.00 97.62 439 ALA A O 1
ATOM 3217 N N . ALA A 1 440 ? -15.731 12.002 28.149 1.00 97.12 440 ALA A N 1
ATOM 3218 C CA . ALA A 1 440 ? -15.320 10.998 27.174 1.00 97.12 440 ALA A CA 1
ATOM 3219 C C . ALA A 1 440 ? -14.237 11.534 26.223 1.00 97.12 440 ALA A C 1
ATOM 3221 O O . ALA A 1 440 ? -13.214 10.878 26.024 1.00 97.12 440 ALA A O 1
ATOM 3222 N N . LEU A 1 441 ? -14.386 12.765 25.724 1.00 97.44 441 LEU A N 1
ATOM 3223 C CA . LEU A 1 441 ? -13.356 13.436 24.929 1.00 97.44 441 LEU A CA 1
ATOM 3224 C C . LEU A 1 441 ? -12.065 13.638 25.730 1.00 97.44 441 LEU A C 1
ATOM 3226 O O . LEU A 1 441 ? -10.976 13.393 25.216 1.00 97.44 441 LEU A O 1
ATOM 3230 N N . HIS A 1 442 ? -12.150 14.022 27.006 1.00 97.38 442 HIS A N 1
ATOM 3231 C CA . HIS A 1 442 ? -10.964 14.108 27.857 1.00 97.38 442 HIS A CA 1
ATOM 3232 C C . HIS A 1 442 ? -10.261 12.759 28.035 1.00 97.38 442 HIS A C 1
ATOM 3234 O O . HIS A 1 442 ? -9.031 12.714 27.974 1.00 97.38 442 HIS A O 1
ATOM 3240 N N . ALA A 1 443 ? -11.011 11.671 28.230 1.00 96.94 443 ALA A N 1
ATOM 3241 C CA . ALA A 1 443 ? -10.445 10.329 28.319 1.00 96.94 443 ALA A CA 1
ATOM 3242 C C . ALA A 1 443 ? -9.756 9.925 27.005 1.00 96.94 443 ALA A C 1
ATOM 3244 O O . ALA A 1 443 ? -8.605 9.484 27.028 1.00 96.94 443 ALA A O 1
ATOM 3245 N N . LEU A 1 444 ? -10.414 10.162 25.867 1.00 95.94 444 LEU A N 1
ATOM 3246 C CA . LEU A 1 444 ? -9.873 9.873 24.541 1.00 95.94 444 LEU A CA 1
ATOM 3247 C C . LEU A 1 444 ? -8.601 10.679 24.251 1.00 95.94 444 LEU A C 1
ATOM 3249 O O . LEU A 1 444 ? -7.613 10.126 23.772 1.00 95.94 444 LEU A O 1
ATOM 3253 N N . ARG A 1 445 ? -8.583 11.965 24.618 1.00 97.00 445 ARG A N 1
ATOM 3254 C CA . ARG A 1 445 ? -7.389 12.814 24.534 1.00 97.00 445 ARG A CA 1
ATOM 3255 C C . ARG A 1 445 ? -6.230 12.223 25.332 1.00 97.00 445 ARG A C 1
ATOM 3257 O O . ARG A 1 445 ? -5.116 12.148 24.822 1.00 97.00 445 ARG A O 1
ATOM 3264 N N . CYS A 1 446 ? -6.471 11.822 26.581 1.00 96.75 446 CYS A N 1
ATOM 3265 C CA . CYS A 1 446 ? -5.439 11.222 27.428 1.00 96.75 446 CYS A CA 1
ATOM 3266 C C . CYS A 1 446 ? -4.898 9.920 26.826 1.00 96.75 446 CYS A C 1
ATOM 3268 O O . CYS A 1 446 ? -3.686 9.717 26.829 1.00 96.75 446 CYS A O 1
ATOM 3270 N N . LEU A 1 447 ? -5.777 9.074 26.279 1.00 95.19 447 LEU A N 1
ATOM 3271 C CA . LEU A 1 447 ? -5.386 7.844 25.593 1.00 95.19 447 LEU A CA 1
ATOM 3272 C C . LEU A 1 447 ? -4.497 8.135 24.377 1.00 95.19 447 LEU A C 1
ATOM 3274 O O . LEU A 1 447 ? -3.429 7.544 24.252 1.00 95.19 447 LEU A O 1
ATOM 3278 N N . CYS A 1 448 ? -4.894 9.085 23.529 1.00 95.69 448 CYS A N 1
ATOM 3279 C CA . CYS A 1 448 ? -4.130 9.468 22.345 1.00 95.69 448 CYS A CA 1
ATOM 3280 C C . CYS A 1 448 ? -2.740 10.015 22.715 1.00 95.69 448 CYS A C 1
ATOM 3282 O O . CYS A 1 448 ? -1.729 9.552 22.194 1.00 95.69 448 CYS A O 1
ATOM 3284 N N . ARG A 1 449 ? -2.650 10.920 23.698 1.00 95.81 449 ARG A N 1
ATOM 3285 C CA . ARG A 1 449 ? -1.352 11.431 24.182 1.00 95.81 449 ARG A CA 1
ATOM 3286 C C . ARG A 1 449 ? -0.477 10.329 24.784 1.00 95.81 449 ARG A C 1
ATOM 3288 O O . ARG A 1 449 ? 0.740 10.355 24.623 1.00 95.81 449 ARG A O 1
ATOM 3295 N N . ALA A 1 450 ? -1.077 9.358 25.473 1.00 94.44 450 ALA A N 1
ATOM 3296 C CA . ALA A 1 450 ? -0.345 8.209 25.995 1.00 94.44 450 ALA A CA 1
ATOM 3297 C C . ALA A 1 450 ? 0.188 7.317 24.862 1.00 94.44 450 ALA A C 1
ATOM 3299 O O . ALA A 1 450 ? 1.353 6.928 24.905 1.00 94.44 450 ALA A O 1
ATOM 3300 N N . ALA A 1 451 ? -0.622 7.045 23.834 1.00 92.75 451 ALA A N 1
ATOM 3301 C CA . ALA A 1 451 ? -0.204 6.285 22.656 1.00 92.75 451 ALA A CA 1
ATOM 3302 C C . ALA A 1 451 ? 0.961 6.970 21.921 1.00 92.75 451 ALA A C 1
ATOM 3304 O O . ALA A 1 451 ? 1.963 6.323 21.619 1.00 92.75 451 ALA A O 1
ATOM 3305 N N . GLU A 1 452 ? 0.874 8.287 21.716 1.00 92.38 452 GLU A N 1
ATOM 3306 C CA . GLU A 1 452 ? 1.937 9.100 21.118 1.00 92.38 452 GLU A CA 1
ATOM 3307 C C . GLU A 1 452 ? 3.238 9.019 21.934 1.00 92.38 452 GLU A C 1
ATOM 3309 O O . GLU A 1 452 ? 4.294 8.691 21.389 1.00 92.38 452 GLU A O 1
ATOM 3314 N N . ALA A 1 453 ? 3.160 9.210 23.255 1.00 91.25 453 ALA A N 1
ATOM 3315 C CA . ALA A 1 453 ? 4.318 9.126 24.143 1.00 91.25 453 ALA A CA 1
ATOM 3316 C C . ALA A 1 453 ? 4.967 7.728 24.147 1.00 91.25 453 ALA A C 1
ATOM 3318 O O . ALA A 1 453 ? 6.194 7.611 24.148 1.00 91.25 453 ALA A O 1
ATOM 3319 N N . VAL A 1 454 ? 4.165 6.657 24.116 1.00 88.75 454 VAL A N 1
ATOM 3320 C CA . VAL A 1 454 ? 4.659 5.274 23.998 1.00 88.75 454 VAL A CA 1
ATOM 3321 C C . VAL A 1 454 ? 5.351 5.062 22.648 1.00 88.75 454 VAL A C 1
ATOM 3323 O O . VAL A 1 454 ? 6.450 4.504 22.600 1.00 88.75 454 VAL A O 1
ATOM 3326 N N . ALA A 1 455 ? 4.765 5.549 21.552 1.00 86.44 455 ALA A N 1
ATOM 3327 C CA . ALA A 1 455 ? 5.355 5.451 20.218 1.00 86.44 455 ALA A CA 1
ATOM 3328 C C . ALA A 1 455 ? 6.670 6.245 20.098 1.00 86.44 455 ALA A C 1
ATOM 3330 O O . ALA A 1 455 ? 7.620 5.795 19.451 1.00 86.44 455 ALA A O 1
ATOM 3331 N N . GLU A 1 456 ? 6.769 7.421 20.719 1.00 87.88 456 GLU A N 1
ATOM 3332 C CA . GLU A 1 456 ? 8.024 8.174 20.827 1.00 87.88 456 GLU A CA 1
ATOM 3333 C C . GLU A 1 456 ? 9.069 7.432 21.659 1.00 87.88 456 GLU A C 1
ATOM 3335 O O . GLU A 1 456 ? 10.222 7.312 21.236 1.00 87.88 456 GLU A O 1
ATOM 3340 N N . LEU A 1 457 ? 8.671 6.868 22.803 1.00 86.31 457 LEU A N 1
ATOM 3341 C CA . LEU A 1 457 ? 9.564 6.103 23.669 1.00 86.31 457 LEU A CA 1
ATOM 3342 C C . LEU A 1 457 ? 10.143 4.875 22.952 1.00 86.31 457 LEU A C 1
ATOM 3344 O O . LEU A 1 457 ? 11.340 4.611 23.068 1.00 86.31 457 LEU A O 1
ATOM 3348 N N . ARG A 1 458 ? 9.336 4.165 22.152 1.00 84.44 458 ARG A N 1
ATOM 3349 C CA . ARG A 1 458 ? 9.793 3.040 21.312 1.00 84.44 458 ARG A CA 1
ATOM 3350 C C . ARG A 1 458 ? 10.813 3.461 20.255 1.00 84.44 458 ARG A C 1
ATOM 3352 O O . ARG A 1 458 ? 11.720 2.692 19.934 1.00 84.44 458 ARG A O 1
ATOM 3359 N N . ARG A 1 459 ? 10.674 4.673 19.708 1.00 84.50 459 ARG A N 1
ATOM 3360 C CA . ARG A 1 459 ? 11.595 5.243 18.709 1.00 84.50 459 ARG A CA 1
ATOM 3361 C C . ARG A 1 459 ? 12.858 5.832 19.336 1.00 84.50 459 ARG A C 1
ATOM 3363 O O . ARG A 1 459 ? 13.876 5.950 18.651 1.00 84.50 459 ARG A O 1
ATOM 3370 N N . ALA A 1 460 ? 12.816 6.193 20.617 1.00 87.31 460 ALA A N 1
ATOM 3371 C CA . ALA A 1 460 ? 13.930 6.822 21.306 1.00 87.31 460 ALA A CA 1
ATOM 3372 C C . ALA A 1 460 ? 15.157 5.896 21.352 1.00 87.31 460 ALA A C 1
ATOM 3374 O O . ALA A 1 460 ? 15.148 4.804 21.927 1.00 87.31 460 ALA A O 1
ATOM 3375 N N . ALA A 1 461 ? 16.266 6.360 20.775 1.00 84.69 461 ALA A N 1
ATOM 3376 C CA . ALA A 1 461 ? 17.543 5.668 20.857 1.00 84.69 461 ALA A CA 1
ATOM 3377 C C . ALA A 1 461 ? 18.128 5.816 22.271 1.00 84.69 461 ALA A C 1
ATOM 3379 O O . ALA A 1 461 ? 18.862 6.758 22.560 1.00 84.69 461 ALA A O 1
ATOM 3380 N N . VAL A 1 462 ? 17.801 4.881 23.168 1.00 85.62 462 VAL A N 1
ATOM 3381 C CA . VAL A 1 462 ? 18.363 4.866 24.526 1.00 85.62 462 VAL A CA 1
ATOM 3382 C C . VAL A 1 462 ? 19.810 4.350 24.482 1.00 85.62 462 VAL A C 1
ATOM 3384 O O . VAL A 1 462 ? 20.015 3.194 24.073 1.00 85.62 462 VAL A O 1
ATOM 3387 N N . PRO A 1 463 ? 20.806 5.152 24.919 1.00 91.50 463 PRO A N 1
ATOM 3388 C CA . PRO A 1 463 ? 22.209 4.753 24.926 1.00 91.50 463 PRO A CA 1
ATOM 3389 C C . PRO A 1 463 ? 22.427 3.413 25.641 1.00 91.50 463 PRO A C 1
ATOM 3391 O O . PRO A 1 463 ? 21.750 3.119 26.632 1.00 91.50 463 PRO A O 1
ATOM 3394 N N . PRO A 1 464 ? 23.346 2.563 25.152 1.00 89.69 464 PRO A N 1
ATOM 3395 C CA . PRO A 1 464 ? 23.540 1.225 25.700 1.00 89.69 464 PRO A CA 1
ATOM 3396 C C . PRO A 1 464 ? 24.039 1.224 27.148 1.00 89.69 464 PRO A C 1
ATOM 3398 O O . PRO A 1 464 ? 23.764 0.271 27.872 1.00 89.69 464 PRO A O 1
ATOM 3401 N N . ASP A 1 465 ? 24.727 2.285 27.552 1.00 94.25 465 ASP A N 1
ATOM 3402 C CA . ASP A 1 465 ? 25.275 2.549 28.879 1.00 94.25 465 ASP A CA 1
ATOM 3403 C C . ASP A 1 465 ? 24.301 3.295 29.808 1.00 94.25 465 ASP A C 1
ATOM 3405 O O . ASP A 1 465 ? 24.630 3.554 30.966 1.00 94.25 465 ASP A O 1
ATOM 3409 N N . TYR A 1 466 ? 23.086 3.611 29.344 1.00 93.81 466 TYR A N 1
ATOM 3410 C CA . TYR A 1 466 ? 22.090 4.282 30.172 1.00 93.81 466 TYR A CA 1
ATOM 3411 C C . TYR A 1 466 ? 21.611 3.364 31.319 1.00 93.81 466 TYR A C 1
ATOM 3413 O O . TYR A 1 466 ? 21.062 2.289 31.046 1.00 93.81 466 TYR A O 1
ATOM 3421 N N . PRO A 1 467 ? 21.739 3.776 32.599 1.00 94.62 467 PRO A N 1
ATOM 3422 C CA . PRO A 1 467 ? 21.489 2.904 33.755 1.00 94.62 467 PRO A CA 1
ATOM 3423 C C . PRO A 1 467 ? 20.083 2.295 33.826 1.00 94.62 467 PRO A C 1
ATOM 3425 O O . PRO A 1 467 ? 19.907 1.215 34.386 1.00 94.62 467 PRO A O 1
ATOM 3428 N N . TRP A 1 468 ? 19.080 2.958 33.241 1.00 94.12 468 TRP A N 1
ATOM 3429 C CA . TRP A 1 468 ? 17.681 2.515 33.263 1.00 94.12 468 TRP A CA 1
ATOM 3430 C C . TRP A 1 468 ? 17.170 2.049 31.896 1.00 94.12 468 TRP A C 1
ATOM 3432 O O . TRP A 1 468 ? 15.963 1.987 31.674 1.00 94.12 468 TRP A O 1
ATOM 3442 N N . ARG A 1 469 ? 18.066 1.693 30.966 1.00 88.25 469 ARG A N 1
ATOM 3443 C CA . ARG A 1 469 ? 17.699 1.286 29.599 1.00 88.25 469 ARG A CA 1
ATOM 3444 C C . ARG A 1 469 ? 16.650 0.179 29.563 1.00 88.25 469 ARG A C 1
ATOM 3446 O O . ARG A 1 469 ? 15.719 0.254 28.772 1.00 88.25 469 ARG A O 1
ATOM 3453 N N . ASN A 1 470 ? 16.788 -0.829 30.422 1.00 85.94 470 ASN A N 1
ATOM 3454 C CA . ASN A 1 470 ? 15.843 -1.945 30.477 1.00 85.94 470 ASN A CA 1
ATOM 3455 C C . ASN A 1 470 ? 14.464 -1.512 30.989 1.00 85.94 470 ASN A C 1
ATOM 3457 O O . ASN A 1 470 ? 13.466 -2.020 30.500 1.00 85.94 470 ASN A O 1
ATOM 3461 N N . ALA A 1 471 ? 14.405 -0.560 31.925 1.00 88.75 471 ALA A N 1
ATOM 3462 C CA . ALA A 1 471 ? 13.138 -0.020 32.409 1.00 88.75 471 ALA A CA 1
ATOM 3463 C C . ALA A 1 471 ? 12.438 0.810 31.323 1.00 88.75 471 ALA A C 1
ATOM 3465 O O . ALA A 1 471 ? 11.247 0.634 31.108 1.00 88.75 471 ALA A O 1
ATOM 3466 N N . LEU A 1 472 ? 13.183 1.641 30.580 1.00 85.44 472 LEU A N 1
ATOM 3467 C CA . LEU A 1 472 ? 12.631 2.387 29.441 1.00 85.44 472 LEU A CA 1
ATOM 3468 C C . LEU A 1 472 ? 12.155 1.457 28.317 1.00 85.44 472 LEU A C 1
ATOM 3470 O O . LEU A 1 472 ? 11.077 1.664 27.778 1.00 85.44 472 LEU A O 1
ATOM 3474 N N . LYS A 1 473 ? 12.916 0.398 28.013 1.00 82.56 473 LYS A N 1
ATOM 3475 C CA . LYS A 1 473 ? 12.510 -0.636 27.048 1.00 82.56 473 LYS A CA 1
ATOM 3476 C C . LYS A 1 473 ? 11.290 -1.447 27.484 1.00 82.56 473 LYS A C 1
ATOM 3478 O O . LYS A 1 473 ? 10.628 -1.997 26.625 1.00 82.56 473 LYS A O 1
ATOM 3483 N N . ALA A 1 474 ? 11.060 -1.599 28.786 1.00 81.69 474 ALA A N 1
ATOM 3484 C CA . ALA A 1 474 ? 9.889 -2.300 29.307 1.00 81.69 474 ALA A CA 1
ATOM 3485 C C . ALA A 1 474 ? 8.648 -1.396 29.373 1.00 81.69 474 ALA A C 1
ATOM 3487 O O . ALA A 1 474 ? 7.535 -1.904 29.452 1.00 81.69 474 ALA A O 1
ATOM 3488 N N . ALA A 1 475 ? 8.845 -0.074 29.398 1.00 78.69 475 ALA A N 1
ATOM 3489 C CA . ALA A 1 475 ? 7.775 0.914 29.469 1.00 78.69 475 ALA A CA 1
ATOM 3490 C C . ALA A 1 475 ? 7.210 1.313 28.094 1.00 78.69 475 ALA A C 1
ATOM 3492 O O . ALA A 1 475 ? 6.079 1.790 28.038 1.00 78.69 475 ALA A O 1
ATOM 3493 N N . GLY A 1 476 ? 7.987 1.154 27.017 1.00 71.19 476 GLY A N 1
ATOM 3494 C CA . GLY A 1 476 ? 7.522 1.295 25.631 1.00 71.19 476 GLY A CA 1
ATOM 3495 C C . GLY A 1 476 ? 7.158 -0.056 25.049 1.00 71.19 476 GLY A C 1
ATOM 3496 O O . GLY A 1 476 ? 6.106 -0.146 24.373 1.00 71.19 476 GLY A O 1
#

=== Feature glossary ===
Legend for the data blocks above and below:

— What the protein is —

The amino-acid sequence is the protein's primary structure: the linear order of residues from the N-terminus to the C-terminus, written in one-letter code. Everything else here — the 3D coordinates, the secondary structure, the domain annotations — is ultimately a consequence of this string.

Database cross-references. InterPro integrates a dozen domain/family signature databases into unified entries with residue-range hits. GO terms attach function/process/location labels with evidence codes. CATH codes position the fold in a four-level structural taxonomy. Organism is the NCBI-taxonomy species name.

— Where its atoms are —

The mmCIF block holds the 3D Cartesian coordinates of each backbone atom (N, Cα, C, O) in ångströms. mmCIF is the PDB's canonical archive format — a tagged-loop text representation of the atomic model.

The six renders are orthographic views along the three Cartesian axes in both directions. Representation (cartoon, sticks, or surface) and color scheme (sequence-rainbow or by-chain) vary across proteins so the training set covers all the common visualization conventions.

— Local backbone conformation —

Secondary structure is the local, repeating backbone conformation. DSSP classifies it into eight states by reading the hydrogen-bond network: three helix types (H, G, I), two β types (E, B), two non-regular types (T, S), and unstructured coil (-).

SS3 is a coarse helix/strand/coil call (letters a/b/c) made by the P-SEA algorithm from inter-Cα distances and dihedrals. It is less detailed than DSSP but needs only Cα positions.

Backbone dihedral angles. Every residue except chain termini has a φ (preceding-C → N → Cα → C) and a ψ (N → Cα → C → next-N). They are reported in degrees following the IUPAC sign convention. Secondary structure is essentially a statement about which (φ, ψ) basin each residue occupies.

— Global shape and packing —

The geometric summary reports three shape descriptors. Rg (radius of gyration) measures how spread out the Cα atoms are about their centre of mass; compact globular proteins have small Rg, elongated or unfolded ones large. Cα contacts (<8 Å, |i−j|>4) count long-range residue pairs in spatial proximity — high for tightly packed folds, near zero for rods or random coil. The bounding-box extents give the protein's footprint along x, y, z in Å.

Solvent accessibility: the surface area of each residue that a 1.4 Å water probe can touch, in Å². When only backbone atoms are present the absolute values are lower than full-atom SASA (side chains contribute most of the area) and are flagged as backbone-only.

Plot images: a contact map (which residues are close in 3D, as an N×N binary image), a Ramachandran scatter (backbone torsion angles, revealing secondary-structure composition at a glance), and — for AlphaFold structures — a PAE heatmap (pairwise prediction confidence).

— Structural neighborhood —

Foldseek's 3Di representation compresses backbone geometry into a per-residue letter drawn from a learned twenty-state alphabet. It captures the tertiary interaction pattern around each residue — which residues are packed against it in space, regardless of where they are in sequence.

Structural nearest neighbors (via Foldseek easy-search vs the PDB). Reported per hit: target PDB id, E-value, and alignment TM-score. A TM-score above ~0.5 is the conventional threshold for 'same fold'.

— Confidence and disorder —

pLDDT (predicted Local Distance Difference Test) is AlphaFold's per-residue confidence score, ranging from 0 to 100. Values above 90 indicate high confidence (typically well-packed cores); 70–90 is confident; 50–70 low confidence; below 50 usually means the region is disordered or the prediction is unreliable there. AlphaFold stores pLDDT in the mmCIF B-factor column.

For experimental (PDB) structures, the B-factor (temperature factor) quantifies the positional spread of each atom in the crystal — a combination of thermal vibration and static disorder — in units of Å². High B-factors mark flexible loops or poorly resolved regions; low B-factors mark the rigid, well-ordered core.

Predicted Aligned Error (PAE) is an AlphaFold confidence matrix: entry (i, j) is the expected error in the position of residue j, in ångströms, when the prediction is superimposed on the true structure at residue i. Low PAE within a block of residues means that block is internally rigid and well-predicted; high PAE between two blocks means their relative placement is uncertain even if each block individually is confident.